Protein AF-A0AB73T4P1-F1 (afdb_monomer)

Radius of gyration: 28.0 Å; Cα contacts (8 Å, |Δi|>4): 1099; chains: 1; bounding box: 81×47×82 Å

Foldseek 3Di:
DEEEEAAFPLQCVLVVLCVVLVYHHAEYEAAPAFDPTHHVVVVVVCVVVVHYYDRDDEDPVNVVVCVVVVAAEYEYELHPDQHDDDPRHQYKYKDFAQPPEEWDRQRLLVCLLVVHWGWIWIFGGDPDGPQGFTLDIDIGHADPQAASVNSSVVSNVRSSVVSNVCSVPVPVSSVVTHGGDDGDYDYDDDLVLQEDAQAADPVSNSSSCRSCQVNAGWYQFQLFIKGANDKDWDFCVDDDDDDFDWHHHPGGIIGRPDMDGDWHAQDLVCQVVQVVLCQVFPDPADCRQSLNCNLCCVVFVWTKDDDDQKIKIDGDQAIADIGGDLVSVLSNVVSCVVVLHKHKYWQQFPVRVVSCVVRDDQKDKDWDQQFWWFKDFLVCLQPVDDPLSVVLVVLQCVQQPDPVGKDKDKDDPVCLVVVVVQLVVFPDPSSSSVVSCSVCVVSSQKIWIWIDHPHHTFKIWIWHDSYQQEIETDDIGGPDPGRNPRSVRVSSGCVHTNVRHRMYTDGGQNPPPVSVVVSVSSVTDIGIMMMMIDNGDPPDDD

pLDDT: mean 94.35, std 6.93, range [31.23, 98.81]

Nearest PDB structures (foldseek):
  2hqy-assembly1_B  TM=8.718E-01  e=5.105E-22  Bacteroides thetaiotaomicron VPI-5482
  6v2t-assembly1_A  TM=7.904E-01  e=3.071E-12  Shewanella sp. FDAARGOS_354
  4yfy-assembly1_B  TM=7.750E-01  e=1.259E-11  Providencia alcalifaciens
  6v33-assembly1_B  TM=7.497E-01  e=1.670E-11  Pseudomonas congelans
  6j1g-assembly1_A  TM=5.355E-01  e=3.071E-12  Aquifex aeolicus VF5

Secondary structure (DSSP, 8-state):
-EEEEEE-GGGTHHHHHHHHTT-EEEEEE-----SSS--HHHHHHHHHTT--EE-S---HHHHHHHHHTT--EEEEES--SPPPP-SSSEEEEEESS-TTEEESS-HHHHHHHTT--EEEEEEE--SSTT-SPEEEEEEEPPPTT--HHHHHHHHHHHHHHHHHHHHHSHHHHHHT-B---S-EE-PPP-GGGGEE-TTS-HHHHHHHHHHTTTT-EEEEETTEEEEEEEEEEEETT----SSSEEEE-SSEEEEEEEEEE--EE--GGGHHHHHHHHHHS--SSGGG-HHHHHHHTTTTT-EEEEETTEEEEE-SS-EEPPEE-HHHHHHHHHHHHHTT--EEEEEE-HHHHHHHHHH--S-EEEE-GGG-EEEEEHHHHHH--SGGGHHHHHHHHHHHTSSSPEEEEE--GGGHHHHHHHHHHT--TTHHHHHHHHHTTTTTT-EEEEEEETTEEEEEEEEEEEETTEEEEEEEEES--STTHHHHHHHHIIIII-TT-SEEE----TT-HHHHHHHHTTTPEEE--EEEEE-PPPSS--

InterPro domains:
  IPR002376 Formyl transferase, N-terminal [PF00551] (59-163)
  IPR016181 Acyl-CoA N-acyltransferase [SSF55729] (263-384)
  IPR016181 Acyl-CoA N-acyltransferase [SSF55729] (386-532)
  IPR016732 Uncharacterised conserved protein UCP018688 [PTHR41373] (263-533)
  IPR024320 Phosphatidylglycerol lysyltransferase, C-terminal [PF09924] (281-532)
  IPR036477 Formyl transferase, N-terminal domain superfamily [SSF53328] (10-168)

Sequence (542 aa):
MKAAYFGIDALWDCLSVLLKHGCELVFIFTIEDGEYDHSADICSFAKMHGIPYKTTRATADDIKKLEAMGVEISVTAGYPWLIPLSDTIRQLNIHPSYLPEGRGAWPMPVAIMKDRASGVTIHKLAEHFDEGDIIIREKIPLAYNENLVTLTEKIRKTAVKLLDTFLESPGRLWNNAIKQGRGEYWDEPTDNDRLISETDSIDRVSHIMRAFCGYGILCKVHDVTIQIDECRLYASSEEPQGNELKIRLLDGVLAAEKWQPYFREITLADRPVLEEIRHKYPSELSDFTFSLLFCWRRLMNLRLFIGNDFFIVKGEDNYFCPVGKSDEYIRYLQGLMRLNIGFTLRFCDTQYTKTIEEHLHNLEIELQEDDCDYMMENQILENLEGSRLHNKRNDLSHYVSQTPEPQAELITKEKLSIVKEISDASKGADYPAESEAIKYFEKLGLRGVLVKRGDRYVSFAIASEMQSNIMQGHFSKTVDSDRGASLYVIRACSVTAMKKYEYTNMEDDMGIPGLRRFKQSLHAKIVPSYTVTFKGGCGSEQ

Structure (mmCIF, N/CA/C/O backbone):
data_AF-A0AB73T4P1-F1
#
_entry.id   AF-A0AB73T4P1-F1
#
loop_
_atom_site.group_PDB
_atom_site.id
_atom_site.type_symbol
_atom_site.label_atom_id
_atom_site.label_alt_id
_atom_site.label_comp_id
_atom_site.label_asym_id
_atom_site.label_entity_id
_atom_site.label_seq_id
_atom_site.pdbx_PDB_ins_code
_atom_site.Cartn_x
_atom_site.Cartn_y
_atom_site.Cartn_z
_atom_site.occupancy
_atom_site.B_iso_or_equiv
_atom_site.auth_seq_id
_atom_site.auth_comp_id
_atom_site.auth_asym_id
_atom_site.auth_atom_id
_atom_site.pdbx_PDB_model_num
ATOM 1 N N . MET A 1 1 ? -16.474 0.128 -35.645 1.00 94.00 1 MET A N 1
ATOM 2 C CA . MET A 1 1 ? -16.193 -1.026 -34.769 1.00 94.00 1 MET A CA 1
ATOM 3 C C . MET A 1 1 ? -16.316 -0.568 -33.330 1.00 94.00 1 MET A C 1
ATOM 5 O O . MET A 1 1 ? -15.796 0.502 -33.026 1.00 94.00 1 MET A O 1
ATOM 9 N N . LYS A 1 2 ? -16.997 -1.320 -32.462 1.00 97.88 2 LYS A N 1
ATOM 10 C CA . LYS A 1 2 ? -17.035 -1.006 -31.022 1.00 97.88 2 LYS A CA 1
ATOM 11 C C . LYS A 1 2 ? -15.873 -1.671 -30.296 1.00 97.88 2 LYS A C 1
ATOM 13 O O . LYS A 1 2 ? -15.600 -2.849 -30.531 1.00 97.88 2 LYS A O 1
ATOM 18 N N . ALA A 1 3 ? -15.216 -0.925 -29.416 1.00 97.94 3 ALA A N 1
ATOM 19 C CA . ALA A 1 3 ? -14.021 -1.357 -28.707 1.00 97.94 3 ALA A CA 1
ATOM 20 C C . ALA A 1 3 ? -14.146 -1.157 -27.194 1.00 97.94 3 ALA A C 1
ATOM 22 O O . ALA A 1 3 ? -14.775 -0.206 -26.732 1.00 97.94 3 ALA A O 1
ATOM 23 N N . ALA A 1 4 ? -13.488 -2.026 -26.432 1.00 98.00 4 ALA A N 1
ATOM 24 C CA . ALA A 1 4 ? -13.185 -1.813 -25.020 1.00 98.00 4 ALA A CA 1
ATOM 25 C C . ALA A 1 4 ? -11.667 -1.731 -24.817 1.00 98.00 4 ALA A C 1
ATOM 27 O O . ALA A 1 4 ? -10.903 -2.334 -25.576 1.00 98.00 4 ALA A O 1
ATOM 28 N N . TYR A 1 5 ? -11.226 -1.011 -23.790 1.00 97.75 5 TYR A N 1
ATOM 29 C CA . TYR A 1 5 ? -9.807 -0.896 -23.456 1.00 97.75 5 TYR A CA 1
ATOM 30 C C . TYR A 1 5 ? -9.540 -1.326 -22.017 1.00 97.75 5 TYR A C 1
ATOM 32 O O . TYR A 1 5 ? -10.326 -1.022 -21.123 1.00 97.75 5 TYR A O 1
ATOM 40 N N . PHE A 1 6 ? -8.427 -2.020 -21.805 1.00 97.69 6 PHE A N 1
ATOM 41 C CA . PHE A 1 6 ? -7.967 -2.500 -20.508 1.00 97.69 6 PHE A CA 1
ATOM 42 C C . PHE A 1 6 ? -6.516 -2.065 -20.325 1.00 97.69 6 PHE A C 1
ATOM 44 O O . PHE A 1 6 ? -5.654 -2.537 -21.061 1.00 97.69 6 PHE A O 1
ATOM 51 N N . GLY A 1 7 ? -6.198 -1.200 -19.368 1.00 95.31 7 GLY A N 1
ATOM 52 C CA . GLY A 1 7 ? -4.800 -0.808 -19.209 1.00 95.31 7 GLY A CA 1
ATOM 53 C C . GLY A 1 7 ? -4.514 0.339 -18.263 1.00 95.31 7 GLY A C 1
ATOM 54 O O . GLY A 1 7 ? -5.396 0.824 -17.553 1.00 95.31 7 GLY A O 1
ATOM 55 N N . ILE A 1 8 ? -3.249 0.743 -18.302 1.00 93.88 8 ILE A N 1
ATOM 56 C CA . ILE A 1 8 ? -2.624 1.789 -17.487 1.00 93.88 8 ILE A CA 1
ATOM 57 C C . ILE A 1 8 ? -1.891 2.797 -18.383 1.00 93.88 8 ILE A C 1
ATOM 59 O O . ILE A 1 8 ? -1.782 2.604 -19.600 1.00 93.88 8 ILE A O 1
ATOM 63 N N . ASP A 1 9 ? -1.367 3.857 -17.779 1.00 91.62 9 ASP A N 1
ATOM 64 C CA . ASP A 1 9 ? -0.777 4.993 -18.481 1.00 91.62 9 ASP A CA 1
ATOM 65 C C . ASP A 1 9 ? 0.466 4.599 -19.307 1.00 91.62 9 ASP A C 1
ATOM 67 O O . ASP A 1 9 ? 0.699 5.149 -20.379 1.00 91.62 9 ASP A O 1
ATOM 71 N N . ALA A 1 10 ? 1.227 3.573 -18.913 1.00 86.75 10 ALA A N 1
ATOM 72 C CA . ALA A 1 10 ? 2.473 3.182 -19.592 1.00 86.75 10 ALA A CA 1
ATOM 73 C C . ALA A 1 10 ? 2.351 2.992 -21.126 1.00 86.75 10 ALA A C 1
ATOM 75 O O . ALA A 1 10 ? 3.296 3.278 -21.865 1.00 86.75 10 ALA A O 1
ATOM 76 N N . LEU A 1 11 ? 1.189 2.540 -21.617 1.00 86.62 11 LEU A N 1
ATOM 77 C CA . LEU A 1 11 ? 0.908 2.308 -23.042 1.00 86.62 11 LEU A CA 1
ATOM 78 C C . LEU A 1 11 ? -0.362 3.026 -23.531 1.00 86.62 11 LEU A C 1
ATOM 80 O O . LEU A 1 11 ? -0.946 2.628 -24.545 1.00 86.62 11 LEU A O 1
ATOM 84 N N . TRP A 1 12 ? -0.785 4.092 -22.844 1.00 88.12 12 TRP A N 1
ATOM 85 C CA . TRP A 1 12 ? -2.059 4.763 -23.123 1.00 88.12 12 TRP A CA 1
ATOM 86 C C . TRP A 1 12 ? -2.174 5.323 -24.546 1.00 88.12 12 TRP A C 1
ATOM 88 O O . TRP A 1 12 ? -3.288 5.426 -25.054 1.00 88.12 12 TRP A O 1
ATOM 98 N N . ASP A 1 13 ? -1.062 5.590 -25.246 1.00 90.62 13 ASP A N 1
ATOM 99 C CA . ASP A 1 13 ? -1.081 6.008 -26.659 1.00 90.62 13 ASP A CA 1
ATOM 100 C C . ASP A 1 13 ? -1.872 5.039 -27.551 1.00 90.62 13 ASP A C 1
ATOM 102 O O . ASP A 1 13 ? -2.444 5.453 -28.561 1.00 90.62 13 ASP A O 1
ATOM 106 N N . CYS A 1 14 ? -1.953 3.757 -27.178 1.00 92.06 14 CYS A N 1
ATOM 107 C CA . CYS A 1 14 ? -2.733 2.747 -27.891 1.00 92.06 14 CYS A CA 1
ATOM 108 C C . CYS A 1 14 ? -4.233 3.094 -27.951 1.00 92.06 14 CYS A C 1
ATOM 110 O O . CYS A 1 14 ? -4.896 2.772 -28.939 1.00 92.06 14 CYS A O 1
ATOM 112 N N . LEU A 1 15 ? -4.765 3.810 -26.951 1.00 90.25 15 LEU A N 1
ATOM 113 C CA . LEU A 1 15 ? -6.135 4.340 -26.975 1.00 90.25 15 LEU A CA 1
ATOM 114 C C . LEU A 1 15 ? -6.351 5.298 -28.147 1.00 90.25 15 LEU A C 1
ATOM 116 O O . LEU A 1 15 ? -7.382 5.238 -28.816 1.00 90.25 15 LEU A O 1
ATOM 120 N N . SER A 1 16 ? -5.375 6.166 -28.426 1.00 87.69 16 SER A N 1
ATOM 121 C CA . SER A 1 16 ? -5.484 7.140 -29.517 1.00 87.69 16 SER A CA 1
ATOM 122 C C . SER A 1 16 ? -5.563 6.462 -30.890 1.00 87.69 16 SER A C 1
ATOM 124 O O . SER A 1 16 ? -6.263 6.941 -31.783 1.00 87.69 16 SER A O 1
ATOM 126 N N . VAL A 1 17 ? -4.920 5.298 -31.044 1.00 94.94 17 VAL A N 1
ATOM 127 C CA . VAL A 1 17 ? -4.956 4.507 -32.282 1.00 94.94 17 VAL A CA 1
ATOM 128 C C . VAL A 1 17 ? -6.361 3.965 -32.543 1.00 94.94 17 VAL A C 1
ATOM 130 O O . VAL A 1 17 ? -6.832 4.009 -33.678 1.00 94.94 17 VAL A O 1
ATOM 133 N N . LEU A 1 18 ? -7.076 3.527 -31.500 1.00 94.62 18 LEU A N 1
ATOM 134 C CA . LEU A 1 18 ? -8.474 3.103 -31.630 1.00 94.62 18 LEU A CA 1
ATOM 135 C C . LEU A 1 18 ? -9.351 4.241 -32.168 1.00 94.62 18 LEU A C 1
ATOM 137 O O . LEU A 1 18 ? -10.108 4.036 -33.119 1.00 94.62 18 LEU A O 1
ATOM 141 N N . LEU A 1 19 ? -9.205 5.449 -31.614 1.00 91.81 19 LEU A N 1
ATOM 142 C CA . LEU A 1 19 ? -9.946 6.623 -32.081 1.00 91.81 19 LEU A CA 1
ATOM 143 C C . LEU A 1 19 ? -9.586 7.007 -33.522 1.00 91.81 19 LEU A C 1
ATOM 145 O O . LEU A 1 19 ? -10.480 7.300 -34.315 1.00 91.81 19 LEU A O 1
ATOM 149 N N . LYS A 1 20 ? -8.297 6.959 -33.886 1.00 94.31 20 LYS A N 1
ATOM 150 C CA . LYS A 1 20 ? -7.809 7.232 -35.251 1.00 94.31 20 LYS A CA 1
ATOM 151 C C . LYS A 1 20 ? -8.478 6.326 -36.292 1.00 94.31 20 LYS A C 1
ATOM 153 O O . LYS A 1 20 ? -8.801 6.790 -37.381 1.00 94.31 20 LYS A O 1
ATOM 158 N N . HIS A 1 21 ? -8.719 5.059 -35.954 1.00 96.25 21 HIS A N 1
ATOM 159 C CA . HIS A 1 21 ? -9.419 4.089 -36.811 1.00 96.25 21 HIS A CA 1
ATOM 160 C C . HIS A 1 21 ? -10.953 4.176 -36.725 1.00 96.25 21 HIS A C 1
ATOM 162 O O . HIS A 1 21 ? -11.656 3.299 -37.226 1.00 96.25 21 HIS A O 1
ATOM 168 N N . GLY A 1 22 ? -11.501 5.217 -36.089 1.00 94.81 22 GLY A N 1
ATOM 169 C CA . GLY A 1 22 ? -12.945 5.409 -35.953 1.00 94.81 22 GLY A CA 1
ATOM 170 C C . GLY A 1 22 ? -13.620 4.355 -35.072 1.00 94.81 22 GLY A C 1
ATOM 171 O O . GLY A 1 22 ? -14.802 4.055 -35.264 1.00 94.81 22 GLY A O 1
ATOM 172 N N . CYS A 1 23 ? -12.884 3.747 -34.135 1.00 95.94 23 CYS A N 1
ATOM 173 C CA . CYS A 1 23 ? -13.484 2.842 -33.162 1.00 95.94 23 CYS A CA 1
ATOM 174 C C . CYS A 1 23 ? -14.311 3.636 -32.147 1.00 95.94 23 CYS A C 1
ATOM 176 O O . CYS A 1 23 ? -13.851 4.631 -31.589 1.00 95.94 23 CYS A O 1
ATOM 178 N N . GLU A 1 24 ? -15.517 3.155 -31.862 1.00 96.62 24 GLU A N 1
ATOM 179 C CA . GLU A 1 24 ? -16.335 3.650 -30.759 1.00 96.62 24 GLU A CA 1
ATOM 180 C C . GLU A 1 24 ? -15.845 2.978 -29.472 1.00 96.62 24 GLU A C 1
ATOM 182 O O . GLU A 1 24 ? -16.066 1.782 -29.268 1.00 96.62 24 GLU A O 1
ATOM 187 N N . LEU A 1 25 ? -15.132 3.724 -28.626 1.00 96.19 25 LEU A N 1
ATOM 188 C CA . LEU A 1 25 ? -14.643 3.218 -27.346 1.00 96.19 25 LEU A CA 1
ATOM 189 C C . LEU A 1 25 ? -15.768 3.271 -26.305 1.00 96.19 25 LEU A C 1
ATOM 191 O O . LEU A 1 25 ? -16.153 4.348 -25.857 1.00 96.19 25 LEU A O 1
ATOM 195 N N . VAL A 1 26 ? -16.302 2.107 -25.932 1.00 97.12 26 VAL A N 1
ATOM 196 C CA . VAL A 1 26 ? -17.528 2.029 -25.120 1.00 97.12 26 VAL A CA 1
ATOM 197 C C . VAL A 1 26 ? -17.276 1.938 -23.621 1.00 97.12 26 VAL A C 1
ATOM 199 O O . VAL A 1 26 ? -18.157 2.279 -22.836 1.00 97.12 26 VAL A O 1
ATOM 202 N N . PHE A 1 27 ? -16.112 1.425 -23.214 1.00 97.75 27 PHE A N 1
ATOM 203 C CA . PHE A 1 27 ? -15.776 1.223 -21.808 1.00 97.75 27 PHE A CA 1
ATOM 204 C C . PHE A 1 27 ? -14.263 1.100 -21.608 1.00 97.75 27 PHE A C 1
ATOM 206 O O . PHE A 1 27 ? -13.567 0.502 -22.436 1.00 97.75 27 PHE A O 1
ATOM 213 N N . ILE A 1 28 ? -13.772 1.622 -20.483 1.00 97.44 28 ILE A N 1
ATOM 214 C CA . ILE A 1 28 ? -12.372 1.512 -20.060 1.00 97.44 28 ILE A CA 1
ATOM 215 C C . ILE A 1 28 ? -12.273 0.758 -18.726 1.00 97.44 28 ILE A C 1
ATOM 217 O O . ILE A 1 28 ? -12.926 1.093 -17.739 1.00 97.44 28 ILE A O 1
ATOM 221 N N . PHE A 1 29 ? -11.412 -0.250 -18.675 1.00 97.56 29 PHE A N 1
ATOM 222 C CA . PHE A 1 29 ? -10.989 -0.907 -17.445 1.00 97.56 29 PHE A CA 1
ATOM 223 C C . PHE A 1 29 ? -9.567 -0.462 -17.124 1.00 97.56 29 PHE A C 1
ATOM 225 O O . PHE A 1 29 ? -8.668 -0.561 -17.955 1.00 97.56 29 PHE A O 1
ATOM 232 N N . THR A 1 30 ? -9.363 0.022 -15.911 1.00 96.06 30 THR A N 1
ATOM 233 C CA . THR A 1 30 ? -8.053 0.451 -15.419 1.00 96.06 30 THR A CA 1
ATOM 234 C C . THR A 1 30 ? -7.922 0.068 -13.945 1.00 96.06 30 THR A C 1
ATOM 236 O O . THR A 1 30 ? -8.677 -0.786 -13.462 1.00 96.06 30 THR A O 1
ATOM 239 N N . ILE A 1 31 ? -6.962 0.648 -13.241 1.00 92.50 31 ILE A N 1
ATOM 240 C CA . ILE A 1 31 ? -6.679 0.386 -11.831 1.00 92.50 31 ILE A CA 1
ATOM 241 C C . ILE A 1 31 ? -6.953 1.627 -10.981 1.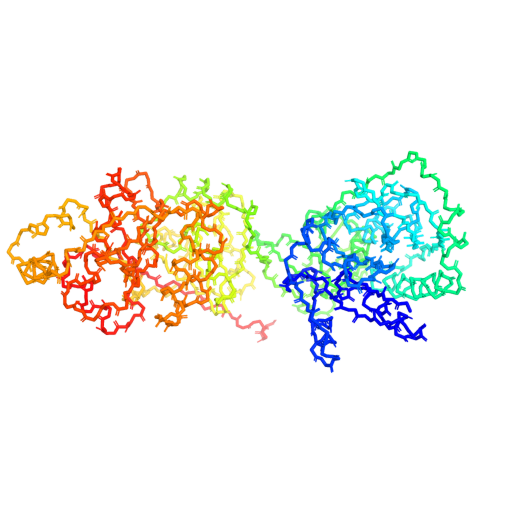00 92.50 31 ILE A C 1
ATOM 243 O O . ILE A 1 31 ? -7.290 2.689 -11.495 1.00 92.50 31 ILE A O 1
ATOM 247 N N . GLU A 1 32 ? -6.866 1.482 -9.664 1.00 86.44 32 GLU A N 1
ATOM 248 C CA . GLU A 1 32 ? -6.624 2.646 -8.814 1.00 86.44 32 GLU A CA 1
ATOM 249 C C . GLU A 1 32 ? -5.151 3.030 -8.957 1.00 86.44 32 GLU A C 1
ATOM 251 O O . GLU A 1 32 ? -4.304 2.142 -9.001 1.00 86.44 32 GLU A O 1
ATOM 256 N N . ASP A 1 33 ? -4.872 4.329 -9.032 1.00 80.75 33 ASP A N 1
ATOM 257 C CA . ASP A 1 33 ? -3.511 4.857 -9.131 1.00 80.75 33 ASP A CA 1
ATOM 258 C C . ASP A 1 33 ? -2.635 4.348 -7.972 1.00 80.75 33 ASP A C 1
ATOM 260 O O . ASP A 1 33 ? -3.096 4.311 -6.823 1.00 80.75 33 ASP A O 1
ATOM 264 N N . GLY A 1 34 ? -1.408 3.921 -8.281 1.00 75.50 34 GLY A N 1
ATOM 265 C CA . GLY A 1 34 ? -0.450 3.386 -7.311 1.00 75.50 34 GLY A CA 1
ATOM 266 C C . GLY A 1 34 ? 0.979 3.875 -7.553 1.00 75.50 34 GLY A C 1
ATOM 267 O O . GLY A 1 34 ? 1.219 4.727 -8.405 1.00 75.50 34 GLY A O 1
ATOM 268 N N . GLU A 1 35 ? 1.928 3.327 -6.790 1.00 71.12 35 GLU A N 1
ATOM 269 C CA . GLU A 1 35 ? 3.342 3.738 -6.819 1.00 71.12 35 GLU A CA 1
ATOM 270 C C . GLU A 1 35 ? 4.050 3.451 -8.152 1.00 71.12 35 GLU A C 1
ATOM 272 O O . GLU A 1 35 ? 4.813 4.284 -8.636 1.00 71.12 35 GLU A O 1
ATOM 277 N N . TYR A 1 36 ? 3.791 2.284 -8.743 1.00 76.75 36 TYR A N 1
ATOM 278 C CA . TYR A 1 36 ? 4.489 1.809 -9.942 1.00 76.75 36 TYR A CA 1
ATOM 279 C C . TYR A 1 36 ? 3.625 1.842 -11.207 1.00 76.75 36 TYR A C 1
ATOM 281 O O . TYR A 1 36 ? 4.137 2.101 -12.298 1.00 76.75 36 TYR A O 1
ATOM 289 N N . ASP A 1 37 ? 2.322 1.595 -11.052 1.00 83.44 37 ASP A N 1
ATOM 290 C CA . ASP A 1 37 ? 1.346 1.607 -12.134 1.00 83.44 37 ASP A CA 1
ATOM 291 C C . ASP A 1 37 ? 0.417 2.816 -11.978 1.00 83.44 37 ASP A C 1
ATOM 293 O O . ASP A 1 37 ? -0.267 2.974 -10.962 1.00 83.44 37 ASP A O 1
ATOM 297 N N . HIS A 1 38 ? 0.358 3.646 -13.020 1.00 88.88 38 HIS A N 1
ATOM 298 C CA . HIS A 1 38 ? -0.425 4.882 -13.026 1.00 88.88 38 HIS A CA 1
ATOM 299 C C . HIS A 1 38 ? -1.633 4.791 -13.960 1.00 88.88 38 HIS A C 1
ATOM 301 O O . HIS A 1 38 ? -1.597 4.115 -14.987 1.00 88.88 38 HIS A O 1
ATOM 307 N N . SER A 1 39 ? -2.722 5.466 -13.610 1.00 92.25 39 SER A N 1
ATOM 308 C CA . SER A 1 39 ? -3.981 5.478 -14.376 1.00 92.25 39 SER A CA 1
ATOM 309 C C . SER A 1 39 ? -4.608 6.869 -14.504 1.00 92.25 39 SER A C 1
ATOM 311 O O . SER A 1 39 ? -5.745 7.006 -14.978 1.00 92.25 39 SER A O 1
ATOM 313 N N . ALA A 1 40 ? -3.907 7.904 -14.039 1.00 90.81 40 ALA A N 1
ATOM 314 C CA . ALA A 1 40 ? -4.396 9.273 -13.987 1.00 90.81 40 ALA A CA 1
ATOM 315 C C . ALA A 1 40 ? -4.688 9.833 -15.388 1.00 90.81 40 ALA A C 1
ATOM 317 O O . ALA A 1 40 ? -5.736 10.471 -15.579 1.00 90.81 40 ALA A O 1
ATOM 318 N N . ASP A 1 41 ? -3.828 9.553 -16.371 1.00 91.94 41 ASP A N 1
ATOM 319 C CA . ASP A 1 41 ? -4.006 10.031 -17.745 1.00 91.94 41 ASP A CA 1
ATOM 320 C C . ASP A 1 41 ? -5.210 9.348 -18.400 1.00 91.94 41 ASP A C 1
ATOM 322 O O . ASP A 1 41 ? -6.091 10.017 -18.950 1.00 91.94 41 ASP A O 1
ATOM 326 N N . ILE A 1 42 ? -5.321 8.022 -18.268 1.00 93.44 42 ILE A N 1
ATOM 327 C CA . ILE A 1 42 ? -6.464 7.260 -18.788 1.00 93.44 42 ILE A CA 1
ATOM 328 C C . ILE A 1 42 ? -7.778 7.694 -18.134 1.00 93.44 42 ILE A C 1
ATOM 330 O O . ILE A 1 42 ? -8.784 7.877 -18.827 1.00 93.44 42 ILE A O 1
ATOM 334 N N . CYS A 1 43 ? -7.801 7.884 -16.814 1.00 92.69 43 CYS A N 1
ATOM 335 C CA . CYS A 1 43 ? -8.997 8.343 -16.109 1.00 92.69 43 CYS A CA 1
ATOM 336 C C . CYS A 1 43 ? -9.411 9.751 -16.559 1.00 92.69 43 CYS A C 1
ATOM 338 O O . CYS A 1 43 ? -10.603 10.028 -16.730 1.00 92.69 43 CYS A O 1
ATOM 340 N N . SER A 1 44 ? -8.443 10.644 -16.766 1.00 91.81 44 SER A N 1
ATOM 341 C CA . SER A 1 44 ? -8.687 12.001 -17.265 1.00 91.81 44 SER A CA 1
ATOM 342 C C . SER A 1 44 ? -9.225 11.976 -18.694 1.00 91.81 44 SER A C 1
ATOM 344 O O . SER A 1 44 ? -10.225 12.633 -18.994 1.00 91.81 44 SER A O 1
ATOM 346 N N . PHE A 1 45 ? -8.636 11.143 -19.552 1.00 91.88 45 PHE A N 1
ATOM 347 C CA . PHE A 1 45 ? -9.100 10.910 -20.914 1.00 91.88 45 PHE A CA 1
ATOM 348 C C . PHE A 1 45 ? -10.539 10.379 -20.951 1.00 91.88 45 PHE A C 1
ATOM 350 O O . PHE A 1 45 ? -11.360 10.898 -21.712 1.00 91.88 45 PHE A O 1
ATOM 357 N N . ALA A 1 46 ? -10.862 9.390 -20.111 1.00 93.44 46 ALA A N 1
ATOM 358 C CA . ALA A 1 46 ? -12.196 8.802 -20.022 1.00 93.44 46 ALA A CA 1
ATOM 359 C C . ALA A 1 46 ? -13.247 9.857 -19.646 1.00 93.44 46 ALA A C 1
ATOM 361 O O . ALA A 1 46 ? -14.264 9.992 -20.326 1.00 93.44 46 ALA A O 1
ATOM 362 N N . LYS A 1 47 ? -12.965 10.670 -18.619 1.00 94.00 47 LYS A N 1
ATOM 363 C CA . LYS A 1 47 ? -13.839 11.775 -18.189 1.00 94.00 47 LYS A CA 1
ATOM 364 C C . LYS A 1 47 ? -14.038 12.810 -19.293 1.00 94.00 47 LYS A C 1
ATOM 366 O O . LYS A 1 47 ? -15.172 13.197 -19.558 1.00 94.00 47 LYS A O 1
ATOM 371 N N . MET A 1 48 ? -12.954 13.230 -19.946 1.00 92.62 48 MET A N 1
ATOM 372 C CA . MET A 1 48 ? -12.989 14.240 -21.008 1.00 92.62 48 MET A CA 1
ATOM 373 C C . MET A 1 48 ? -13.849 13.806 -22.202 1.00 92.62 48 MET A C 1
ATOM 375 O O . MET A 1 48 ? -14.534 14.636 -22.794 1.00 92.62 48 MET A O 1
ATOM 379 N N . HIS A 1 49 ? -13.850 12.513 -22.529 1.00 90.62 49 HIS A N 1
ATOM 380 C CA . HIS A 1 49 ? -14.621 11.957 -23.644 1.00 90.62 49 HIS A CA 1
ATOM 381 C C . HIS A 1 49 ? -15.978 11.365 -23.229 1.00 90.62 49 HIS A C 1
ATOM 383 O O . HIS A 1 49 ? -16.680 10.813 -24.073 1.00 90.62 49 HIS A O 1
ATOM 389 N N . GLY A 1 50 ? -16.362 11.455 -21.950 1.00 94.44 50 GLY A N 1
ATOM 390 C CA . GLY A 1 50 ? -17.614 10.880 -21.446 1.00 94.44 50 GLY A CA 1
ATOM 391 C C . GLY A 1 50 ? -17.673 9.349 -21.520 1.00 94.44 50 GLY A C 1
ATOM 392 O O . GLY A 1 50 ? -18.758 8.781 -21.625 1.00 94.44 50 GLY A O 1
ATOM 393 N N . ILE A 1 51 ? -16.520 8.678 -21.483 1.00 95.38 51 ILE A N 1
ATOM 394 C CA . ILE A 1 51 ? -16.410 7.220 -21.576 1.00 95.38 51 ILE A CA 1
ATOM 395 C C . ILE A 1 51 ? -16.497 6.633 -20.163 1.00 95.38 51 ILE A C 1
ATOM 397 O O . ILE A 1 51 ? -15.716 7.024 -19.289 1.00 95.38 51 ILE A O 1
ATOM 401 N N . PRO A 1 52 ? -17.420 5.693 -19.902 1.00 96.94 52 PRO A N 1
ATOM 402 C CA . PRO A 1 52 ? -17.501 5.051 -18.601 1.00 96.94 52 PRO A CA 1
ATOM 403 C C . PRO A 1 52 ? -16.245 4.214 -18.337 1.00 96.94 52 PRO A C 1
ATOM 405 O O . PRO A 1 52 ? -15.723 3.540 -19.230 1.00 96.94 52 PRO A O 1
ATOM 408 N N . TYR A 1 53 ? -15.770 4.244 -17.092 1.00 96.56 53 TYR A N 1
ATOM 409 C CA . TYR A 1 53 ? -14.610 3.468 -16.677 1.00 96.56 53 TYR A CA 1
ATOM 410 C C . TYR A 1 53 ? -14.788 2.822 -15.301 1.00 96.56 53 TYR A C 1
ATOM 412 O O . TYR A 1 53 ? -15.625 3.239 -14.498 1.00 96.56 53 TYR A O 1
ATOM 420 N N . LYS A 1 54 ? -13.990 1.784 -15.035 1.00 94.81 54 LYS A N 1
ATOM 421 C CA . LYS A 1 54 ? -13.953 1.036 -13.768 1.00 94.81 54 LYS A CA 1
ATOM 422 C C . LYS A 1 54 ? -12.496 0.783 -13.370 1.00 94.81 54 LYS A C 1
ATOM 424 O O . LYS A 1 54 ? -11.701 0.380 -14.212 1.00 94.81 54 LYS A O 1
ATOM 429 N N . THR A 1 55 ? -12.169 0.964 -12.092 1.00 93.62 55 THR A N 1
ATOM 430 C CA . THR A 1 55 ? -10.810 0.798 -11.525 1.00 93.62 55 THR A CA 1
ATOM 431 C C . THR A 1 55 ? -10.601 -0.537 -10.799 1.00 93.62 55 THR A C 1
ATOM 433 O O . THR A 1 55 ? -9.587 -0.774 -10.150 1.00 93.62 55 THR A O 1
ATOM 436 N N . THR A 1 56 ? -11.591 -1.427 -10.866 1.00 91.06 56 THR A N 1
ATOM 437 C CA . THR A 1 56 ? -11.530 -2.767 -10.269 1.00 91.06 56 THR A CA 1
ATOM 438 C C . THR A 1 56 ? -11.413 -3.825 -11.354 1.00 91.06 56 THR A C 1
ATOM 440 O O . THR A 1 56 ? -11.849 -3.599 -12.487 1.00 91.06 56 THR A O 1
ATOM 443 N N . ARG A 1 57 ? -10.968 -5.024 -10.970 1.00 93.88 57 ARG A N 1
ATOM 444 C CA . ARG A 1 57 ? -10.894 -6.185 -11.859 1.00 93.88 57 ARG A CA 1
ATOM 445 C C . ARG A 1 57 ? -12.182 -6.413 -12.666 1.00 93.88 57 ARG A C 1
ATOM 447 O O . ARG A 1 57 ? -13.301 -6.329 -12.142 1.00 93.88 57 ARG A O 1
ATOM 454 N N . ALA A 1 58 ? -11.997 -6.725 -13.945 1.00 96.31 58 ALA A N 1
ATOM 455 C CA . ALA A 1 58 ? -13.055 -7.143 -14.847 1.00 96.31 58 ALA A CA 1
ATOM 456 C C . ALA A 1 58 ? -13.598 -8.524 -14.460 1.00 96.31 58 ALA A C 1
ATOM 458 O O . ALA A 1 58 ? -12.849 -9.462 -14.177 1.00 96.31 58 ALA A O 1
ATOM 459 N N . THR A 1 59 ? -14.920 -8.634 -14.440 1.00 97.12 59 THR A N 1
ATOM 460 C CA . THR A 1 59 ? -15.660 -9.853 -14.096 1.00 97.12 59 THR A CA 1
ATOM 461 C C . THR A 1 59 ? -16.265 -10.499 -15.341 1.00 97.12 59 THR A C 1
ATOM 463 O O . THR A 1 59 ? -16.353 -9.870 -16.393 1.00 97.12 59 THR A O 1
ATOM 466 N N . ALA A 1 60 ? -16.720 -11.751 -15.237 1.00 97.19 60 ALA A N 1
ATOM 467 C CA . ALA A 1 60 ? -17.394 -12.419 -16.354 1.00 97.19 60 ALA A CA 1
ATOM 468 C C . ALA A 1 60 ? -18.675 -11.677 -16.784 1.00 97.19 60 ALA A C 1
ATOM 470 O O . ALA A 1 60 ? -18.988 -11.618 -17.971 1.00 97.19 60 ALA A O 1
ATOM 471 N N . ASP A 1 61 ? -19.387 -11.060 -15.837 1.00 97.75 61 ASP A N 1
ATOM 472 C CA . ASP A 1 61 ? -20.567 -10.246 -16.137 1.00 97.75 61 ASP A CA 1
ATOM 473 C C . ASP A 1 61 ? -20.203 -8.937 -16.841 1.00 97.75 61 ASP A C 1
ATOM 475 O O . ASP A 1 61 ? -20.969 -8.463 -17.678 1.00 97.75 61 ASP A O 1
ATOM 479 N N . ASP A 1 62 ? -19.033 -8.363 -16.545 1.00 97.94 62 ASP A N 1
ATOM 480 C CA . ASP A 1 62 ? -18.531 -7.205 -17.286 1.00 97.94 62 ASP A CA 1
ATOM 481 C C . ASP A 1 62 ? -18.281 -7.580 -18.755 1.00 97.94 62 ASP A C 1
ATOM 483 O O . ASP A 1 62 ? -18.718 -6.859 -19.646 1.00 97.94 62 ASP A O 1
ATOM 487 N N . ILE A 1 63 ? -17.676 -8.744 -19.021 1.00 98.25 63 ILE A N 1
ATOM 488 C CA . ILE A 1 63 ? -17.446 -9.228 -20.391 1.00 98.25 63 ILE A CA 1
ATOM 489 C C . ILE A 1 63 ? -18.766 -9.485 -21.127 1.00 98.25 63 ILE A C 1
ATOM 491 O O . ILE A 1 63 ? -18.944 -8.968 -22.226 1.00 98.25 63 ILE A O 1
ATOM 495 N N . LYS A 1 64 ? -19.743 -10.156 -20.502 1.00 98.06 64 LYS A N 1
ATOM 496 C CA . LYS A 1 64 ? -21.085 -10.350 -21.092 1.00 98.06 64 LYS A CA 1
ATOM 497 C C . LYS A 1 64 ? -21.785 -9.032 -21.432 1.00 98.06 64 LYS A C 1
ATOM 499 O O . LYS A 1 64 ? -22.500 -8.947 -22.429 1.00 98.06 64 LYS A O 1
ATOM 504 N N . LYS A 1 65 ? -21.601 -7.989 -20.614 1.00 98.00 65 LYS A N 1
ATOM 505 C CA . LYS A 1 65 ? -22.131 -6.650 -20.917 1.00 98.00 65 LYS A CA 1
ATOM 506 C C . LYS A 1 65 ? -21.463 -6.056 -22.153 1.00 98.00 65 LYS A C 1
ATOM 508 O O . LYS A 1 65 ? -22.171 -5.504 -22.988 1.00 98.00 65 LYS A O 1
ATOM 513 N N . LEU A 1 66 ? -20.143 -6.194 -22.302 1.00 98.31 66 LEU A N 1
ATOM 514 C CA . LEU A 1 66 ? -19.439 -5.752 -23.512 1.00 98.31 66 LEU A CA 1
ATOM 515 C C . LEU A 1 66 ? -19.961 -6.481 -24.761 1.00 98.31 66 LEU A C 1
ATOM 517 O O . LEU A 1 66 ? -20.229 -5.831 -25.771 1.00 98.31 66 LEU A O 1
ATOM 521 N N . GLU A 1 67 ? -20.185 -7.796 -24.678 1.00 98.19 67 GLU A N 1
ATOM 522 C CA . GLU A 1 67 ? -20.785 -8.583 -25.766 1.00 98.19 67 GLU A CA 1
ATOM 523 C C . GLU A 1 67 ? -22.184 -8.062 -26.127 1.00 98.19 67 GLU A C 1
ATOM 525 O O . GLU A 1 67 ? -22.471 -7.790 -27.292 1.00 98.19 67 GLU A O 1
ATOM 530 N N . ALA A 1 68 ? -23.041 -7.831 -25.125 1.00 97.81 68 ALA A N 1
ATOM 531 C CA . ALA A 1 68 ? -24.384 -7.283 -25.322 1.00 97.81 68 ALA A CA 1
ATOM 532 C C . ALA A 1 68 ? -24.378 -5.854 -25.900 1.00 97.81 68 ALA A C 1
ATOM 534 O O . ALA A 1 68 ? -25.302 -5.465 -26.614 1.00 97.81 68 ALA A O 1
ATOM 535 N N . MET A 1 69 ? -23.331 -5.070 -25.622 1.00 97.38 69 MET A N 1
ATOM 536 C CA . MET A 1 69 ? -23.117 -3.744 -26.211 1.00 97.38 69 MET A CA 1
ATOM 537 C C . MET A 1 69 ? -22.620 -3.807 -27.665 1.00 97.38 69 MET A C 1
ATOM 539 O O . MET A 1 69 ? -22.564 -2.766 -28.330 1.00 97.38 69 MET A O 1
ATOM 543 N N . GLY A 1 70 ? -22.296 -5.002 -28.171 1.00 97.62 70 GLY A N 1
ATOM 544 C CA . GLY A 1 70 ? -21.791 -5.234 -29.520 1.00 97.62 70 GLY A CA 1
ATOM 545 C C . GLY A 1 70 ? -20.308 -4.911 -29.677 1.00 97.62 70 GLY A C 1
ATOM 546 O O . GLY A 1 70 ? -19.897 -4.523 -30.766 1.00 97.62 70 GLY A O 1
ATOM 547 N N . VAL A 1 71 ? -19.517 -5.000 -28.601 1.00 98.38 71 VAL A N 1
ATOM 548 C CA . VAL A 1 71 ? -18.056 -4.856 -28.674 1.00 98.38 71 VAL A CA 1
ATOM 549 C C . VAL A 1 71 ? -17.479 -5.962 -29.552 1.00 98.38 71 VAL A C 1
ATOM 551 O O . VAL A 1 71 ? -17.790 -7.132 -29.370 1.00 98.38 71 VAL A O 1
ATOM 554 N N . GLU A 1 72 ? -16.623 -5.595 -30.503 1.00 98.12 72 GLU A N 1
ATOM 555 C CA . GLU A 1 72 ? -16.017 -6.537 -31.457 1.00 98.12 72 GLU A CA 1
ATOM 556 C C . GLU A 1 72 ? -14.540 -6.812 -31.142 1.00 98.12 72 GLU A C 1
ATOM 558 O O . GLU A 1 72 ? -13.970 -7.814 -31.587 1.00 98.12 72 GLU A O 1
ATOM 563 N N . ILE A 1 73 ? -13.904 -5.907 -30.394 1.00 98.00 73 ILE A N 1
ATOM 564 C CA . ILE A 1 73 ? -12.489 -5.955 -30.028 1.00 98.00 73 ILE A CA 1
ATOM 565 C C . ILE A 1 73 ? -12.284 -5.425 -28.607 1.00 98.00 73 ILE A C 1
ATOM 567 O O . ILE A 1 73 ? -12.891 -4.429 -28.210 1.00 98.00 73 ILE A O 1
ATOM 571 N N . SER A 1 74 ? -11.379 -6.046 -27.854 1.00 98.00 74 SER A N 1
ATOM 572 C CA . SER A 1 74 ? -10.815 -5.426 -26.658 1.00 98.00 74 SER A CA 1
ATOM 573 C C . SER A 1 74 ? -9.300 -5.369 -26.742 1.00 98.00 74 SER A C 1
ATOM 575 O O . SER A 1 74 ? -8.661 -6.385 -27.017 1.00 98.00 74 SER A O 1
ATOM 577 N N . VAL A 1 75 ? -8.739 -4.193 -26.473 1.00 98.25 75 VAL A N 1
ATOM 578 C CA . VAL A 1 75 ? -7.290 -3.976 -26.440 1.00 98.25 75 VAL A CA 1
ATOM 579 C C . VAL A 1 75 ? -6.829 -3.901 -24.996 1.00 98.25 75 VAL A C 1
ATOM 581 O O . VAL A 1 75 ? -7.327 -3.079 -24.228 1.00 98.25 75 VAL A O 1
ATOM 584 N N . THR A 1 76 ? -5.873 -4.752 -24.643 1.00 97.94 76 THR A N 1
ATOM 585 C CA . THR A 1 76 ? -5.228 -4.765 -23.333 1.00 97.94 76 THR A CA 1
ATOM 586 C C . THR A 1 76 ? -3.793 -4.261 -23.442 1.00 97.94 76 THR A C 1
ATOM 588 O O . THR A 1 76 ? -3.068 -4.677 -24.343 1.00 97.94 76 THR A O 1
ATOM 591 N N . ALA A 1 77 ? -3.386 -3.361 -22.549 1.00 95.06 77 ALA A N 1
ATOM 592 C CA . ALA A 1 77 ? -2.016 -2.870 -22.460 1.00 95.06 77 ALA A CA 1
ATOM 593 C C . ALA A 1 77 ? -1.684 -2.483 -21.005 1.00 95.06 77 ALA A C 1
ATOM 595 O O . ALA A 1 77 ? -2.136 -1.453 -20.502 1.00 95.06 77 ALA A O 1
ATOM 596 N N . GLY A 1 78 ? -0.924 -3.340 -20.315 1.00 92.31 78 GLY A N 1
ATOM 597 C CA . GLY A 1 78 ? -0.507 -3.122 -18.921 1.00 92.31 78 GLY A CA 1
ATOM 598 C C . GLY A 1 78 ? -1.613 -3.303 -17.871 1.00 92.31 78 GLY A C 1
ATOM 599 O O . GLY A 1 78 ? -1.520 -2.769 -16.776 1.00 92.31 78 GLY A O 1
ATOM 600 N N . TYR A 1 79 ? -2.691 -4.030 -18.182 1.00 94.88 79 TYR A N 1
ATOM 601 C CA . TYR A 1 79 ? -3.725 -4.351 -17.193 1.00 94.88 79 TYR A CA 1
ATOM 602 C C . TYR A 1 79 ? -3.267 -5.517 -16.294 1.00 94.88 79 TYR A C 1
ATOM 604 O O . TYR A 1 79 ? -3.045 -6.610 -16.818 1.00 94.88 79 TYR A O 1
ATOM 612 N N . PRO A 1 80 ? -3.174 -5.356 -14.960 1.00 92.06 80 PRO A N 1
ATOM 613 C CA . PRO A 1 80 ? -2.470 -6.316 -14.097 1.00 92.06 80 PRO A CA 1
ATOM 614 C C . PRO A 1 80 ? -3.290 -7.563 -13.730 1.00 92.06 80 PRO A C 1
ATOM 616 O O . PRO A 1 80 ? -2.860 -8.397 -12.933 1.00 92.06 80 PRO A O 1
ATOM 619 N N . TRP A 1 81 ? -4.504 -7.712 -14.263 1.00 94.56 81 TRP A N 1
ATOM 620 C CA . TRP A 1 81 ? -5.403 -8.806 -13.901 1.00 94.56 81 TRP A CA 1
ATOM 621 C C . TRP A 1 81 ? -5.812 -9.637 -15.111 1.00 94.56 81 TRP A C 1
ATOM 623 O O . TRP A 1 81 ? -6.087 -9.104 -16.182 1.00 94.56 81 TRP A O 1
ATOM 633 N N . LEU A 1 82 ? -5.971 -10.950 -14.904 1.00 95.88 82 LEU A N 1
ATOM 634 C CA . LEU A 1 82 ? -6.584 -11.823 -15.906 1.00 95.88 82 LEU A CA 1
ATOM 635 C C . LEU A 1 82 ? -8.007 -11.350 -16.217 1.00 95.88 82 LEU A C 1
ATOM 637 O O . LEU A 1 82 ? -8.832 -11.184 -15.303 1.00 95.88 82 LEU A O 1
ATOM 641 N N . ILE A 1 83 ? -8.270 -11.202 -17.511 1.00 97.88 83 ILE A N 1
ATOM 642 C CA . ILE A 1 83 ? -9.554 -10.815 -18.088 1.00 97.88 83 ILE A CA 1
ATOM 643 C C . ILE A 1 83 ? -10.297 -12.099 -18.484 1.00 97.88 83 ILE A C 1
ATOM 645 O O . ILE A 1 83 ? -9.708 -12.943 -19.161 1.00 97.88 83 ILE A O 1
ATOM 649 N N . PRO A 1 84 ? -11.568 -12.282 -18.084 1.00 97.69 84 PRO A N 1
ATOM 650 C CA . PRO A 1 84 ? -12.356 -13.426 -18.533 1.00 97.69 84 PRO A CA 1
ATOM 651 C C . PRO A 1 84 ? -12.463 -13.477 -20.063 1.00 97.69 84 PRO A C 1
ATOM 653 O O . PRO A 1 84 ? -12.649 -12.446 -20.717 1.00 97.69 84 PRO A O 1
ATOM 656 N N . LEU A 1 85 ? -12.336 -14.680 -20.621 1.00 97.81 85 LEU A N 1
ATOM 657 C CA . LEU A 1 85 ? -12.334 -14.875 -22.067 1.00 97.81 85 LEU A CA 1
ATOM 658 C C . LEU A 1 85 ? -13.746 -14.762 -22.661 1.00 97.81 85 LEU A C 1
ATOM 660 O O . LEU A 1 85 ? -14.733 -15.106 -22.011 1.00 97.81 85 LEU A O 1
ATOM 664 N N . SER A 1 86 ? -13.818 -14.284 -23.901 1.00 97.12 86 SER A N 1
ATOM 665 C CA . SER A 1 86 ? -15.023 -14.197 -24.727 1.00 97.12 86 SER A CA 1
ATOM 666 C C . SER A 1 86 ? -14.794 -14.915 -26.053 1.00 97.12 86 SER A C 1
ATOM 668 O O . SER A 1 86 ? -13.751 -14.751 -26.685 1.00 97.12 86 SER A O 1
ATOM 670 N N . ASP A 1 87 ? -15.808 -15.653 -26.504 1.00 94.12 87 ASP A N 1
ATOM 671 C CA . ASP A 1 87 ? -15.805 -16.309 -27.816 1.00 94.12 87 ASP A CA 1
ATOM 672 C C . ASP A 1 87 ? -16.209 -15.357 -28.954 1.00 94.12 87 ASP A C 1
ATOM 674 O O . ASP A 1 87 ? -16.051 -15.683 -30.132 1.00 94.12 87 ASP A O 1
ATOM 678 N N . THR A 1 88 ? -16.759 -14.184 -28.622 1.00 96.12 88 THR A N 1
ATOM 679 C CA . THR A 1 88 ? -17.317 -13.240 -29.605 1.00 96.12 88 THR A CA 1
ATOM 680 C C . THR A 1 88 ? -16.454 -11.996 -29.797 1.00 96.12 88 THR A C 1
ATOM 682 O O . THR A 1 88 ? -16.420 -11.435 -30.895 1.00 96.12 88 THR A O 1
ATOM 685 N N . ILE A 1 89 ? -15.710 -11.587 -28.767 1.00 98.19 89 ILE A N 1
ATOM 686 C CA . ILE A 1 89 ? -14.829 -10.418 -28.797 1.00 98.19 89 ILE A CA 1
ATOM 687 C C . ILE A 1 89 ? -13.415 -10.843 -29.203 1.00 98.19 89 ILE A C 1
ATOM 689 O O . ILE A 1 89 ? -12.838 -11.770 -28.637 1.00 98.19 89 ILE A O 1
ATOM 693 N N . ARG A 1 90 ? -12.785 -10.108 -30.128 1.00 98.19 90 ARG A N 1
ATOM 694 C CA . ARG A 1 90 ? -11.341 -10.247 -30.381 1.00 98.19 90 ARG A CA 1
ATOM 695 C C . ARG A 1 90 ? -10.560 -9.610 -29.241 1.00 98.19 90 ARG A C 1
ATOM 697 O O . ARG A 1 90 ? -10.264 -8.416 -29.278 1.00 98.19 90 ARG A O 1
ATOM 704 N N . GLN A 1 91 ? -10.259 -10.397 -28.218 1.00 98.50 91 GLN A N 1
ATOM 705 C CA . GLN A 1 91 ? -9.497 -9.927 -27.071 1.00 98.50 91 GLN A CA 1
ATOM 706 C C . GLN A 1 91 ? -7.996 -10.091 -27.324 1.00 98.50 91 GLN A C 1
ATOM 708 O O . GLN A 1 91 ? -7.505 -11.211 -27.492 1.00 98.50 91 GLN A O 1
ATOM 713 N N . LEU A 1 92 ? -7.267 -8.977 -27.355 1.00 98.31 92 LEU A N 1
ATOM 714 C CA . LEU A 1 92 ? -5.819 -8.957 -27.557 1.00 98.31 92 LEU A CA 1
ATOM 715 C C . LEU A 1 92 ? -5.100 -8.237 -26.419 1.00 98.31 92 LEU A C 1
ATOM 717 O O . LEU A 1 92 ? -5.657 -7.329 -25.808 1.00 98.31 92 LEU A O 1
ATOM 721 N N . ASN A 1 93 ? -3.846 -8.615 -26.190 1.00 98.50 93 ASN A N 1
ATOM 722 C CA . ASN A 1 93 ? -2.915 -7.915 -25.314 1.00 98.50 93 ASN A CA 1
ATOM 723 C C . ASN A 1 93 ? -1.704 -7.419 -26.104 1.00 98.50 93 ASN A C 1
ATOM 725 O O . ASN A 1 93 ? -1.240 -8.088 -27.031 1.00 98.50 93 ASN A O 1
ATOM 729 N N . ILE A 1 94 ? -1.209 -6.247 -25.720 1.00 98.44 94 ILE A N 1
ATOM 730 C CA . ILE A 1 94 ? 0.013 -5.625 -26.215 1.00 98.44 94 ILE A CA 1
ATOM 731 C C . ILE A 1 94 ? 1.072 -5.796 -25.132 1.00 98.44 94 ILE A C 1
ATOM 733 O O . ILE A 1 94 ? 1.068 -5.094 -24.122 1.00 98.44 94 ILE A O 1
ATOM 737 N N . HIS A 1 95 ? 1.978 -6.741 -25.355 1.00 98.00 95 HIS A N 1
ATOM 738 C CA . HIS A 1 95 ? 3.004 -7.116 -24.392 1.00 98.00 95 HIS A CA 1
ATOM 739 C C . HIS A 1 95 ? 4.365 -6.495 -24.745 1.00 98.00 95 HIS A C 1
ATOM 741 O O . HIS A 1 95 ? 4.795 -6.636 -25.897 1.00 98.00 95 HIS A O 1
ATOM 747 N N . PRO A 1 96 ? 5.074 -5.839 -23.804 1.00 97.19 96 PRO A N 1
ATOM 748 C CA . PRO A 1 96 ? 6.326 -5.123 -24.067 1.00 97.19 96 PRO A CA 1
ATOM 749 C C . PRO A 1 96 ? 7.568 -6.038 -24.091 1.00 97.19 96 PRO A C 1
ATOM 751 O O . PRO A 1 96 ? 8.613 -5.717 -23.522 1.00 97.19 96 PRO A O 1
ATOM 754 N N . SER A 1 97 ? 7.460 -7.193 -24.756 1.00 97.81 97 SER A N 1
ATOM 755 C CA . SER A 1 97 ? 8.589 -8.075 -25.063 1.00 97.81 97 SER A CA 1
ATOM 756 C C . SER A 1 97 ? 8.396 -8.822 -26.390 1.00 97.81 97 SER A C 1
ATOM 758 O O . SER A 1 97 ? 7.345 -8.752 -27.042 1.00 97.81 97 SER A O 1
ATOM 760 N N . TYR A 1 98 ? 9.430 -9.545 -26.825 1.00 97.50 98 TYR A N 1
ATOM 761 C CA . TYR A 1 98 ? 9.389 -10.381 -28.025 1.00 97.50 98 TYR A CA 1
ATOM 762 C C . TYR A 1 98 ? 8.970 -11.821 -27.677 1.00 97.50 98 TYR A C 1
ATOM 764 O O . TYR A 1 98 ? 9.778 -12.751 -27.744 1.00 97.50 98 TYR A O 1
ATOM 772 N N . LEU A 1 99 ? 7.695 -12.008 -27.308 1.00 98.19 99 LEU A N 1
ATOM 773 C CA . LEU A 1 99 ? 7.141 -13.300 -26.885 1.00 98.19 99 LEU A CA 1
ATOM 774 C C . LEU A 1 99 ? 7.477 -14.423 -27.878 1.00 98.19 99 LEU A C 1
ATOM 776 O O . LEU A 1 99 ? 7.454 -14.184 -29.089 1.00 98.19 99 LEU A O 1
ATOM 780 N N . PRO A 1 100 ? 7.752 -15.657 -27.409 1.00 96.88 100 PRO A N 1
ATOM 781 C CA . PRO A 1 100 ? 7.458 -16.157 -26.063 1.00 96.88 100 PRO A CA 1
ATOM 782 C C . PRO A 1 100 ? 8.573 -15.901 -25.023 1.00 96.88 100 PRO A C 1
ATOM 784 O O . PRO A 1 100 ? 8.501 -16.430 -23.916 1.00 96.88 100 PRO A O 1
ATOM 787 N N . GLU A 1 101 ? 9.603 -15.119 -25.362 1.00 96.38 101 GLU A N 1
ATOM 788 C CA . GLU A 1 101 ? 10.632 -14.661 -24.418 1.00 96.38 101 GLU A CA 1
ATOM 789 C C . GLU A 1 101 ? 10.120 -13.459 -23.612 1.00 96.38 101 GLU A C 1
ATOM 791 O O . GLU A 1 101 ? 9.567 -12.524 -24.188 1.00 96.38 101 GLU A O 1
ATOM 796 N N . GLY A 1 102 ? 10.322 -13.466 -22.293 1.00 96.00 102 GLY A N 1
ATOM 797 C CA . GLY A 1 102 ? 9.964 -12.344 -21.425 1.00 96.00 102 GLY A CA 1
ATOM 798 C C . GLY A 1 102 ? 8.467 -12.192 -21.187 1.00 96.00 102 GLY A C 1
ATOM 799 O O . GLY A 1 102 ? 7.928 -11.092 -21.321 1.00 96.00 102 GLY A O 1
ATOM 800 N N . ARG A 1 103 ? 7.790 -13.298 -20.861 1.00 97.12 103 ARG A N 1
ATOM 801 C CA . ARG A 1 103 ? 6.455 -13.277 -20.238 1.00 97.12 103 ARG A CA 1
ATOM 802 C C . ARG A 1 103 ? 6.556 -12.736 -18.810 1.00 97.12 103 ARG A C 1
ATOM 804 O O . ARG A 1 103 ? 7.591 -12.941 -18.181 1.00 97.12 103 ARG A O 1
ATOM 811 N N . GLY A 1 104 ? 5.496 -12.133 -18.280 1.00 93.81 104 GLY A N 1
ATOM 812 C CA . GLY A 1 104 ? 5.465 -11.612 -16.908 1.00 93.81 104 GLY A CA 1
ATOM 813 C C . GLY A 1 104 ? 5.246 -10.102 -16.830 1.00 93.81 104 GLY A C 1
ATOM 814 O O . GLY A 1 104 ? 5.182 -9.415 -17.844 1.00 93.81 104 GLY A O 1
ATOM 815 N N . ALA A 1 105 ? 5.116 -9.583 -15.609 1.00 91.38 105 ALA A N 1
ATOM 816 C CA . ALA A 1 105 ? 4.581 -8.244 -15.367 1.00 91.38 105 ALA A CA 1
ATOM 817 C C . ALA A 1 105 ? 5.499 -7.108 -15.854 1.00 91.38 105 ALA A C 1
ATOM 819 O O . ALA A 1 105 ? 5.029 -6.154 -16.470 1.00 91.38 105 ALA A O 1
ATOM 820 N N . TRP A 1 106 ? 6.805 -7.211 -15.594 1.00 92.69 106 TRP A N 1
ATOM 821 C CA . TRP A 1 106 ? 7.763 -6.110 -15.761 1.00 92.69 106 TRP A CA 1
ATOM 822 C C . TRP A 1 106 ? 8.944 -6.496 -16.668 1.00 92.69 106 TRP A C 1
ATOM 824 O O . TRP A 1 106 ? 10.099 -6.519 -16.239 1.00 92.69 106 TRP A O 1
ATOM 834 N N . PRO A 1 107 ? 8.709 -6.809 -17.956 1.00 95.81 107 PRO A N 1
ATOM 835 C CA . PRO A 1 107 ? 9.760 -7.368 -18.799 1.00 95.81 107 PRO A CA 1
ATOM 836 C C . PRO A 1 107 ? 10.796 -6.333 -19.259 1.00 95.81 107 PRO A C 1
ATOM 838 O O . PRO A 1 107 ? 11.891 -6.721 -19.657 1.00 95.81 107 PRO A O 1
ATOM 841 N N . MET A 1 108 ? 10.496 -5.027 -19.219 1.00 95.94 108 MET A N 1
ATOM 842 C CA . MET A 1 108 ? 11.402 -3.991 -19.739 1.00 95.94 108 MET A CA 1
ATOM 843 C C . MET A 1 108 ? 12.657 -3.802 -18.866 1.00 95.94 108 MET A C 1
ATOM 845 O O . MET A 1 108 ? 13.755 -3.891 -19.422 1.00 95.94 108 MET A O 1
ATOM 849 N N . PRO A 1 109 ? 12.559 -3.634 -17.527 1.00 96.00 109 PRO A N 1
ATOM 850 C CA . PRO A 1 109 ? 13.743 -3.638 -16.662 1.00 96.00 109 PRO A CA 1
ATOM 851 C C . PRO A 1 109 ? 14.517 -4.953 -16.755 1.00 96.00 109 PRO A C 1
ATOM 853 O O . PRO A 1 109 ? 15.743 -4.949 -16.842 1.00 96.00 109 PRO A O 1
ATOM 856 N N . VAL A 1 110 ? 13.810 -6.088 -16.815 1.00 97.12 110 VAL A N 1
ATOM 857 C CA . VAL A 1 110 ? 14.442 -7.413 -16.881 1.00 97.12 110 VAL A CA 1
ATOM 858 C C . VAL A 1 110 ? 15.207 -7.623 -18.189 1.00 97.12 110 VAL A C 1
ATOM 860 O O . VAL A 1 110 ? 16.292 -8.205 -18.168 1.00 97.12 110 VAL A O 1
ATOM 863 N N . ALA A 1 111 ? 14.701 -7.115 -19.317 1.00 97.44 111 ALA A N 1
ATOM 864 C CA . ALA A 1 111 ? 15.424 -7.134 -20.587 1.00 97.44 111 ALA A CA 1
ATOM 865 C C . ALA A 1 111 ? 16.769 -6.402 -20.473 1.00 97.44 111 ALA A C 1
ATOM 867 O O . ALA A 1 111 ? 17.781 -6.925 -20.940 1.00 97.44 111 ALA A O 1
ATOM 868 N N . ILE A 1 112 ? 16.789 -5.241 -19.804 1.00 97.50 112 ILE A N 1
ATOM 869 C CA . ILE A 1 112 ? 18.021 -4.488 -19.548 1.00 97.50 112 ILE A CA 1
ATOM 870 C C . ILE A 1 112 ? 18.937 -5.288 -18.624 1.00 97.50 112 ILE A C 1
ATOM 872 O O . ILE A 1 112 ? 20.066 -5.549 -19.016 1.00 97.50 112 ILE A O 1
ATOM 876 N N . MET A 1 113 ? 18.459 -5.752 -17.463 1.00 96.12 113 MET A N 1
ATOM 877 C CA . MET A 1 113 ? 19.265 -6.523 -16.498 1.00 96.12 113 MET A CA 1
ATOM 878 C C . MET A 1 113 ? 19.889 -7.793 -17.092 1.00 96.12 113 MET A C 1
ATOM 880 O O . MET A 1 113 ? 20.979 -8.193 -16.695 1.00 96.12 113 MET A O 1
ATOM 884 N N . LYS A 1 114 ? 19.199 -8.451 -18.032 1.00 95.25 114 LYS A N 1
ATOM 885 C CA . LYS A 1 114 ? 19.687 -9.663 -18.711 1.00 95.25 114 LYS A CA 1
ATOM 886 C C . LYS A 1 114 ? 20.512 -9.371 -19.972 1.00 95.25 114 LYS A C 1
ATOM 888 O O . LYS A 1 114 ? 20.915 -10.328 -20.632 1.00 95.25 114 LYS A O 1
ATOM 893 N N . ASP A 1 115 ? 20.695 -8.102 -20.342 1.00 95.44 115 ASP A N 1
ATOM 894 C CA . ASP A 1 115 ? 21.295 -7.654 -21.607 1.00 95.44 115 ASP A CA 1
ATOM 895 C C . ASP A 1 115 ? 20.676 -8.336 -22.839 1.00 95.44 115 ASP A C 1
ATOM 897 O O . ASP A 1 115 ? 21.355 -8.789 -23.767 1.00 95.44 115 ASP A O 1
ATOM 901 N N . ARG A 1 116 ? 19.343 -8.440 -22.847 1.00 95.19 116 ARG A N 1
ATOM 902 C CA . ARG A 1 116 ? 18.578 -9.051 -23.937 1.00 95.19 116 ARG A CA 1
ATOM 903 C C . ARG A 1 116 ? 17.808 -8.008 -24.728 1.00 95.19 116 ARG A C 1
ATOM 905 O O . ARG A 1 116 ? 17.312 -7.016 -24.203 1.00 95.19 116 ARG A O 1
ATOM 912 N N . ALA A 1 117 ? 17.671 -8.269 -26.026 1.00 95.19 117 ALA A N 1
ATOM 913 C CA . ALA A 1 117 ? 16.764 -7.507 -26.871 1.00 95.19 117 ALA A CA 1
ATOM 914 C C . ALA A 1 117 ? 15.325 -7.622 -26.346 1.00 95.19 117 ALA A C 1
ATOM 916 O O . ALA A 1 117 ? 14.902 -8.696 -25.919 1.00 95.19 117 ALA A O 1
ATOM 917 N N . SER A 1 118 ? 14.576 -6.529 -26.443 1.00 97.25 118 SER A N 1
ATOM 918 C CA . SER A 1 118 ? 13.152 -6.498 -26.122 1.00 97.25 118 SER A CA 1
ATOM 919 C C . SER A 1 118 ? 12.315 -6.588 -27.409 1.00 97.25 118 SER A C 1
ATOM 921 O O . SER A 1 118 ? 12.796 -6.981 -28.479 1.00 97.25 118 SER A O 1
ATOM 923 N N . GLY A 1 119 ? 11.041 -6.229 -27.331 1.00 97.81 119 GLY A N 1
ATOM 924 C CA . GLY A 1 119 ? 10.137 -6.146 -28.463 1.00 97.81 119 GLY A CA 1
ATOM 925 C C . GLY A 1 119 ? 8.755 -5.682 -28.046 1.00 97.81 119 GLY A C 1
ATOM 926 O O . GLY A 1 119 ? 8.522 -5.339 -26.892 1.00 97.81 119 GLY A O 1
ATOM 927 N N . VAL A 1 120 ? 7.834 -5.700 -28.999 1.00 98.69 120 VAL A N 1
ATOM 928 C CA . VAL A 1 120 ? 6.403 -5.622 -28.714 1.00 98.69 120 VAL A CA 1
ATOM 929 C C . VAL A 1 120 ? 5.722 -6.791 -29.391 1.00 98.69 120 VAL A C 1
ATOM 931 O O . VAL A 1 120 ? 5.984 -7.063 -30.566 1.00 98.69 120 VAL A O 1
ATOM 934 N N . THR A 1 121 ? 4.838 -7.463 -28.664 1.00 98.81 121 THR A N 1
ATOM 935 C CA . THR A 1 121 ? 4.021 -8.551 -29.191 1.00 98.81 121 THR A CA 1
ATOM 936 C C . THR A 1 121 ? 2.549 -8.272 -28.950 1.00 98.81 121 THR A C 1
ATOM 938 O O . THR A 1 121 ? 2.117 -8.140 -27.811 1.00 98.81 121 THR A O 1
ATOM 941 N N . ILE A 1 122 ? 1.767 -8.243 -30.026 1.00 98.75 122 ILE A N 1
ATOM 942 C CA . ILE A 1 122 ? 0.313 -8.320 -29.958 1.00 98.75 122 ILE A CA 1
ATOM 943 C C . ILE A 1 122 ? -0.072 -9.794 -30.031 1.00 98.75 122 ILE A C 1
ATOM 945 O O . ILE A 1 122 ? 0.244 -10.476 -31.011 1.00 98.75 122 ILE A O 1
ATOM 949 N N . HIS A 1 123 ? -0.753 -10.292 -29.006 1.00 98.75 123 HIS A N 1
ATOM 950 C CA . HIS A 1 123 ? -1.201 -11.681 -28.928 1.00 98.75 123 HIS A CA 1
ATOM 951 C C . HIS A 1 123 ? -2.652 -11.775 -28.454 1.00 98.75 123 HIS A C 1
ATOM 953 O O . HIS A 1 123 ? -3.185 -10.838 -27.862 1.00 98.75 123 HIS A O 1
ATOM 959 N N . LYS A 1 124 ? -3.307 -12.908 -28.722 1.00 98.56 124 LYS A N 1
ATOM 960 C CA . LYS A 1 124 ? -4.649 -13.191 -28.192 1.00 98.56 124 LYS A CA 1
ATOM 961 C C . LYS A 1 124 ? -4.596 -13.326 -26.671 1.00 98.56 124 LYS A C 1
ATOM 963 O O . LYS A 1 124 ? -3.595 -13.807 -26.135 1.00 98.56 124 LYS A O 1
ATOM 968 N N . LEU A 1 125 ? -5.672 -12.969 -25.977 1.00 98.12 125 LEU A N 1
ATOM 969 C CA . LEU A 1 125 ? -5.819 -13.376 -24.579 1.00 98.12 125 LEU A CA 1
ATOM 970 C C . LEU A 1 125 ? -5.943 -14.903 -24.469 1.00 98.12 125 LEU A C 1
ATOM 972 O O . LEU A 1 125 ? -6.419 -15.573 -25.385 1.00 98.12 125 LEU A O 1
ATOM 976 N N . ALA A 1 126 ? -5.489 -15.438 -23.340 1.00 96.50 126 ALA A N 1
ATOM 977 C CA . ALA A 1 126 ? -5.548 -16.852 -22.994 1.00 96.50 126 ALA A CA 1
ATOM 978 C C . ALA A 1 126 ? -5.884 -17.011 -21.504 1.00 96.50 126 ALA A C 1
ATOM 980 O O . ALA A 1 126 ? -5.954 -16.027 -20.768 1.00 96.50 126 ALA A O 1
ATOM 981 N N . GLU A 1 127 ? -6.086 -18.251 -21.056 1.00 95.12 127 GLU A N 1
ATOM 982 C CA . GLU A 1 127 ? -6.369 -18.562 -19.645 1.00 95.12 127 GLU A CA 1
ATOM 983 C C . GLU A 1 127 ? -5.218 -18.158 -18.708 1.00 95.12 127 GLU A C 1
ATOM 985 O O . GLU A 1 127 ? -5.435 -17.859 -17.532 1.00 95.12 127 GLU A O 1
ATOM 990 N N . HIS A 1 128 ? -3.995 -18.130 -19.239 1.00 94.81 128 HIS A N 1
ATOM 991 C CA . HIS A 1 128 ? -2.778 -17.754 -18.532 1.00 94.81 128 HIS A CA 1
ATOM 992 C C . HIS A 1 128 ? -2.129 -16.524 -19.170 1.00 94.81 128 HIS A C 1
ATOM 994 O O . HIS A 1 128 ? -2.266 -16.275 -20.373 1.00 94.81 128 HIS A O 1
ATOM 1000 N N . PHE A 1 129 ? -1.412 -15.755 -18.346 1.00 95.38 129 PHE A N 1
ATOM 1001 C CA . PHE A 1 129 ? -0.722 -14.546 -18.786 1.00 95.38 129 PHE A CA 1
ATOM 1002 C C . PHE A 1 129 ? 0.290 -14.852 -19.892 1.00 95.38 129 PHE A C 1
ATOM 1004 O O . PHE A 1 129 ? 1.111 -15.763 -19.768 1.00 95.38 129 PHE A O 1
ATOM 1011 N N . ASP A 1 130 ? 0.223 -14.047 -20.953 1.00 96.75 130 ASP A N 1
ATOM 1012 C CA . ASP A 1 130 ? 1.197 -13.980 -22.045 1.00 96.75 130 ASP A CA 1
ATOM 1013 C C . ASP A 1 130 ? 1.397 -15.279 -22.845 1.00 96.75 130 ASP A C 1
ATOM 1015 O O . ASP A 1 130 ? 2.424 -15.463 -23.502 1.00 96.75 130 ASP A O 1
ATOM 1019 N N . GLU A 1 131 ? 0.410 -16.186 -22.837 1.00 97.12 131 GLU A N 1
ATOM 1020 C CA . GLU A 1 131 ? 0.500 -17.488 -23.524 1.00 97.12 131 GLU A CA 1
ATOM 1021 C C . GLU A 1 131 ? -0.287 -17.593 -24.837 1.00 97.12 131 GLU A C 1
ATOM 1023 O O . GLU A 1 131 ? -0.070 -18.530 -25.608 1.00 97.12 131 GLU A O 1
ATOM 1028 N N . GLY A 1 132 ? -1.199 -16.658 -25.112 1.00 97.75 132 GLY A N 1
ATOM 1029 C CA . GLY A 1 132 ? -2.088 -16.756 -26.272 1.00 97.75 132 GLY A CA 1
ATOM 1030 C C . GLY A 1 132 ? -1.384 -16.570 -27.617 1.00 97.75 132 GLY A C 1
ATOM 1031 O O . GLY A 1 132 ? -0.280 -16.038 -27.693 1.00 97.75 132 GLY A O 1
ATOM 1032 N N . ASP A 1 133 ? -2.017 -17.017 -28.703 1.00 98.50 133 ASP A N 1
ATOM 1033 C CA . ASP A 1 133 ? -1.408 -17.003 -30.040 1.00 98.50 133 ASP A CA 1
ATOM 1034 C C . ASP A 1 133 ? -0.895 -15.609 -30.442 1.00 98.50 133 ASP A C 1
ATOM 1036 O O . ASP A 1 133 ? -1.588 -14.601 -30.283 1.00 98.50 133 ASP A O 1
ATOM 1040 N N . ILE A 1 134 ? 0.300 -15.560 -31.029 1.00 98.75 134 ILE A N 1
ATOM 1041 C CA . ILE A 1 134 ? 0.943 -14.330 -31.498 1.00 98.75 134 ILE A CA 1
ATOM 1042 C C . ILE A 1 134 ? 0.255 -13.861 -32.777 1.00 98.75 134 ILE A C 1
ATOM 1044 O O . ILE A 1 134 ? 0.244 -14.578 -33.775 1.00 98.75 134 ILE A O 1
ATOM 1048 N N . ILE A 1 135 ? -0.266 -12.637 -32.764 1.00 98.75 135 ILE A N 1
ATOM 1049 C CA . ILE A 1 135 ? -0.912 -11.996 -33.914 1.00 98.75 135 ILE A CA 1
ATOM 1050 C C . ILE A 1 135 ? 0.140 -11.277 -34.765 1.00 98.75 135 ILE A C 1
ATOM 1052 O O . ILE A 1 135 ? 0.241 -11.508 -35.968 1.00 98.75 135 ILE A O 1
ATOM 1056 N N . ILE A 1 136 ? 0.938 -10.411 -34.138 1.00 98.69 136 ILE A N 1
ATOM 1057 C CA . ILE A 1 136 ? 2.037 -9.675 -34.772 1.00 98.69 136 ILE A CA 1
ATOM 1058 C C . ILE A 1 136 ? 3.065 -9.286 -33.702 1.00 98.69 136 ILE A C 1
ATOM 1060 O O . ILE A 1 136 ? 2.699 -9.021 -32.560 1.00 98.69 136 ILE A O 1
ATOM 1064 N N . ARG A 1 137 ? 4.358 -9.269 -34.043 1.00 98.31 137 ARG A N 1
ATOM 1065 C CA . ARG A 1 137 ? 5.430 -8.861 -33.121 1.00 98.31 137 ARG A CA 1
ATOM 1066 C C . ARG A 1 137 ? 6.590 -8.200 -33.851 1.00 98.31 137 ARG A C 1
ATOM 1068 O O . ARG A 1 137 ? 6.879 -8.547 -34.995 1.00 98.31 137 ARG A O 1
ATOM 1075 N N . GLU A 1 138 ? 7.301 -7.321 -33.160 1.00 98.69 138 GLU A N 1
ATOM 1076 C CA . GLU A 1 138 ? 8.491 -6.632 -33.665 1.00 98.69 138 GLU A CA 1
ATOM 1077 C C . GLU A 1 138 ? 9.592 -6.639 -32.604 1.00 98.69 138 GLU A C 1
ATOM 1079 O O . GLU A 1 138 ? 9.332 -6.397 -31.426 1.00 98.69 138 GLU A O 1
ATOM 1084 N N . LYS A 1 139 ? 10.819 -6.977 -33.018 1.00 98.38 139 LYS A N 1
ATOM 1085 C CA . LYS A 1 139 ? 11.980 -7.072 -32.125 1.00 98.38 139 LYS A CA 1
ATOM 1086 C C . LYS A 1 139 ? 12.664 -5.715 -32.026 1.00 98.38 139 LYS A C 1
ATOM 1088 O O . LYS A 1 139 ? 12.910 -5.081 -33.049 1.00 98.38 139 LYS A O 1
ATOM 1093 N N . ILE A 1 140 ? 13.027 -5.314 -30.812 1.00 98.25 140 ILE A N 1
ATOM 1094 C CA . ILE A 1 140 ? 13.721 -4.057 -30.530 1.00 98.25 140 ILE A CA 1
ATOM 1095 C C . ILE A 1 140 ? 15.115 -4.401 -29.982 1.00 98.25 140 ILE A C 1
ATOM 1097 O O . ILE A 1 140 ? 15.213 -4.961 -28.886 1.00 98.25 140 ILE A O 1
ATOM 1101 N N . PRO A 1 141 ? 16.205 -4.119 -30.721 1.00 96.75 141 PRO A N 1
ATOM 1102 C CA . PRO A 1 141 ? 17.552 -4.329 -30.205 1.00 96.75 141 PRO A CA 1
ATOM 1103 C C . PRO A 1 141 ? 17.828 -3.389 -29.026 1.00 96.75 141 PRO A C 1
ATOM 1105 O O . PRO A 1 141 ? 17.390 -2.237 -29.030 1.00 96.75 141 PRO A O 1
ATOM 1108 N N . LEU A 1 142 ? 18.576 -3.881 -28.039 1.00 95.19 142 LEU A N 1
ATOM 1109 C CA . LEU A 1 142 ? 18.998 -3.097 -26.882 1.00 95.19 142 LEU A CA 1
ATOM 1110 C C . LEU A 1 142 ? 20.316 -2.379 -27.207 1.00 95.19 142 LEU A C 1
ATOM 1112 O O . LEU A 1 142 ? 21.291 -3.034 -27.581 1.00 95.19 142 LEU A O 1
ATOM 1116 N N . ALA A 1 143 ? 20.351 -1.047 -27.113 1.00 93.75 143 ALA A N 1
ATOM 1117 C CA . ALA A 1 143 ? 21.600 -0.299 -27.248 1.00 93.75 143 ALA A CA 1
ATOM 1118 C C . ALA A 1 143 ? 22.474 -0.448 -25.989 1.00 93.75 143 ALA A C 1
ATOM 1120 O O . ALA A 1 143 ? 21.973 -0.720 -24.902 1.00 93.75 143 ALA A O 1
ATOM 1121 N N . TYR A 1 144 ? 23.784 -0.214 -26.118 1.00 89.50 144 TYR A N 1
ATOM 1122 C CA . TYR A 1 144 ? 24.728 -0.329 -24.996 1.00 89.50 144 TYR A CA 1
ATOM 1123 C C . TYR A 1 144 ? 24.355 0.566 -23.799 1.00 89.50 144 TYR A C 1
ATOM 1125 O O . TYR A 1 144 ? 24.416 0.140 -22.651 1.00 89.50 144 TYR A O 1
ATOM 1133 N N . ASN A 1 145 ? 23.927 1.799 -24.071 1.00 91.44 145 ASN A N 1
ATOM 1134 C CA . ASN A 1 145 ? 23.508 2.776 -23.067 1.00 91.44 145 ASN A CA 1
ATOM 1135 C C . ASN A 1 145 ? 21.979 2.859 -22.914 1.00 91.44 145 ASN A C 1
ATOM 1137 O O . ASN A 1 145 ? 21.480 3.861 -22.404 1.00 91.44 145 ASN A O 1
ATOM 1141 N N . GLU A 1 146 ? 21.233 1.846 -23.371 1.00 96.00 146 GLU A N 1
ATOM 1142 C CA . GLU A 1 146 ? 19.780 1.825 -23.209 1.00 96.00 146 GLU A CA 1
ATOM 1143 C C . GLU A 1 146 ? 19.414 1.835 -21.725 1.00 96.00 146 GLU A C 1
ATOM 1145 O O . GLU A 1 146 ? 19.985 1.072 -20.937 1.00 96.00 146 GLU A O 1
ATOM 1150 N N . ASN A 1 147 ? 18.444 2.673 -21.369 1.00 97.00 147 ASN A N 1
ATOM 1151 C CA . ASN A 1 147 ? 17.823 2.690 -20.054 1.00 97.00 147 ASN A CA 1
ATOM 1152 C C . ASN A 1 147 ? 16.308 2.482 -20.176 1.00 97.00 147 ASN A C 1
ATOM 1154 O O . ASN A 1 147 ? 15.751 2.441 -21.276 1.00 97.00 147 ASN A O 1
ATOM 1158 N N . LEU A 1 148 ? 15.638 2.330 -19.037 1.00 96.06 148 LEU A N 1
ATOM 1159 C CA . LEU A 1 148 ? 14.209 2.045 -18.994 1.00 96.06 148 LEU A CA 1
ATOM 1160 C C . LEU A 1 148 ? 13.368 3.112 -19.706 1.00 96.06 148 LEU A C 1
ATOM 1162 O O . LEU A 1 148 ? 12.431 2.766 -20.421 1.00 96.06 148 LEU A O 1
ATOM 1166 N N . VAL A 1 149 ? 13.731 4.391 -19.580 1.00 94.94 149 VAL A N 1
ATOM 1167 C CA . VAL A 1 149 ? 13.024 5.506 -20.224 1.00 94.94 149 VAL A CA 1
ATOM 1168 C C . VAL A 1 149 ? 13.150 5.419 -21.747 1.00 94.94 149 VAL A C 1
ATOM 1170 O O . VAL A 1 149 ? 12.137 5.405 -22.451 1.00 94.94 149 VAL A O 1
ATOM 1173 N N . THR A 1 150 ? 14.369 5.283 -22.280 1.00 96.50 150 THR A N 1
ATOM 1174 C CA . THR A 1 150 ? 14.583 5.218 -23.737 1.00 96.50 150 THR A CA 1
ATOM 1175 C C . THR A 1 150 ? 13.982 3.953 -24.350 1.00 96.50 150 THR A C 1
ATOM 1177 O O . THR A 1 150 ? 13.423 4.000 -25.453 1.00 96.50 150 THR A O 1
ATOM 1180 N N . LEU A 1 151 ? 14.030 2.829 -23.625 1.00 97.12 151 LEU A N 1
ATOM 1181 C CA . LEU A 1 151 ? 13.397 1.581 -24.044 1.00 97.12 151 LEU A CA 1
ATOM 1182 C C . LEU A 1 151 ? 11.869 1.714 -24.062 1.00 97.12 151 LEU A C 1
ATOM 1184 O O . LEU A 1 151 ? 11.233 1.295 -25.032 1.00 97.12 151 LEU A O 1
ATOM 1188 N N . THR A 1 152 ? 11.287 2.346 -23.041 1.00 95.19 152 THR A N 1
ATOM 1189 C CA . THR A 1 152 ? 9.840 2.595 -22.954 1.00 95.19 152 THR A CA 1
ATOM 1190 C C . THR A 1 152 ? 9.354 3.435 -24.133 1.00 95.19 152 THR A C 1
ATOM 1192 O O . THR A 1 152 ? 8.350 3.092 -24.755 1.00 95.19 152 THR A O 1
ATOM 1195 N N . GLU A 1 153 ? 10.084 4.480 -24.537 1.00 95.06 153 GLU A N 1
ATOM 1196 C CA . GLU A 1 153 ? 9.725 5.272 -25.722 1.00 95.06 153 GLU A CA 1
ATOM 1197 C C . GLU A 1 153 ? 9.717 4.446 -27.018 1.00 95.06 153 GLU A C 1
ATOM 1199 O O . GLU A 1 153 ? 8.819 4.595 -27.856 1.00 95.06 153 GLU A O 1
ATOM 1204 N N . LYS A 1 154 ? 10.713 3.570 -27.207 1.00 97.31 154 LYS A N 1
ATOM 1205 C CA . LYS A 1 154 ? 10.779 2.669 -28.372 1.00 97.31 154 LYS A CA 1
ATOM 1206 C C . LYS A 1 154 ? 9.624 1.676 -28.366 1.00 97.31 154 LYS A C 1
ATOM 1208 O O . LYS A 1 154 ? 9.023 1.432 -29.416 1.00 97.31 154 LYS A O 1
ATOM 1213 N N . ILE A 1 155 ? 9.294 1.138 -27.196 1.00 97.44 155 ILE A N 1
ATOM 1214 C CA . ILE A 1 155 ? 8.174 0.219 -27.002 1.00 97.44 155 ILE A CA 1
ATOM 1215 C C . ILE A 1 155 ? 6.847 0.917 -27.294 1.00 97.44 155 ILE A C 1
ATOM 1217 O O . ILE A 1 155 ? 6.087 0.398 -28.105 1.00 97.44 155 ILE A O 1
ATOM 1221 N N . ARG A 1 156 ? 6.599 2.121 -26.764 1.00 95.94 156 ARG A N 1
ATOM 1222 C CA . ARG A 1 156 ? 5.383 2.910 -27.051 1.00 95.94 156 ARG A CA 1
ATOM 1223 C C . ARG A 1 156 ? 5.198 3.154 -28.550 1.00 95.94 156 ARG A C 1
ATOM 1225 O O . ARG A 1 156 ? 4.147 2.837 -29.107 1.00 95.94 156 ARG A O 1
ATOM 1232 N N . LYS A 1 157 ? 6.244 3.628 -29.238 1.00 97.06 157 LYS A N 1
ATOM 1233 C CA . LYS A 1 157 ? 6.218 3.858 -30.698 1.00 97.06 157 LYS A CA 1
ATOM 1234 C C . LYS A 1 157 ? 5.928 2.571 -31.478 1.00 97.06 157 LYS A C 1
ATOM 1236 O O . LYS A 1 157 ? 5.144 2.582 -32.427 1.00 97.06 157 LYS A O 1
ATOM 1241 N N . THR A 1 158 ? 6.536 1.460 -31.069 1.00 98.44 158 THR A N 1
ATOM 1242 C CA . THR A 1 158 ? 6.352 0.155 -31.720 1.00 98.44 158 THR A CA 1
ATOM 1243 C C . THR A 1 158 ? 4.959 -0.416 -31.451 1.00 98.44 158 THR A C 1
ATOM 1245 O O . THR A 1 158 ? 4.320 -0.912 -32.373 1.00 98.44 158 THR A O 1
A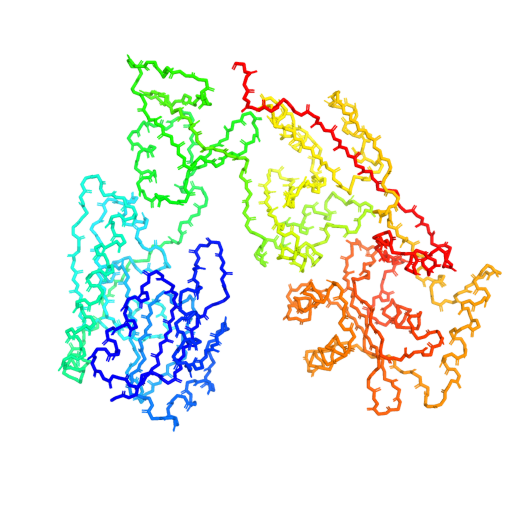TOM 1248 N N . ALA A 1 159 ? 4.440 -0.285 -30.229 1.00 98.25 159 ALA A N 1
ATOM 1249 C CA . ALA A 1 159 ? 3.089 -0.694 -29.855 1.00 98.25 159 ALA A CA 1
ATOM 1250 C C . ALA A 1 159 ? 2.026 0.024 -30.690 1.00 98.25 159 ALA A C 1
ATOM 1252 O O . ALA A 1 159 ? 1.174 -0.634 -31.287 1.00 98.25 159 ALA A O 1
ATOM 1253 N N . VAL A 1 160 ? 2.139 1.349 -30.822 1.00 97.81 160 VAL A N 1
ATOM 1254 C CA . VAL A 1 160 ? 1.266 2.154 -31.687 1.00 97.81 160 VAL A CA 1
ATOM 1255 C C . VAL A 1 160 ? 1.326 1.668 -33.135 1.00 97.81 160 VAL A C 1
ATOM 1257 O O . VAL A 1 160 ? 0.284 1.417 -33.734 1.00 97.81 160 VAL A O 1
ATOM 1260 N N . LYS A 1 161 ? 2.530 1.471 -33.687 1.00 98.31 161 LYS A N 1
ATOM 1261 C CA . LYS A 1 161 ? 2.729 0.979 -35.061 1.00 98.31 161 LYS A CA 1
ATOM 1262 C C . LYS A 1 161 ? 2.080 -0.391 -35.290 1.00 98.31 161 LYS A C 1
ATOM 1264 O O . LYS A 1 161 ? 1.403 -0.594 -36.300 1.00 98.31 161 LYS A O 1
ATOM 1269 N N . LEU A 1 162 ? 2.293 -1.341 -34.378 1.00 98.56 162 LEU A N 1
ATOM 1270 C CA . LEU A 1 162 ? 1.742 -2.690 -34.508 1.00 98.56 162 LEU A CA 1
ATOM 1271 C C . LEU A 1 162 ? 0.221 -2.701 -34.353 1.00 98.56 162 LEU A C 1
ATOM 1273 O O . LEU A 1 162 ? -0.449 -3.428 -35.086 1.00 98.56 162 LEU A O 1
ATOM 1277 N N . LEU A 1 163 ? -0.329 -1.886 -33.449 1.00 98.44 163 LEU A N 1
ATOM 1278 C CA . LEU A 1 163 ? -1.774 -1.768 -33.280 1.00 98.44 163 LEU A CA 1
ATOM 1279 C C . LEU A 1 163 ? -2.427 -1.107 -34.501 1.00 98.44 163 LEU A C 1
ATOM 1281 O O . LEU A 1 163 ? -3.458 -1.589 -34.960 1.00 98.44 163 LEU A O 1
ATOM 1285 N N . ASP A 1 164 ? -1.809 -0.067 -35.065 1.00 98.06 164 ASP A N 1
ATOM 1286 C CA . ASP A 1 164 ? -2.257 0.582 -36.306 1.00 98.06 164 ASP A CA 1
ATOM 1287 C C . ASP A 1 164 ? -2.327 -0.444 -37.449 1.00 98.06 164 ASP A C 1
ATOM 1289 O O . ASP A 1 164 ? -3.371 -0.606 -38.077 1.00 98.06 164 ASP A O 1
ATOM 1293 N N . THR A 1 165 ? -1.261 -1.237 -37.615 1.00 98.31 165 THR A N 1
ATOM 1294 C CA . THR A 1 165 ? -1.191 -2.334 -38.600 1.00 98.31 165 THR A CA 1
ATOM 1295 C C . THR A 1 165 ? -2.263 -3.400 -38.350 1.00 98.31 165 THR A C 1
ATOM 1297 O O . THR A 1 165 ? -2.867 -3.923 -39.287 1.00 98.31 165 THR A O 1
ATOM 1300 N N . PHE A 1 166 ? -2.515 -3.750 -37.084 1.00 98.25 166 PHE A N 1
ATOM 1301 C CA . PHE A 1 166 ? -3.562 -4.705 -36.737 1.00 98.25 166 PHE A CA 1
ATOM 1302 C C . PHE A 1 166 ? -4.951 -4.195 -37.137 1.00 98.25 166 PHE A C 1
ATOM 1304 O O . PHE A 1 166 ? -5.737 -4.943 -37.726 1.00 98.25 166 PHE A O 1
ATOM 1311 N N . LEU A 1 167 ? -5.237 -2.924 -36.851 1.00 97.56 167 LEU A N 1
ATOM 1312 C CA . LEU A 1 167 ? -6.537 -2.302 -37.091 1.00 97.56 167 LEU A CA 1
ATOM 1313 C C . LEU A 1 167 ? -6.851 -2.087 -38.579 1.00 97.56 167 LEU A C 1
ATOM 1315 O O . LEU A 1 167 ? -8.025 -2.096 -38.943 1.00 97.56 167 LEU A O 1
ATOM 1319 N N . GLU A 1 168 ? -5.843 -2.021 -39.453 1.00 97.06 168 GLU A N 1
ATOM 1320 C CA . GLU A 1 168 ? -6.041 -2.022 -40.912 1.00 97.06 168 GLU A CA 1
ATOM 1321 C C . GLU A 1 168 ? -6.661 -3.327 -41.440 1.00 97.06 168 GLU A C 1
ATOM 1323 O O . GLU A 1 168 ? -7.317 -3.340 -42.484 1.00 97.06 168 GLU A O 1
ATOM 1328 N N . SER A 1 169 ? -6.432 -4.464 -40.773 1.00 94.75 169 SER A N 1
ATOM 1329 C CA . SER A 1 169 ? -6.948 -5.772 -41.207 1.00 94.75 169 SER A CA 1
ATOM 1330 C C . SER A 1 169 ? -7.145 -6.766 -40.045 1.00 94.75 169 SER A C 1
ATOM 1332 O O . SER A 1 169 ? -6.545 -7.852 -40.059 1.00 94.75 169 SER A O 1
ATOM 1334 N N . PRO A 1 170 ? -8.041 -6.482 -39.073 1.00 95.25 170 PRO A N 1
ATOM 1335 C CA . PRO A 1 170 ? -8.128 -7.238 -37.820 1.00 95.25 170 PRO A CA 1
ATOM 1336 C C . PRO A 1 170 ? -8.445 -8.717 -38.036 1.00 95.25 170 PRO A C 1
ATOM 1338 O O . PRO A 1 170 ? -7.783 -9.592 -37.487 1.00 95.25 170 PRO A O 1
ATOM 1341 N N . GLY A 1 171 ? -9.435 -9.016 -38.886 1.00 95.56 171 GLY A N 1
ATOM 1342 C CA . GLY A 1 171 ? -9.863 -10.391 -39.155 1.00 95.56 171 GLY A CA 1
ATOM 1343 C C . GLY A 1 171 ? -8.777 -11.234 -39.825 1.00 95.56 171 GLY A C 1
ATOM 1344 O O . GLY A 1 171 ? -8.592 -12.396 -39.472 1.00 95.56 171 GLY A O 1
ATOM 1345 N N . ARG A 1 172 ? -8.013 -10.643 -40.754 1.00 97.38 172 ARG A N 1
ATOM 1346 C CA . ARG A 1 172 ? -6.918 -11.343 -41.437 1.00 97.38 172 ARG A CA 1
ATOM 1347 C C . ARG A 1 172 ? -5.805 -11.697 -40.458 1.00 97.38 172 ARG A C 1
ATOM 1349 O O . ARG A 1 172 ? -5.361 -12.840 -40.457 1.00 97.38 172 ARG A O 1
ATOM 1356 N N . LEU A 1 173 ? -5.340 -10.740 -39.658 1.00 97.88 173 LEU A N 1
ATOM 1357 C CA . LEU A 1 173 ? -4.232 -10.974 -38.728 1.00 97.88 173 LEU A CA 1
ATOM 1358 C C . LEU A 1 173 ? -4.649 -11.887 -37.572 1.00 97.88 173 LEU A C 1
ATOM 1360 O O . LEU A 1 173 ? -3.912 -12.804 -37.230 1.00 97.88 173 LEU A O 1
ATOM 1364 N N . TRP A 1 174 ? -5.868 -11.725 -37.051 1.00 98.12 174 TRP A N 1
ATOM 1365 C CA . TRP A 1 174 ? -6.425 -12.603 -36.020 1.00 98.12 174 TRP A CA 1
ATOM 1366 C C . TRP A 1 174 ? -6.470 -14.076 -36.450 1.00 98.12 174 TRP A C 1
ATOM 1368 O O . TRP A 1 174 ? -6.054 -14.963 -35.701 1.00 98.12 174 TRP A O 1
ATOM 1378 N N . ASN A 1 175 ? -6.943 -14.340 -37.673 1.00 97.81 175 ASN A N 1
ATOM 1379 C CA . ASN A 1 175 ? -7.083 -15.699 -38.203 1.00 97.81 175 ASN A CA 1
ATOM 1380 C C . ASN A 1 175 ? -5.741 -16.354 -38.566 1.00 97.81 175 ASN A C 1
ATOM 1382 O O . ASN A 1 175 ? -5.675 -17.575 -38.653 1.00 97.81 175 ASN A O 1
ATOM 1386 N N . ASN A 1 176 ? -4.684 -15.561 -38.771 1.00 97.81 176 ASN A N 1
ATOM 1387 C CA . ASN A 1 176 ? -3.333 -16.045 -39.073 1.00 97.81 176 ASN A CA 1
ATOM 1388 C C . ASN A 1 176 ? -2.403 -16.030 -37.848 1.00 97.81 176 ASN A C 1
ATOM 1390 O O . ASN A 1 176 ? -1.190 -16.167 -38.006 1.00 97.81 176 ASN A O 1
ATOM 1394 N N . ALA A 1 177 ? -2.948 -15.846 -36.642 1.00 98.12 177 ALA A N 1
ATOM 1395 C CA . ALA A 1 177 ? -2.155 -15.866 -35.423 1.00 98.12 177 ALA A CA 1
ATOM 1396 C C . ALA A 1 177 ? -1.456 -17.224 -35.238 1.00 98.12 177 ALA A C 1
ATOM 1398 O O . ALA A 1 177 ? -2.015 -18.283 -35.530 1.00 98.12 177 ALA A O 1
ATOM 1399 N N . ILE A 1 178 ? -0.226 -17.183 -34.739 1.00 98.00 178 ILE A N 1
ATOM 1400 C CA . ILE A 1 178 ? 0.654 -18.342 -34.617 1.00 98.00 178 ILE A CA 1
ATOM 1401 C C . ILE A 1 178 ? 0.693 -18.774 -33.156 1.00 98.00 178 ILE A C 1
ATOM 1403 O O . ILE A 1 178 ? 0.995 -17.973 -32.271 1.00 98.00 178 ILE A O 1
ATOM 1407 N N . LYS A 1 179 ? 0.442 -20.060 -32.905 1.00 97.62 179 LYS A N 1
ATOM 1408 C CA . LYS A 1 179 ? 0.539 -20.632 -31.562 1.00 97.62 179 LYS A CA 1
ATOM 1409 C C . LYS A 1 179 ? 1.934 -20.416 -30.976 1.00 97.62 179 LYS A C 1
ATOM 1411 O O . LYS A 1 179 ? 2.940 -20.697 -31.632 1.00 97.62 179 LYS A O 1
ATOM 1416 N N . GLN A 1 180 ? 1.990 -19.937 -29.736 1.00 96.19 180 GLN A N 1
ATOM 1417 C CA . GLN A 1 180 ? 3.257 -19.798 -29.026 1.00 96.19 180 GLN A CA 1
ATOM 1418 C C . GLN A 1 180 ? 3.918 -21.164 -28.790 1.00 96.19 180 GLN A C 1
ATOM 1420 O O . GLN A 1 180 ? 3.252 -22.173 -28.553 1.00 96.19 180 GLN A O 1
ATOM 1425 N N . GLY A 1 181 ? 5.251 -21.184 -28.848 1.00 91.69 181 GLY A N 1
ATOM 1426 C CA . GLY A 1 181 ? 6.056 -22.311 -28.380 1.00 91.69 181 GLY A CA 1
ATOM 1427 C C . GLY A 1 181 ? 6.250 -22.285 -26.860 1.00 91.69 181 GLY A C 1
ATOM 1428 O O . GLY A 1 181 ? 5.547 -21.584 -26.134 1.00 91.69 181 GLY A O 1
ATOM 1429 N N . ARG A 1 182 ? 7.252 -23.024 -26.374 1.00 92.56 182 ARG A N 1
ATOM 1430 C CA . ARG A 1 182 ? 7.704 -22.924 -24.979 1.00 92.56 182 ARG A CA 1
ATOM 1431 C C . ARG A 1 182 ? 8.225 -21.505 -24.713 1.00 92.56 182 ARG A C 1
ATOM 1433 O O . ARG A 1 182 ? 9.110 -21.055 -25.437 1.00 92.56 182 ARG A O 1
ATOM 1440 N N . GLY A 1 183 ? 7.680 -20.833 -23.701 1.00 91.12 183 GLY A N 1
ATOM 1441 C CA . GLY A 1 183 ? 8.098 -19.489 -23.299 1.00 91.12 183 GLY A CA 1
ATOM 1442 C C . GLY A 1 183 ? 9.022 -19.446 -22.091 1.00 91.12 183 GLY A C 1
ATOM 1443 O O . GLY A 1 183 ? 9.205 -20.444 -21.392 1.00 91.12 183 GLY A O 1
ATOM 1444 N N . GLU A 1 184 ? 9.596 -18.266 -21.871 1.00 95.56 184 GLU A N 1
ATOM 1445 C CA . GLU A 1 184 ? 10.409 -17.915 -20.707 1.00 95.56 184 GLU A CA 1
ATOM 1446 C C . GLU A 1 184 ? 9.665 -16.852 -19.895 1.00 95.56 184 GLU A C 1
ATOM 1448 O O . GLU A 1 184 ? 9.354 -15.780 -20.418 1.00 95.56 184 GLU A O 1
ATOM 1453 N N . TYR A 1 185 ? 9.382 -17.162 -18.629 1.00 96.12 185 TYR A N 1
ATOM 1454 C CA . TYR A 1 185 ? 8.835 -16.205 -17.672 1.00 96.12 185 TYR A CA 1
ATOM 1455 C C . TYR A 1 185 ? 9.968 -15.449 -16.990 1.00 96.12 185 TYR A C 1
ATOM 1457 O O . TYR A 1 185 ? 10.966 -16.042 -16.576 1.00 96.12 185 TYR A O 1
ATOM 1465 N N . TRP A 1 186 ? 9.806 -14.137 -16.911 1.00 96.19 186 TRP A N 1
ATOM 1466 C CA . TRP A 1 186 ? 10.658 -13.235 -16.162 1.00 96.19 186 TRP A CA 1
ATOM 1467 C C . TRP A 1 186 ? 9.893 -12.773 -14.934 1.00 96.19 186 TRP A C 1
ATOM 1469 O O . TRP A 1 186 ? 8.802 -12.212 -15.053 1.00 96.19 186 TRP A O 1
ATOM 1479 N N . ASP A 1 187 ? 10.470 -13.049 -13.769 1.00 94.50 187 ASP A N 1
ATOM 1480 C CA . ASP A 1 187 ? 9.905 -12.621 -12.500 1.00 94.50 187 ASP A CA 1
ATOM 1481 C C . ASP A 1 187 ? 9.864 -11.093 -12.430 1.00 94.50 187 ASP A C 1
ATOM 1483 O O . ASP A 1 187 ? 10.704 -10.394 -13.009 1.00 94.50 187 ASP A O 1
ATOM 1487 N N . GLU A 1 188 ? 8.850 -10.584 -11.738 1.00 92.69 188 GLU A N 1
ATOM 1488 C CA . GLU A 1 188 ? 8.743 -9.163 -11.442 1.00 92.69 188 GLU A CA 1
ATOM 1489 C C . GLU A 1 188 ? 9.949 -8.731 -10.592 1.00 92.69 188 GLU A C 1
ATOM 1491 O O . GLU A 1 188 ? 10.229 -9.379 -9.577 1.00 92.69 188 GLU A O 1
ATOM 1496 N N . PRO A 1 189 ? 10.685 -7.678 -10.994 1.00 93.62 189 PRO A N 1
ATOM 1497 C CA . PRO A 1 189 ? 11.787 -7.171 -10.198 1.00 93.62 189 PRO A CA 1
ATOM 1498 C C . PRO A 1 189 ? 11.327 -6.722 -8.813 1.00 93.62 189 PRO A C 1
ATOM 1500 O O . PRO A 1 189 ? 10.253 -6.150 -8.643 1.00 93.62 189 PRO A O 1
ATOM 1503 N N . THR A 1 190 ? 12.188 -6.927 -7.831 1.00 92.44 190 THR A N 1
ATOM 1504 C CA . THR A 1 190 ? 11.990 -6.533 -6.439 1.00 92.44 190 THR A CA 1
ATOM 1505 C C . THR A 1 190 ? 12.978 -5.439 -6.047 1.00 92.44 190 THR A C 1
ATOM 1507 O O . TH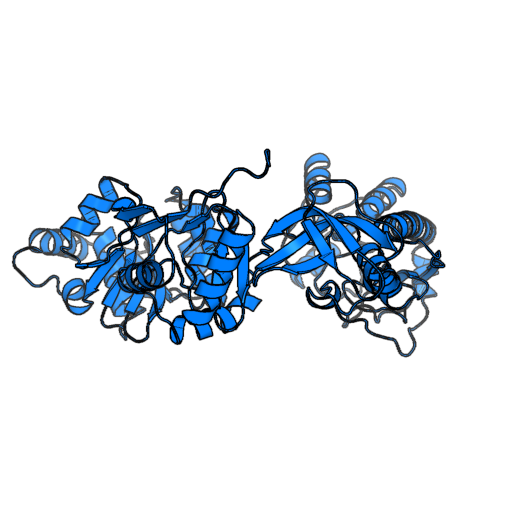R A 1 190 ? 13.947 -5.159 -6.752 1.00 92.44 190 THR A O 1
ATOM 1510 N N . ASP A 1 191 ? 12.801 -4.858 -4.861 1.00 92.44 191 ASP A N 1
ATOM 1511 C CA . ASP A 1 191 ? 13.778 -3.921 -4.296 1.00 92.44 191 ASP A CA 1
ATOM 1512 C C . ASP A 1 191 ? 15.196 -4.497 -4.193 1.00 92.44 191 ASP A C 1
ATOM 1514 O O . ASP A 1 191 ? 16.173 -3.756 -4.310 1.00 92.44 191 ASP A O 1
ATOM 1518 N N . ASN A 1 192 ? 15.329 -5.817 -4.033 1.00 94.12 192 ASN A N 1
ATOM 1519 C CA . ASN A 1 192 ? 16.636 -6.469 -4.002 1.00 94.12 192 ASN A CA 1
ATOM 1520 C C . ASN A 1 192 ? 17.365 -6.378 -5.349 1.00 94.12 192 ASN A C 1
ATOM 1522 O O . ASN A 1 192 ? 18.592 -6.319 -5.368 1.00 94.12 192 ASN A O 1
ATOM 1526 N N . ASP A 1 193 ? 16.641 -6.323 -6.470 1.00 96.19 193 ASP A N 1
ATOM 1527 C CA . ASP A 1 193 ? 17.235 -6.239 -7.809 1.00 96.19 193 ASP A CA 1
ATOM 1528 C C . ASP A 1 193 ? 17.853 -4.860 -8.089 1.00 96.19 193 ASP A C 1
ATOM 1530 O O . ASP A 1 193 ? 18.742 -4.731 -8.936 1.00 96.19 193 ASP A O 1
ATOM 1534 N N . ARG A 1 194 ? 17.434 -3.839 -7.329 1.00 96.06 194 ARG A N 1
ATOM 1535 C CA . ARG A 1 194 ? 17.991 -2.479 -7.365 1.00 96.06 194 ARG A CA 1
ATOM 1536 C C . ARG A 1 194 ? 18.846 -2.113 -6.149 1.00 96.06 194 ARG A C 1
ATOM 1538 O O . ARG A 1 194 ? 19.243 -0.955 -6.015 1.00 96.06 194 ARG A O 1
ATOM 1545 N N . LEU A 1 195 ? 19.135 -3.077 -5.275 1.00 96.94 195 LEU A N 1
ATOM 1546 C CA . LEU A 1 195 ? 20.007 -2.894 -4.119 1.00 96.94 195 LEU A CA 1
ATOM 1547 C C . LEU A 1 195 ? 21.481 -2.972 -4.538 1.00 96.94 195 LEU A C 1
ATOM 1549 O O . LEU A 1 195 ? 21.913 -3.928 -5.188 1.00 96.94 195 LEU A O 1
ATOM 1553 N N . ILE A 1 196 ? 22.252 -1.969 -4.123 1.00 97.31 196 ILE A N 1
ATOM 1554 C CA . ILE A 1 196 ? 23.701 -1.888 -4.301 1.00 97.31 196 ILE A CA 1
ATOM 1555 C C . ILE A 1 196 ? 24.432 -1.885 -2.958 1.00 97.31 196 ILE A C 1
ATOM 1557 O O . ILE A 1 196 ? 23.896 -1.514 -1.909 1.00 97.31 196 ILE A O 1
ATOM 1561 N N . SER A 1 197 ? 25.698 -2.266 -3.017 1.00 95.06 197 SER A N 1
ATOM 1562 C CA . SER A 1 197 ? 26.620 -2.387 -1.900 1.00 95.06 197 SER A CA 1
ATOM 1563 C C . SER A 1 197 ? 28.014 -1.894 -2.286 1.00 95.06 197 SER A C 1
ATOM 1565 O O . SER A 1 197 ? 28.338 -1.710 -3.457 1.00 95.06 197 SER A O 1
ATOM 1567 N N . GLU A 1 198 ? 28.883 -1.767 -1.288 1.00 93.25 198 GLU A N 1
ATOM 1568 C CA . GLU A 1 198 ? 30.299 -1.438 -1.485 1.00 93.25 198 GLU A CA 1
ATOM 1569 C C . GLU A 1 198 ? 31.087 -2.480 -2.297 1.00 93.25 198 GLU A C 1
ATOM 1571 O O . GLU A 1 198 ? 32.195 -2.202 -2.751 1.00 93.25 198 GLU A O 1
ATOM 1576 N N . THR A 1 199 ? 30.524 -3.676 -2.494 1.00 95.75 199 THR A N 1
ATOM 1577 C CA . THR A 1 199 ? 31.157 -4.759 -3.260 1.00 95.75 199 THR A CA 1
ATOM 1578 C C . THR A 1 199 ? 30.824 -4.730 -4.751 1.00 95.75 199 THR A C 1
ATOM 1580 O O . THR A 1 199 ? 31.410 -5.489 -5.523 1.00 95.75 199 THR A O 1
ATOM 1583 N N . ASP A 1 200 ? 29.911 -3.854 -5.174 1.00 97.06 200 ASP A N 1
ATOM 1584 C CA . ASP A 1 200 ? 29.499 -3.736 -6.568 1.00 97.06 200 ASP A CA 1
ATOM 1585 C C . ASP A 1 200 ? 30.462 -2.843 -7.365 1.00 97.06 200 ASP A C 1
ATOM 1587 O O . ASP A 1 200 ? 30.935 -1.821 -6.873 1.00 97.06 200 ASP A O 1
ATOM 1591 N N . SER A 1 201 ? 30.751 -3.220 -8.614 1.00 97.00 201 SER A N 1
ATOM 1592 C CA . SER A 1 201 ? 31.511 -2.392 -9.567 1.00 97.00 201 SER A CA 1
ATOM 1593 C C . SER A 1 201 ? 30.661 -1.255 -10.142 1.00 97.00 201 SER A C 1
ATOM 1595 O O . SER A 1 201 ? 29.445 -1.421 -10.281 1.00 97.00 201 SER A O 1
ATOM 1597 N N . ILE A 1 202 ? 31.290 -0.180 -10.617 1.00 95.94 202 ILE A N 1
ATOM 1598 C CA . ILE A 1 202 ? 30.648 0.915 -11.364 1.00 95.94 202 ILE A CA 1
ATOM 1599 C C . ILE A 1 202 ? 29.793 0.390 -12.517 1.00 95.94 202 ILE A C 1
ATOM 1601 O O . ILE A 1 202 ? 28.659 0.837 -12.677 1.00 95.94 202 ILE A O 1
ATOM 1605 N N . ASP A 1 203 ? 30.298 -0.567 -13.299 1.00 95.38 203 ASP A N 1
ATOM 1606 C CA . ASP A 1 203 ? 29.569 -1.109 -14.452 1.00 95.38 203 ASP A CA 1
ATOM 1607 C C . ASP A 1 203 ? 28.263 -1.780 -14.022 1.00 95.38 203 ASP A C 1
ATOM 1609 O O . ASP A 1 203 ? 27.204 -1.528 -14.601 1.00 95.38 203 ASP A O 1
ATOM 1613 N N . ARG A 1 204 ? 28.314 -2.571 -12.945 1.00 95.88 204 ARG A N 1
ATOM 1614 C CA . ARG A 1 204 ? 27.124 -3.171 -12.335 1.00 95.88 204 ARG A CA 1
ATOM 1615 C C . ARG A 1 204 ? 26.151 -2.110 -11.820 1.00 95.88 204 ARG A C 1
ATOM 1617 O O . ARG A 1 204 ? 24.960 -2.208 -12.104 1.00 95.88 204 ARG A O 1
ATOM 1624 N N . VAL A 1 205 ? 26.625 -1.105 -11.086 1.00 97.00 205 VAL A N 1
ATOM 1625 C CA . VAL A 1 205 ? 25.753 -0.037 -10.568 1.00 97.00 205 VAL A CA 1
ATOM 1626 C C . VAL A 1 205 ? 25.106 0.738 -11.720 1.00 97.00 205 VAL A C 1
ATOM 1628 O O . VAL A 1 205 ? 23.892 0.924 -11.725 1.00 97.00 205 VAL A O 1
ATOM 1631 N N . SER A 1 206 ? 25.877 1.091 -12.750 1.00 95.88 206 SER A N 1
ATOM 1632 C CA . SER A 1 206 ? 25.392 1.719 -13.987 1.00 95.88 206 SER A CA 1
ATOM 1633 C C . SER A 1 206 ? 24.337 0.862 -14.693 1.00 95.88 206 SER A C 1
ATOM 1635 O O . SER A 1 206 ? 23.322 1.371 -15.171 1.00 95.88 206 SER A O 1
ATOM 1637 N N . HIS A 1 207 ? 24.525 -0.458 -14.729 1.00 96.19 207 HIS A N 1
ATOM 1638 C CA . HIS A 1 207 ? 23.566 -1.393 -15.313 1.00 96.19 207 HIS A CA 1
ATOM 1639 C C . HIS A 1 207 ? 22.225 -1.402 -14.576 1.00 96.19 207 HIS A C 1
ATOM 1641 O O . HIS A 1 207 ? 21.180 -1.294 -15.221 1.00 96.19 207 HIS A O 1
ATOM 1647 N N . ILE A 1 208 ? 22.249 -1.440 -13.242 1.00 96.94 208 ILE A N 1
ATOM 1648 C CA . ILE A 1 208 ? 21.043 -1.339 -12.407 1.00 96.94 208 ILE A CA 1
ATOM 1649 C C . ILE A 1 208 ? 20.375 0.024 -12.604 1.00 96.94 208 ILE A C 1
ATOM 1651 O O . ILE A 1 208 ? 19.176 0.087 -12.862 1.00 96.94 208 ILE A O 1
ATOM 1655 N N . MET A 1 209 ? 21.142 1.119 -12.558 1.00 96.06 209 MET A N 1
ATOM 1656 C CA . MET A 1 209 ? 20.615 2.470 -12.780 1.00 96.06 209 MET A CA 1
ATOM 1657 C C . MET A 1 209 ? 19.910 2.595 -14.133 1.00 96.06 209 MET A C 1
ATOM 1659 O O . MET A 1 209 ? 18.874 3.247 -14.232 1.00 96.06 209 MET A O 1
ATOM 1663 N N . ARG A 1 210 ? 20.436 1.953 -15.185 1.00 96.31 210 ARG A N 1
ATOM 1664 C CA . ARG A 1 210 ? 19.773 1.901 -16.494 1.00 96.31 210 ARG A CA 1
ATOM 1665 C C . ARG A 1 210 ? 18.486 1.080 -16.447 1.00 96.31 210 ARG A C 1
ATOM 1667 O O . ARG A 1 210 ? 17.478 1.534 -16.988 1.00 96.31 210 ARG A O 1
ATOM 1674 N N . ALA A 1 211 ? 18.507 -0.090 -15.811 1.00 96.94 211 ALA A N 1
ATOM 1675 C CA . ALA A 1 211 ? 17.348 -0.977 -15.708 1.00 96.94 211 ALA A CA 1
ATOM 1676 C C . ALA A 1 211 ? 16.189 -0.366 -14.905 1.00 96.94 211 ALA A C 1
ATOM 1678 O O . ALA A 1 211 ? 15.036 -0.585 -15.263 1.00 96.94 211 ALA A O 1
ATOM 1679 N N . PHE A 1 212 ? 16.494 0.434 -13.881 1.00 95.88 212 PHE A N 1
ATOM 1680 C CA . PHE A 1 212 ? 15.528 1.059 -12.968 1.00 95.88 212 PHE A CA 1
ATOM 1681 C C . PHE A 1 212 ? 15.491 2.588 -13.089 1.00 95.88 212 PHE A C 1
ATOM 1683 O O . PHE A 1 212 ? 15.120 3.292 -12.151 1.00 95.88 212 PHE A O 1
ATOM 1690 N N . CYS A 1 213 ? 15.888 3.129 -14.243 1.00 93.69 213 CYS A N 1
ATOM 1691 C CA . CYS A 1 213 ? 15.884 4.570 -14.483 1.00 93.69 213 CYS A CA 1
ATOM 1692 C C . CYS A 1 213 ? 14.473 5.145 -14.254 1.00 93.69 213 CYS A C 1
ATOM 1694 O O . CYS A 1 213 ? 13.520 4.691 -14.885 1.00 93.69 213 CYS A O 1
ATOM 1696 N N . GLY A 1 214 ? 14.353 6.118 -13.343 1.00 89.62 214 GLY A N 1
ATOM 1697 C CA . GLY A 1 214 ? 13.077 6.684 -12.881 1.00 89.62 214 GLY A CA 1
ATOM 1698 C C . GLY A 1 214 ? 12.570 6.141 -11.536 1.00 89.62 214 GLY A C 1
ATOM 1699 O O . GLY A 1 214 ? 11.752 6.799 -10.906 1.00 89.62 214 GLY A O 1
ATOM 1700 N N . TYR A 1 215 ? 13.095 5.005 -11.063 1.00 91.12 215 TYR A N 1
ATOM 1701 C CA . TYR A 1 215 ? 12.724 4.376 -9.782 1.00 91.12 215 TYR A CA 1
ATOM 1702 C C . TYR A 1 215 ? 13.824 4.469 -8.712 1.00 91.12 215 TYR A C 1
ATOM 1704 O O . TYR A 1 215 ? 13.609 4.097 -7.559 1.00 91.12 215 TYR A O 1
ATOM 1712 N N . GLY A 1 216 ? 15.010 4.948 -9.094 1.00 93.69 216 GLY A N 1
ATOM 1713 C CA . GLY A 1 216 ? 16.176 5.046 -8.220 1.00 93.69 216 GLY A CA 1
ATOM 1714 C C . GLY A 1 216 ? 16.787 3.687 -7.866 1.00 93.69 216 GLY A C 1
ATOM 1715 O O . GLY A 1 216 ? 16.254 2.624 -8.190 1.00 93.69 216 GLY A O 1
ATOM 1716 N N . ILE A 1 217 ? 17.923 3.723 -7.179 1.00 97.12 217 ILE A N 1
ATOM 1717 C CA . ILE A 1 217 ? 18.596 2.538 -6.624 1.00 97.12 217 ILE A CA 1
ATOM 1718 C C . ILE A 1 217 ? 18.587 2.591 -5.099 1.00 97.12 217 ILE A C 1
ATOM 1720 O O . ILE A 1 217 ? 18.431 3.662 -4.511 1.00 97.12 217 ILE A O 1
ATOM 1724 N N . LEU A 1 218 ? 18.772 1.441 -4.455 1.00 97.69 218 LEU A N 1
ATOM 1725 C CA . LEU A 1 218 ? 18.805 1.336 -2.999 1.00 97.69 218 LEU A CA 1
ATOM 1726 C C . LEU A 1 218 ? 20.219 1.078 -2.502 1.00 97.69 218 LEU A C 1
ATOM 1728 O O . LEU A 1 218 ? 20.960 0.302 -3.099 1.00 97.69 218 LEU A O 1
ATOM 1732 N N . CYS A 1 219 ? 20.587 1.680 -1.377 1.00 96.88 219 CYS A N 1
ATOM 1733 C CA . CYS A 1 219 ? 21.851 1.394 -0.707 1.00 96.88 219 CYS A CA 1
ATOM 1734 C C . CYS A 1 219 ? 21.688 1.466 0.811 1.00 96.88 219 CYS A C 1
ATOM 1736 O O . CYS A 1 219 ? 20.929 2.289 1.320 1.00 96.88 219 CYS A O 1
ATOM 1738 N N . LYS A 1 220 ? 22.414 0.624 1.550 1.00 96.00 220 LYS A N 1
ATOM 1739 C CA . LYS A 1 220 ? 22.451 0.685 3.014 1.00 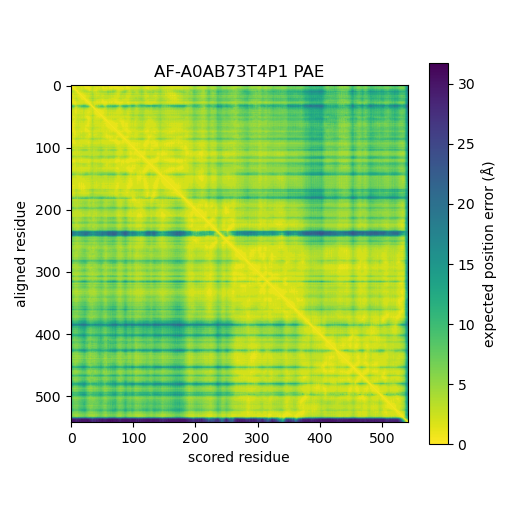96.00 220 LYS A CA 1
ATOM 1740 C C . LYS A 1 220 ? 23.619 1.562 3.467 1.00 96.00 220 LYS A C 1
ATOM 1742 O O . LYS A 1 220 ? 24.775 1.191 3.292 1.00 96.00 220 LYS A O 1
ATOM 1747 N N . VAL A 1 221 ? 23.317 2.690 4.108 1.00 95.19 221 VAL A N 1
ATOM 1748 C CA . VAL A 1 221 ? 24.300 3.631 4.660 1.00 95.19 221 VAL A CA 1
ATOM 1749 C C . VAL A 1 221 ? 24.010 3.837 6.141 1.00 95.19 221 VAL A C 1
ATOM 1751 O O . VAL A 1 221 ? 22.899 4.188 6.522 1.00 95.19 221 VAL A O 1
ATOM 1754 N N . HIS A 1 222 ? 25.006 3.603 7.000 1.00 93.62 222 HIS A N 1
ATOM 1755 C CA . HIS A 1 222 ? 24.871 3.776 8.452 1.00 93.62 222 HIS A CA 1
ATOM 1756 C C . HIS A 1 222 ? 23.666 3.049 9.080 1.00 93.62 222 HIS A C 1
ATOM 1758 O O . HIS A 1 222 ? 23.088 3.567 10.022 1.00 93.62 222 HIS A O 1
ATOM 1764 N N . ASP A 1 223 ? 23.307 1.858 8.598 1.00 95.25 223 ASP A N 1
ATOM 1765 C CA . ASP A 1 223 ? 22.110 1.093 8.999 1.00 95.25 223 ASP A CA 1
ATOM 1766 C C . ASP A 1 223 ? 20.757 1.565 8.455 1.00 95.25 223 ASP A C 1
ATOM 1768 O O . ASP A 1 223 ? 19.753 0.882 8.650 1.00 95.25 223 ASP A O 1
ATOM 1772 N N . VAL A 1 224 ? 20.738 2.642 7.676 1.00 97.38 224 VAL A N 1
ATOM 1773 C CA . VAL A 1 224 ? 19.547 3.137 6.985 1.00 97.38 224 VAL A CA 1
ATOM 1774 C C . VAL A 1 224 ? 19.596 2.690 5.532 1.00 97.38 224 VAL A C 1
ATOM 1776 O O . VAL A 1 224 ? 20.600 2.885 4.850 1.00 97.38 224 VAL A O 1
ATOM 1779 N N . THR A 1 225 ? 18.509 2.101 5.040 1.00 97.56 225 THR A N 1
ATOM 1780 C CA . THR A 1 225 ? 18.344 1.933 3.592 1.00 97.56 225 THR A CA 1
ATOM 1781 C C . THR A 1 225 ? 17.894 3.264 3.019 1.00 97.56 225 THR A C 1
ATOM 1783 O O . THR A 1 225 ? 16.866 3.801 3.430 1.00 97.56 225 THR A O 1
ATOM 1786 N N . ILE A 1 226 ? 18.667 3.803 2.087 1.00 97.38 226 ILE A N 1
ATOM 1787 C CA . ILE A 1 226 ? 18.343 5.025 1.360 1.00 97.38 226 ILE A CA 1
ATOM 1788 C C . ILE A 1 226 ? 17.983 4.684 -0.082 1.00 97.38 226 ILE A C 1
ATOM 1790 O O . ILE A 1 226 ? 18.548 3.759 -0.669 1.00 97.38 226 ILE A O 1
ATOM 1794 N N . GLN A 1 227 ? 17.059 5.451 -0.645 1.00 97.19 227 GLN A N 1
ATOM 1795 C CA . GLN A 1 227 ? 16.810 5.506 -2.075 1.00 97.19 227 GLN A CA 1
ATOM 1796 C C . GLN A 1 227 ? 17.591 6.670 -2.671 1.00 97.19 227 GLN A C 1
ATOM 1798 O O . GLN A 1 227 ? 17.561 7.778 -2.136 1.00 97.19 227 GLN A O 1
ATOM 1803 N N . ILE A 1 228 ? 18.284 6.402 -3.772 1.00 97.38 228 ILE A N 1
ATOM 1804 C CA . ILE A 1 228 ? 19.080 7.366 -4.523 1.00 97.38 228 ILE A CA 1
ATOM 1805 C C . ILE A 1 228 ? 18.415 7.539 -5.886 1.00 97.38 228 ILE A C 1
ATOM 1807 O O . ILE A 1 228 ? 18.408 6.610 -6.697 1.00 97.38 228 ILE A O 1
ATOM 1811 N N . ASP A 1 229 ? 17.854 8.722 -6.115 1.00 94.38 229 ASP A N 1
ATOM 1812 C CA . ASP A 1 229 ? 17.123 9.063 -7.337 1.00 94.38 229 ASP A CA 1
ATOM 1813 C C . ASP A 1 229 ? 18.055 9.672 -8.395 1.00 94.38 229 ASP A C 1
ATOM 1815 O O . ASP A 1 229 ? 17.886 9.428 -9.589 1.00 94.38 229 ASP A O 1
ATOM 1819 N N . GLU A 1 230 ? 19.062 10.439 -7.959 1.00 94.19 230 GLU A N 1
ATOM 1820 C CA . GLU A 1 230 ? 20.047 11.097 -8.827 1.00 94.19 230 GLU A CA 1
ATOM 1821 C C . GLU A 1 230 ? 21.456 10.930 -8.240 1.00 94.19 230 GLU A C 1
ATOM 1823 O O . GLU A 1 230 ? 21.681 11.156 -7.044 1.00 94.19 230 GLU A O 1
ATOM 1828 N N . CYS A 1 231 ? 22.412 10.500 -9.067 1.00 94.31 231 CYS A N 1
ATOM 1829 C CA . CYS A 1 231 ? 23.800 10.312 -8.660 1.00 94.31 231 CYS A CA 1
ATOM 1830 C C . CYS A 1 231 ? 24.776 10.349 -9.841 1.00 94.31 231 CYS A C 1
ATOM 1832 O O . CYS A 1 231 ? 24.398 10.211 -11.008 1.00 94.31 231 CYS A O 1
ATOM 1834 N N . ARG A 1 232 ? 26.066 10.471 -9.511 1.00 94.06 232 ARG A N 1
ATOM 1835 C CA . ARG A 1 232 ? 27.186 10.356 -10.452 1.00 94.06 232 ARG A CA 1
ATOM 1836 C C . ARG A 1 232 ? 28.146 9.257 -10.022 1.00 94.06 232 ARG A C 1
ATOM 1838 O O . ARG A 1 232 ? 28.401 9.079 -8.831 1.00 94.06 232 ARG A O 1
ATOM 1845 N N . LEU A 1 233 ? 28.697 8.549 -11.003 1.00 94.50 233 LEU A N 1
ATOM 1846 C CA . LEU A 1 233 ? 29.707 7.512 -10.806 1.00 94.50 233 LEU A CA 1
ATOM 1847 C C . LEU A 1 233 ? 31.080 8.053 -11.210 1.00 94.50 233 LEU A C 1
ATOM 1849 O O . LEU A 1 233 ? 31.222 8.629 -12.286 1.00 94.50 233 LEU A O 1
ATOM 1853 N N . TYR A 1 234 ? 32.073 7.832 -10.355 1.00 93.62 234 TYR A N 1
ATOM 1854 C CA . TYR A 1 234 ? 33.459 8.255 -10.535 1.00 93.62 234 TYR A CA 1
ATOM 1855 C C . TYR A 1 234 ? 34.372 7.040 -10.444 1.00 93.62 234 TYR A C 1
ATOM 1857 O O . TYR A 1 234 ? 34.262 6.258 -9.497 1.00 93.62 234 TYR A O 1
ATOM 1865 N N . ALA A 1 235 ? 35.289 6.887 -11.398 1.00 90.88 235 ALA A N 1
ATOM 1866 C CA . ALA A 1 235 ? 36.330 5.865 -11.311 1.00 90.88 235 ALA A CA 1
ATOM 1867 C C . ALA A 1 235 ? 37.247 6.126 -10.106 1.00 90.88 235 ALA A C 1
ATOM 1869 O O . ALA A 1 235 ? 37.412 7.267 -9.690 1.00 90.88 235 ALA A O 1
ATOM 1870 N N . SER A 1 236 ? 37.916 5.096 -9.577 1.00 80.19 236 SER A N 1
ATOM 1871 C CA . SER A 1 236 ? 38.854 5.246 -8.441 1.00 80.19 236 SER A CA 1
ATOM 1872 C C . SER A 1 236 ? 39.975 6.279 -8.657 1.00 80.19 236 SER A C 1
ATOM 1874 O O . SER A 1 236 ? 40.604 6.715 -7.697 1.00 80.19 236 SER A O 1
ATOM 1876 N N . SER A 1 237 ? 40.257 6.649 -9.908 1.00 76.62 237 SER A N 1
ATOM 1877 C CA . SER A 1 237 ? 41.213 7.697 -10.280 1.00 76.62 237 SER A CA 1
ATOM 1878 C C . SER A 1 237 ? 40.671 9.125 -10.147 1.00 76.62 237 SER A C 1
ATOM 1880 O O . SER A 1 237 ? 41.421 10.073 -10.366 1.00 76.62 237 SER A O 1
ATOM 1882 N N . GLU A 1 238 ? 39.386 9.290 -9.840 1.00 79.75 238 GLU A N 1
ATOM 1883 C CA . GLU A 1 238 ? 38.678 10.566 -9.788 1.00 79.75 238 GLU A CA 1
ATOM 1884 C C . GLU A 1 238 ? 38.091 10.789 -8.389 1.00 79.75 238 GLU A C 1
ATOM 1886 O O . GLU A 1 238 ? 37.482 9.894 -7.804 1.00 79.75 238 GLU A O 1
ATOM 1891 N N . GLU A 1 239 ? 38.255 11.997 -7.844 1.00 75.12 239 GLU A N 1
ATOM 1892 C CA . GLU A 1 239 ? 37.623 12.377 -6.578 1.00 75.12 239 GLU A CA 1
ATOM 1893 C C . GLU A 1 239 ? 36.379 13.241 -6.832 1.00 75.12 239 GLU A C 1
ATOM 1895 O O . GLU A 1 239 ? 36.498 14.301 -7.461 1.00 75.12 239 GLU A O 1
ATOM 1900 N N . PRO A 1 240 ? 35.197 12.850 -6.311 1.00 81.56 240 PRO A N 1
ATOM 1901 C CA . PRO A 1 240 ? 34.005 13.682 -6.386 1.00 81.56 240 PRO A CA 1
ATOM 1902 C C . PRO A 1 240 ? 34.236 15.001 -5.639 1.00 81.56 240 PRO A C 1
ATOM 1904 O O . PRO A 1 240 ? 34.496 15.008 -4.428 1.00 81.56 240 PRO A O 1
ATOM 1907 N N . GLN A 1 241 ? 34.122 16.112 -6.363 1.00 76.88 241 GLN A N 1
ATOM 1908 C CA . GLN A 1 241 ? 34.204 17.466 -5.820 1.00 76.88 241 GLN A CA 1
ATOM 1909 C C . GLN A 1 241 ? 32.809 17.894 -5.351 1.00 76.88 241 GLN A C 1
ATOM 1911 O O . GLN A 1 241 ? 31.944 18.129 -6.189 1.00 76.88 241 GLN A O 1
ATOM 1916 N N . GLY A 1 242 ? 32.601 17.977 -4.034 1.00 79.31 242 GLY A N 1
ATOM 1917 C CA . GLY A 1 242 ? 31.325 18.368 -3.425 1.00 79.31 242 GLY A CA 1
ATOM 1918 C C . GLY A 1 242 ? 31.047 17.689 -2.078 1.00 79.31 242 GLY A C 1
ATOM 1919 O O . GLY A 1 242 ? 31.831 16.842 -1.617 1.00 79.31 242 GLY A O 1
ATOM 1920 N N . ASN A 1 243 ? 29.945 18.110 -1.448 1.00 83.00 243 ASN A N 1
ATOM 1921 C CA . ASN A 1 243 ? 29.486 17.670 -0.121 1.00 83.00 243 ASN A CA 1
ATOM 1922 C C . ASN A 1 243 ? 28.373 16.606 -0.213 1.00 83.00 243 ASN A C 1
ATOM 1924 O O . ASN A 1 243 ? 27.688 16.338 0.771 1.00 83.00 243 ASN A O 1
ATOM 1928 N N . GLU A 1 244 ? 28.168 16.009 -1.389 1.00 89.00 244 GLU A N 1
ATOM 1929 C CA . GLU A 1 244 ? 27.218 14.918 -1.589 1.00 89.00 244 GLU A CA 1
ATOM 1930 C C . GLU A 1 244 ? 27.560 13.708 -0.712 1.00 89.00 244 GLU A C 1
ATOM 1932 O O . GLU A 1 244 ? 28.712 13.493 -0.315 1.00 89.00 244 GLU A O 1
ATOM 1937 N N . LEU A 1 245 ? 26.564 12.855 -0.465 1.00 92.06 245 LEU A N 1
ATOM 1938 C CA . LEU A 1 245 ? 26.796 11.580 0.201 1.00 92.06 245 LEU A CA 1
ATOM 1939 C C . LEU A 1 245 ? 27.608 10.663 -0.727 1.00 92.06 245 LEU A C 1
ATOM 1941 O O . LEU A 1 245 ? 27.145 10.276 -1.802 1.00 92.06 245 LEU A O 1
ATOM 1945 N N . LYS A 1 246 ? 28.827 10.316 -0.303 1.00 93.00 246 LYS A N 1
ATOM 1946 C CA . LYS A 1 246 ? 29.767 9.487 -1.071 1.00 93.00 246 LYS A CA 1
ATOM 1947 C C . LYS A 1 246 ? 29.699 8.040 -0.601 1.00 93.00 246 LYS A C 1
ATOM 1949 O O . LYS A 1 246 ? 29.935 7.751 0.570 1.00 93.00 246 LYS A O 1
ATOM 1954 N N . ILE A 1 247 ? 29.428 7.133 -1.531 1.00 93.88 247 ILE A N 1
ATOM 1955 C CA . ILE A 1 247 ? 29.351 5.692 -1.297 1.00 93.88 247 ILE A CA 1
ATOM 1956 C C . ILE A 1 247 ? 30.489 5.039 -2.072 1.00 93.88 247 ILE A C 1
ATOM 1958 O O . ILE A 1 247 ? 30.568 5.149 -3.297 1.00 93.88 247 ILE A O 1
ATOM 1962 N N . ARG A 1 248 ? 31.406 4.388 -1.354 1.00 93.50 248 ARG A N 1
ATOM 1963 C CA . ARG A 1 248 ? 32.506 3.648 -1.976 1.00 93.50 248 ARG A CA 1
ATOM 1964 C C . ARG A 1 248 ? 31.963 2.371 -2.615 1.00 93.50 248 ARG A C 1
ATOM 1966 O O . ARG A 1 248 ? 31.169 1.670 -2.002 1.00 93.50 248 ARG A O 1
ATOM 1973 N N . LEU A 1 249 ? 32.429 2.099 -3.824 1.00 95.38 249 LEU A N 1
ATOM 1974 C CA . LEU A 1 249 ? 32.165 0.908 -4.624 1.00 95.38 249 LEU A CA 1
ATOM 1975 C C . LEU A 1 249 ? 33.469 0.110 -4.802 1.00 95.38 249 LEU A C 1
ATOM 1977 O O . LEU A 1 249 ? 34.539 0.565 -4.385 1.00 95.38 249 LEU A O 1
ATOM 1981 N N . LEU A 1 250 ? 33.396 -1.052 -5.455 1.00 95.62 250 LEU A N 1
ATOM 1982 C CA . LEU A 1 250 ? 34.549 -1.936 -5.663 1.00 95.62 250 LEU A CA 1
ATOM 1983 C C . LEU A 1 250 ? 35.698 -1.248 -6.420 1.00 95.62 250 LEU A C 1
ATOM 1985 O O . LEU A 1 250 ? 36.864 -1.416 -6.065 1.00 95.62 250 LEU A O 1
ATOM 1989 N N . ASP A 1 251 ? 35.367 -0.493 -7.468 1.00 95.19 251 ASP A N 1
ATOM 1990 C CA . ASP A 1 251 ? 36.305 0.143 -8.399 1.00 95.19 251 ASP A CA 1
ATOM 1991 C C . ASP A 1 251 ? 36.061 1.655 -8.585 1.00 95.19 251 ASP A C 1
ATOM 1993 O O . ASP A 1 251 ? 36.684 2.294 -9.443 1.00 95.19 251 ASP A O 1
ATOM 1997 N N . GLY A 1 252 ? 35.274 2.276 -7.700 1.00 95.00 252 GLY A N 1
ATOM 1998 C CA . GLY A 1 252 ? 35.201 3.733 -7.593 1.00 95.00 252 GLY A CA 1
ATOM 1999 C C . GLY A 1 252 ? 34.208 4.249 -6.560 1.00 95.00 252 GLY A C 1
ATOM 2000 O O . GLY A 1 252 ? 34.099 3.699 -5.465 1.00 95.00 252 GLY A O 1
ATOM 2001 N N . VAL A 1 253 ? 33.543 5.362 -6.866 1.00 94.88 253 VAL A N 1
ATOM 2002 C CA . VAL A 1 253 ? 32.690 6.091 -5.917 1.00 94.88 253 VAL A CA 1
ATOM 2003 C C . VAL A 1 253 ? 31.395 6.531 -6.588 1.00 94.88 253 VAL A C 1
ATOM 2005 O O . VAL A 1 253 ? 31.408 7.075 -7.690 1.00 94.88 253 VAL A O 1
ATOM 2008 N N . LEU A 1 254 ? 30.279 6.342 -5.889 1.00 95.75 254 LEU A N 1
ATOM 2009 C CA . LEU A 1 254 ? 28.996 6.957 -6.204 1.00 95.75 254 LEU A CA 1
ATOM 2010 C C . LEU A 1 254 ? 28.819 8.215 -5.347 1.00 95.75 254 LEU A C 1
ATOM 2012 O O . LEU A 1 254 ? 28.907 8.144 -4.122 1.00 95.75 254 LEU A O 1
ATOM 2016 N N . ALA A 1 255 ? 28.548 9.354 -5.981 1.00 95.31 255 ALA A N 1
ATOM 2017 C CA . ALA A 1 255 ? 28.131 10.583 -5.307 1.00 95.31 255 ALA A CA 1
ATOM 2018 C C . ALA A 1 255 ? 26.615 10.759 -5.470 1.00 95.31 255 ALA A C 1
ATOM 2020 O O . ALA A 1 255 ? 26.136 10.936 -6.591 1.00 95.31 255 ALA A O 1
ATOM 2021 N N . ALA A 1 256 ? 25.864 10.653 -4.372 1.00 94.94 256 ALA A N 1
ATOM 2022 C CA . ALA A 1 256 ? 24.406 10.746 -4.366 1.00 94.94 256 ALA A CA 1
ATOM 2023 C C . ALA A 1 256 ? 23.959 12.212 -4.258 1.00 94.94 256 ALA A C 1
ATOM 2025 O O . ALA A 1 256 ? 24.126 12.843 -3.215 1.00 94.94 256 ALA A O 1
ATOM 2026 N N . GLU A 1 257 ? 23.375 12.735 -5.335 1.00 93.31 257 GLU A N 1
ATOM 2027 C CA . GLU A 1 257 ? 22.939 14.134 -5.453 1.00 93.31 257 GLU A CA 1
ATOM 2028 C C . GLU A 1 257 ? 21.533 14.329 -4.882 1.00 93.31 257 GLU A C 1
ATOM 2030 O O . GLU A 1 257 ? 21.264 15.308 -4.188 1.00 93.31 257 GLU A O 1
ATOM 2035 N N . LYS A 1 258 ? 20.646 13.360 -5.131 1.00 95.25 258 LYS A N 1
ATOM 2036 C CA . LYS A 1 258 ? 19.283 13.339 -4.604 1.00 95.25 258 LYS A CA 1
ATOM 2037 C C . LYS A 1 258 ? 18.988 11.974 -4.015 1.00 95.25 258 LYS A C 1
ATOM 2039 O O . LYS A 1 258 ? 18.972 10.967 -4.724 1.00 95.25 258 LYS A O 1
ATOM 2044 N N . TRP A 1 259 ? 18.762 11.950 -2.710 1.00 96.00 259 TRP A N 1
ATOM 2045 C CA . TRP A 1 259 ? 18.492 10.729 -1.970 1.00 96.00 259 TRP A CA 1
ATOM 2046 C C . TRP A 1 259 ? 17.624 11.009 -0.744 1.00 96.00 259 TRP A C 1
ATOM 2048 O O . TRP A 1 259 ? 17.514 12.144 -0.281 1.00 96.00 259 TRP A O 1
ATOM 2058 N N . GLN A 1 260 ? 17.004 9.957 -0.221 1.00 95.50 260 GLN A N 1
ATOM 2059 C CA . GLN A 1 260 ? 16.150 10.001 0.964 1.00 95.50 260 GLN A CA 1
ATOM 2060 C C . GLN A 1 260 ? 16.100 8.626 1.645 1.00 95.50 260 GLN A C 1
ATOM 2062 O O . GLN A 1 260 ? 16.346 7.618 0.980 1.00 95.50 260 GLN A O 1
ATOM 2067 N N . PRO A 1 261 ? 15.765 8.533 2.946 1.00 96.75 261 PRO A N 1
ATOM 2068 C CA . PRO A 1 261 ? 15.415 7.258 3.566 1.00 96.75 261 PRO A CA 1
ATOM 2069 C C . PRO A 1 261 ? 14.335 6.530 2.764 1.00 96.75 261 PRO A C 1
ATOM 2071 O O . PRO A 1 261 ? 13.347 7.142 2.352 1.00 96.75 261 PRO A O 1
ATOM 2074 N N . TYR A 1 262 ? 14.531 5.235 2.538 1.00 97.06 262 TYR A N 1
ATOM 2075 C CA . TYR A 1 262 ? 13.632 4.447 1.710 1.00 97.06 262 TYR A CA 1
ATOM 2076 C C . TYR A 1 262 ? 12.375 4.030 2.478 1.00 97.06 262 TYR A C 1
ATOM 2078 O O . TYR A 1 262 ? 12.463 3.395 3.528 1.00 97.06 262 TYR A O 1
ATOM 2086 N N . PHE A 1 263 ? 11.211 4.351 1.916 1.00 96.75 263 PHE A N 1
ATOM 2087 C CA . PHE A 1 263 ? 9.907 3.894 2.379 1.00 96.75 263 PHE A CA 1
ATOM 2088 C C . PHE A 1 263 ? 9.006 3.640 1.167 1.00 96.75 263 PHE A C 1
ATOM 2090 O O . PHE A 1 263 ? 8.968 4.461 0.252 1.00 96.75 263 PHE A O 1
ATOM 2097 N N . ARG A 1 264 ? 8.238 2.549 1.189 1.00 94.94 264 ARG A N 1
ATOM 2098 C CA . ARG A 1 264 ? 7.316 2.157 0.106 1.00 94.94 264 ARG A CA 1
ATOM 2099 C C . ARG A 1 264 ? 5.863 2.157 0.551 1.00 94.94 264 ARG A C 1
ATOM 2101 O O . ARG A 1 264 ? 5.576 2.286 1.741 1.00 94.94 264 ARG A O 1
ATOM 2108 N N . GLU A 1 265 ? 4.930 2.013 -0.381 1.00 94.38 265 GLU A N 1
ATOM 2109 C CA . GLU A 1 265 ? 3.517 1.869 -0.026 1.00 94.38 265 GLU A CA 1
ATOM 2110 C C . GLU A 1 265 ? 3.230 0.629 0.843 1.00 94.38 265 GLU A C 1
ATOM 2112 O O . GLU A 1 265 ? 3.868 -0.424 0.728 1.00 94.38 265 GLU A O 1
ATOM 2117 N N . ILE A 1 266 ? 2.222 0.763 1.715 1.00 96.19 266 ILE A N 1
ATOM 2118 C CA . ILE A 1 266 ? 1.660 -0.347 2.493 1.00 96.19 266 ILE A CA 1
ATOM 2119 C C . ILE A 1 266 ? 0.680 -1.120 1.609 1.00 96.19 266 ILE A C 1
ATOM 2121 O O . ILE A 1 266 ? -0.308 -0.575 1.108 1.00 96.19 266 ILE A O 1
ATOM 2125 N N . THR A 1 267 ? 0.905 -2.421 1.479 1.00 94.38 267 THR A N 1
ATOM 2126 C CA . THR A 1 267 ? 0.095 -3.329 0.667 1.00 94.38 267 THR A CA 1
ATOM 2127 C C . THR A 1 267 ? -0.520 -4.433 1.524 1.00 94.38 267 THR A C 1
ATOM 2129 O O . THR A 1 267 ? -0.073 -4.721 2.630 1.00 94.38 267 THR A O 1
ATOM 2132 N N . LEU A 1 268 ? -1.541 -5.122 1.002 1.00 94.62 268 LEU A N 1
ATOM 2133 C CA . LEU A 1 268 ? -2.134 -6.281 1.688 1.00 94.62 268 LEU A CA 1
ATOM 2134 C C . LEU A 1 268 ? -1.132 -7.430 1.905 1.00 94.62 268 LEU A C 1
ATOM 2136 O O . LEU A 1 268 ? -1.342 -8.243 2.804 1.00 94.62 268 LEU A O 1
ATOM 2140 N N . ALA A 1 269 ? -0.069 -7.503 1.096 1.00 94.38 269 ALA A N 1
ATOM 2141 C CA . ALA A 1 269 ? 0.973 -8.518 1.223 1.00 94.38 269 ALA A CA 1
ATOM 2142 C C . ALA A 1 269 ? 1.840 -8.318 2.477 1.00 94.38 269 ALA A C 1
ATOM 2144 O O . ALA A 1 269 ? 2.446 -9.275 2.947 1.00 94.38 269 ALA A O 1
ATOM 2145 N N . ASP A 1 270 ? 1.843 -7.113 3.055 1.00 97.19 270 ASP A N 1
ATOM 2146 C CA . ASP A 1 270 ? 2.625 -6.781 4.250 1.00 97.19 270 ASP A CA 1
ATOM 2147 C C . ASP A 1 270 ? 1.998 -7.311 5.543 1.00 97.19 270 ASP A C 1
ATOM 2149 O O . ASP A 1 270 ? 2.668 -7.406 6.571 1.00 97.19 270 ASP A O 1
ATOM 2153 N N . ARG A 1 271 ? 0.715 -7.694 5.505 1.00 97.62 271 ARG A N 1
ATOM 2154 C CA . ARG A 1 271 ? -0.027 -8.122 6.695 1.00 97.62 271 ARG A CA 1
ATOM 2155 C C . ARG A 1 271 ? 0.675 -9.224 7.497 1.00 97.62 271 ARG A C 1
ATOM 2157 O O . ARG A 1 271 ? 0.777 -9.050 8.708 1.00 97.62 271 ARG A O 1
ATOM 2164 N N . PRO A 1 272 ? 1.134 -10.344 6.901 1.00 97.75 272 PRO A N 1
ATOM 2165 C CA . PRO A 1 272 ? 1.702 -11.438 7.684 1.00 97.75 272 PRO A CA 1
ATOM 2166 C C . PRO A 1 272 ? 2.949 -11.017 8.466 1.00 97.75 272 PRO A C 1
ATOM 2168 O O . PRO A 1 272 ? 3.042 -11.320 9.649 1.00 97.75 272 PRO A O 1
ATOM 2171 N N . VAL A 1 273 ? 3.862 -10.273 7.831 1.00 98.00 273 VAL A N 1
ATOM 2172 C CA . VAL A 1 273 ? 5.126 -9.854 8.454 1.00 98.00 273 VAL A CA 1
ATOM 2173 C C . VAL A 1 273 ? 4.920 -8.763 9.509 1.00 98.00 273 VAL A C 1
ATOM 2175 O O . VAL A 1 273 ? 5.526 -8.830 10.575 1.00 98.00 273 VAL A O 1
ATOM 2178 N N . LEU A 1 274 ? 4.031 -7.791 9.269 1.00 97.88 274 LEU A N 1
ATOM 2179 C CA . LEU A 1 274 ? 3.730 -6.744 10.254 1.00 97.88 274 LEU A CA 1
ATOM 2180 C C . LEU A 1 274 ? 3.048 -7.323 11.495 1.00 97.88 274 LEU A C 1
ATOM 2182 O O . LEU A 1 274 ? 3.440 -6.993 12.611 1.00 97.88 274 LEU A O 1
ATOM 2186 N N . GLU A 1 275 ? 2.062 -8.204 11.312 1.00 97.00 275 GLU A N 1
ATOM 2187 C CA . GLU A 1 275 ? 1.383 -8.855 12.434 1.00 97.00 275 GLU A CA 1
ATOM 2188 C C . GLU A 1 275 ? 2.338 -9.769 13.216 1.00 97.00 275 GLU A C 1
ATOM 2190 O O . GLU A 1 275 ? 2.334 -9.722 14.442 1.00 97.00 275 GLU A O 1
ATOM 2195 N N . GLU A 1 276 ? 3.228 -10.514 12.546 1.00 97.56 276 GLU A N 1
ATOM 2196 C CA . GLU A 1 276 ? 4.253 -11.326 13.220 1.00 97.56 276 GLU A CA 1
ATOM 2197 C C . GLU A 1 276 ? 5.157 -10.480 14.131 1.00 97.56 276 GLU A C 1
ATOM 2199 O O . GLU A 1 276 ? 5.307 -10.791 15.317 1.00 97.56 276 GLU A O 1
ATOM 2204 N N . ILE A 1 277 ? 5.720 -9.385 13.606 1.00 98.31 277 ILE A N 1
ATOM 2205 C CA . ILE A 1 277 ? 6.579 -8.475 14.380 1.00 98.31 277 ILE A CA 1
ATOM 2206 C C . ILE A 1 277 ? 5.792 -7.873 15.549 1.00 98.31 277 ILE A C 1
ATOM 2208 O O . ILE A 1 277 ? 6.268 -7.861 16.683 1.00 98.31 277 ILE A O 1
ATOM 2212 N N . ARG A 1 278 ? 4.569 -7.408 15.296 1.00 96.19 278 ARG A N 1
ATOM 2213 C CA . ARG A 1 278 ? 3.726 -6.734 16.287 1.00 96.19 278 ARG A CA 1
ATOM 2214 C C . ARG A 1 278 ? 3.243 -7.668 17.399 1.00 96.19 278 ARG A C 1
ATOM 2216 O O . ARG A 1 278 ? 3.151 -7.248 18.546 1.00 96.19 278 ARG A O 1
ATOM 2223 N N . HIS A 1 279 ? 2.957 -8.936 17.101 1.00 96.25 279 HIS A N 1
ATOM 2224 C CA . HIS A 1 279 ? 2.627 -9.937 18.124 1.00 96.25 279 HIS A CA 1
ATOM 2225 C C . HIS A 1 279 ? 3.846 -10.325 18.964 1.00 96.25 279 HIS A C 1
ATOM 2227 O O . HIS A 1 279 ? 3.698 -10.629 20.147 1.00 96.25 279 HIS A O 1
ATOM 2233 N N . LYS A 1 280 ? 5.045 -10.306 18.373 1.00 97.12 280 LYS A N 1
ATOM 2234 C CA . LYS A 1 280 ? 6.308 -10.579 19.072 1.00 97.12 280 LYS A CA 1
ATOM 2235 C C . LYS A 1 280 ? 6.769 -9.402 19.940 1.00 97.12 280 LYS A C 1
ATOM 2237 O O . LYS A 1 280 ? 7.352 -9.628 21.000 1.00 97.12 280 LYS A O 1
ATOM 2242 N N . TYR A 1 281 ? 6.481 -8.175 19.509 1.00 96.44 281 TYR A N 1
ATOM 2243 C CA . TYR A 1 281 ? 6.851 -6.919 20.164 1.00 96.44 281 TYR A CA 1
ATOM 2244 C C . TYR A 1 281 ? 5.621 -6.007 20.315 1.00 96.44 281 TYR A C 1
ATOM 2246 O O . TYR A 1 281 ? 5.497 -5.013 19.597 1.00 96.44 281 TYR A O 1
ATOM 2254 N N . PRO A 1 282 ? 4.674 -6.356 21.202 1.00 93.62 282 PRO A N 1
ATOM 2255 C CA . PRO A 1 282 ? 3.421 -5.624 21.323 1.00 93.62 282 PRO A CA 1
ATOM 2256 C C . PRO A 1 282 ? 3.638 -4.223 21.903 1.00 93.62 282 PRO A C 1
ATOM 2258 O O . PRO A 1 282 ? 4.282 -4.076 22.940 1.00 93.62 282 PRO A O 1
ATOM 2261 N N . SER A 1 283 ? 3.040 -3.214 21.265 1.00 91.81 283 SER A N 1
ATOM 2262 C CA . SER A 1 283 ? 2.872 -1.875 21.845 1.00 91.81 283 SER A CA 1
ATOM 2263 C C . SER A 1 283 ? 1.571 -1.793 22.641 1.00 91.81 283 SER A C 1
ATOM 2265 O O . SER A 1 283 ? 0.589 -2.473 22.320 1.00 91.81 283 SE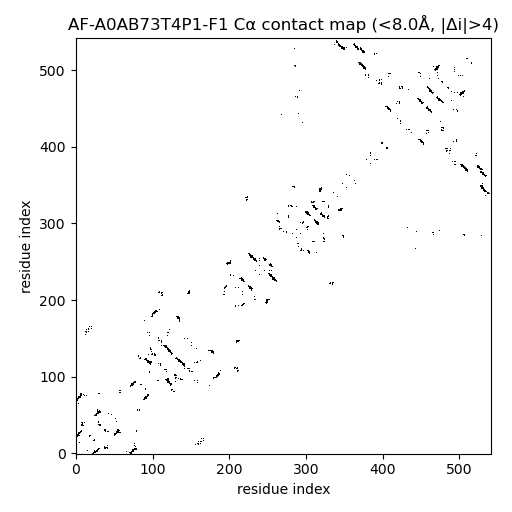R A O 1
ATOM 2267 N N . GLU A 1 284 ? 1.557 -0.947 23.673 1.00 91.50 284 GLU A N 1
ATOM 2268 C CA . GLU A 1 284 ? 0.336 -0.623 24.418 1.00 91.50 284 GLU A CA 1
ATOM 2269 C C . GLU A 1 284 ? -0.641 0.260 23.620 1.00 91.50 284 GLU A C 1
ATOM 2271 O O . GLU A 1 284 ? -1.829 0.281 23.953 1.00 91.50 284 GLU A O 1
ATOM 2276 N N . LEU A 1 285 ? -0.161 0.943 22.573 1.00 96.75 285 LEU A N 1
ATOM 2277 C CA . LEU A 1 285 ? -0.929 1.875 21.743 1.00 96.75 285 LEU A CA 1
ATOM 2278 C C . LEU A 1 285 ? -1.505 1.211 20.483 1.00 96.75 285 LEU A C 1
ATOM 2280 O O . LEU A 1 285 ? -0.979 0.223 19.960 1.00 96.75 285 LEU A O 1
ATOM 2284 N N . SER A 1 286 ? -2.630 1.743 20.018 1.00 95.50 286 SER A N 1
ATOM 2285 C CA . SER A 1 286 ? -3.506 1.161 19.000 1.00 95.50 286 SER A CA 1
ATOM 2286 C C . SER A 1 286 ? -3.053 1.404 17.551 1.00 95.50 286 SER A C 1
ATOM 2288 O O . SER A 1 286 ? -3.496 0.705 16.633 1.00 95.50 286 SER A O 1
ATOM 2290 N N . ASP A 1 287 ? -2.097 2.306 17.339 1.00 96.25 287 ASP A N 1
ATOM 2291 C CA . ASP A 1 287 ? -1.679 2.849 16.036 1.00 96.25 287 ASP A CA 1
ATOM 2292 C C . ASP A 1 287 ? -0.975 1.858 15.095 1.00 96.25 287 ASP A C 1
ATOM 2294 O O . ASP A 1 287 ? -0.661 2.176 13.947 1.00 96.25 287 ASP A O 1
ATOM 2298 N N . PHE A 1 288 ? -0.704 0.638 15.563 1.00 96.50 288 PHE A N 1
ATOM 2299 C CA . PHE A 1 288 ? 0.197 -0.296 14.883 1.00 96.50 288 PHE A CA 1
ATOM 2300 C C . PHE A 1 288 ? -0.479 -1.531 14.301 1.00 96.50 288 PHE A C 1
ATOM 2302 O O . PHE A 1 288 ? 0.194 -2.334 13.649 1.00 96.50 288 PHE A O 1
ATOM 2309 N N . THR A 1 289 ? -1.781 -1.741 14.526 1.00 96.69 289 THR A N 1
ATOM 2310 C CA . THR A 1 289 ? -2.463 -2.876 13.883 1.00 96.69 289 THR A CA 1
ATOM 2311 C C . THR A 1 289 ? -2.440 -2.712 12.369 1.00 96.69 289 THR A C 1
ATOM 2313 O O . THR A 1 289 ? -2.638 -1.612 11.846 1.00 96.69 289 THR A O 1
ATOM 2316 N N . PHE A 1 290 ? -2.236 -3.811 11.631 1.00 97.94 290 PHE A N 1
ATOM 2317 C CA . PHE A 1 290 ? -2.169 -3.731 10.172 1.00 97.94 290 PHE A CA 1
ATOM 2318 C C . PHE A 1 290 ? -3.458 -3.145 9.585 1.00 97.94 290 PHE A C 1
ATOM 2320 O O . PHE A 1 290 ? -3.418 -2.406 8.606 1.00 97.94 290 PHE A O 1
ATOM 2327 N N . SER A 1 291 ? -4.609 -3.445 10.198 1.00 97.38 291 SER A N 1
ATOM 2328 C CA . SER A 1 291 ? -5.896 -2.872 9.809 1.00 97.38 291 SER A CA 1
ATOM 2329 C C . SER A 1 291 ? -5.905 -1.347 9.865 1.00 97.38 291 SER A C 1
ATOM 2331 O O . SER A 1 291 ? -6.361 -0.736 8.900 1.00 97.38 291 SER A O 1
ATOM 2333 N N . LEU A 1 292 ? -5.391 -0.742 10.942 1.00 96.88 292 LEU A N 1
ATOM 2334 C CA . LEU A 1 292 ? -5.343 0.712 11.083 1.00 96.88 292 LEU A CA 1
ATOM 2335 C C . LEU A 1 292 ? -4.374 1.294 10.056 1.00 96.88 292 LEU A C 1
ATOM 2337 O O . LEU A 1 292 ? -4.784 2.085 9.205 1.00 96.88 292 LEU A O 1
ATOM 2341 N N . LEU A 1 293 ? -3.127 0.816 10.050 1.00 97.94 293 LEU A N 1
ATOM 2342 C CA . LEU A 1 293 ? -2.097 1.286 9.122 1.00 97.94 293 LEU A CA 1
ATOM 2343 C C . LEU A 1 293 ? -2.568 1.213 7.667 1.00 97.94 293 LEU A C 1
ATOM 2345 O O . LEU A 1 293 ? -2.437 2.177 6.917 1.00 97.94 293 LEU A O 1
ATOM 2349 N N . PHE A 1 294 ? -3.185 0.098 7.269 1.00 97.94 294 PHE A N 1
ATOM 2350 C CA . PHE A 1 294 ? -3.711 -0.057 5.923 1.00 97.94 294 PHE A CA 1
ATOM 2351 C C . PHE A 1 294 ? -4.853 0.926 5.653 1.00 97.94 294 PHE A C 1
ATOM 2353 O O . PHE A 1 294 ? -4.795 1.634 4.653 1.00 97.94 294 PHE A O 1
ATOM 2360 N N . CYS A 1 295 ? -5.873 1.020 6.511 1.00 97.69 295 CYS A N 1
ATOM 2361 C CA . CYS A 1 295 ? -7.027 1.893 6.259 1.00 97.69 295 CYS A CA 1
ATOM 2362 C C . CYS A 1 295 ? -6.636 3.373 6.159 1.00 97.69 295 CYS A C 1
ATOM 2364 O O . CYS A 1 295 ? -7.144 4.088 5.296 1.00 97.69 295 CYS A O 1
ATOM 2366 N N . TRP A 1 296 ? -5.692 3.818 6.987 1.00 96.75 296 TRP A N 1
ATOM 2367 C CA . TRP A 1 296 ? -5.265 5.214 7.043 1.00 96.75 296 TRP A CA 1
ATOM 2368 C C . TRP A 1 296 ? -4.157 5.573 6.042 1.00 96.75 296 TRP A C 1
ATOM 2370 O O . TRP A 1 296 ? -3.937 6.759 5.793 1.00 96.75 296 TRP A O 1
ATOM 2380 N N . ARG A 1 297 ? -3.513 4.589 5.385 1.00 96.19 297 ARG A N 1
ATOM 2381 C CA . ARG A 1 297 ? -2.329 4.812 4.526 1.00 96.19 297 ARG A CA 1
ATOM 2382 C C . ARG A 1 297 ? -2.491 5.896 3.468 1.00 96.19 297 ARG A C 1
ATOM 2384 O O . ARG A 1 297 ? -1.572 6.662 3.229 1.00 96.19 297 ARG A O 1
ATOM 2391 N N . ARG A 1 298 ? -3.662 5.973 2.834 1.00 92.12 298 ARG A N 1
ATOM 2392 C CA . ARG A 1 298 ? -3.925 6.949 1.767 1.00 92.12 298 ARG A CA 1
ATOM 2393 C C . ARG A 1 298 ? -4.241 8.328 2.329 1.00 92.12 298 ARG A C 1
ATOM 2395 O O . ARG A 1 298 ? -3.807 9.322 1.768 1.00 92.12 298 ARG A O 1
ATOM 2402 N N . LEU A 1 299 ? -4.994 8.374 3.428 1.00 92.56 299 LEU A N 1
ATOM 2403 C CA . LEU A 1 299 ? -5.421 9.626 4.049 1.00 92.56 299 LEU A CA 1
ATOM 2404 C C . LEU A 1 299 ? -4.256 10.347 4.739 1.00 92.56 299 LEU A C 1
ATOM 2406 O O . LEU A 1 299 ? -4.205 11.568 4.706 1.00 92.56 299 LEU A O 1
ATOM 2410 N N . MET A 1 300 ? -3.328 9.593 5.332 1.00 93.38 300 MET A N 1
ATOM 2411 C CA . MET A 1 300 ? -2.168 10.122 6.062 1.00 93.38 300 MET A CA 1
ATOM 2412 C C . MET A 1 300 ? -0.846 9.987 5.290 1.00 93.38 300 MET A C 1
ATOM 2414 O O . MET A 1 300 ? 0.219 10.214 5.862 1.00 93.38 300 MET A O 1
ATOM 2418 N N . ASN A 1 301 ? -0.903 9.572 4.017 1.00 94.44 301 ASN A N 1
ATOM 2419 C CA . ASN A 1 301 ? 0.265 9.279 3.180 1.00 94.44 301 ASN A CA 1
ATOM 2420 C C . ASN A 1 301 ? 1.300 8.373 3.886 1.00 94.44 301 ASN A C 1
ATOM 2422 O O . ASN A 1 301 ? 2.499 8.652 3.889 1.00 94.44 301 ASN A O 1
ATOM 2426 N N . LEU A 1 302 ? 0.825 7.300 4.531 1.00 97.44 302 LEU A N 1
ATOM 2427 C CA . LEU A 1 302 ? 1.684 6.385 5.277 1.00 97.44 302 LEU A CA 1
ATOM 2428 C C . LEU A 1 302 ? 2.514 5.529 4.321 1.00 97.44 302 LEU A C 1
ATOM 2430 O O . LEU A 1 302 ? 1.986 4.823 3.457 1.00 97.44 302 LEU A O 1
ATOM 2434 N N . ARG A 1 303 ? 3.823 5.546 4.545 1.00 97.62 303 ARG A N 1
ATOM 2435 C CA . ARG A 1 303 ? 4.822 4.725 3.867 1.00 97.62 303 ARG A CA 1
ATOM 2436 C C . ARG A 1 303 ? 5.543 3.845 4.883 1.00 97.62 303 ARG A C 1
ATOM 2438 O O . ARG A 1 303 ? 5.669 4.201 6.050 1.00 97.62 303 ARG A O 1
ATOM 2445 N N . LEU A 1 304 ? 6.027 2.693 4.447 1.00 98.31 304 LEU A N 1
ATOM 2446 C CA . LEU A 1 304 ? 6.543 1.627 5.297 1.00 98.31 304 LEU A CA 1
ATOM 2447 C C . LEU A 1 304 ? 7.987 1.287 4.948 1.00 98.31 304 LEU A C 1
ATOM 2449 O O . LEU A 1 304 ? 8.340 1.138 3.778 1.00 98.31 304 LEU A O 1
ATOM 2453 N N . PHE A 1 305 ? 8.791 1.093 5.987 1.00 98.12 305 PHE A N 1
ATOM 2454 C CA . PHE A 1 305 ? 10.076 0.417 5.910 1.00 98.12 305 PHE A CA 1
ATOM 2455 C C . PHE A 1 305 ? 10.056 -0.795 6.844 1.00 98.12 305 PHE A C 1
ATOM 2457 O O . PHE A 1 305 ? 9.698 -0.675 8.017 1.00 98.12 305 PHE A O 1
ATOM 2464 N N . ILE A 1 306 ? 10.449 -1.959 6.323 1.00 97.88 306 ILE A N 1
ATOM 2465 C CA . ILE A 1 306 ? 10.625 -3.190 7.100 1.00 97.88 306 ILE A CA 1
ATOM 2466 C C . ILE A 1 306 ? 12.123 -3.467 7.178 1.00 97.88 306 ILE A C 1
ATOM 2468 O O . ILE A 1 306 ? 12.775 -3.693 6.159 1.00 97.88 306 ILE A O 1
ATOM 2472 N N . GLY A 1 307 ? 12.661 -3.430 8.392 1.00 96.00 307 GLY A N 1
ATOM 2473 C CA . GLY A 1 307 ? 14.028 -3.826 8.679 1.00 96.00 307 GLY A CA 1
ATOM 2474 C C . GLY A 1 307 ? 14.107 -5.265 9.183 1.00 96.00 307 GLY A C 1
ATOM 2475 O O . GLY A 1 307 ? 13.175 -6.059 9.071 1.00 96.00 307 GLY A O 1
ATOM 2476 N N . ASN A 1 308 ? 15.248 -5.613 9.767 1.00 95.44 308 ASN A N 1
ATOM 2477 C CA . ASN A 1 308 ? 15.435 -6.921 10.378 1.00 95.44 308 ASN A CA 1
ATOM 2478 C C . ASN A 1 308 ? 14.657 -6.996 11.704 1.00 95.44 308 ASN A C 1
ATOM 2480 O O . ASN A 1 308 ? 15.099 -6.416 12.686 1.00 95.44 308 ASN A O 1
ATOM 2484 N N . ASP A 1 309 ? 13.520 -7.700 11.738 1.00 97.12 309 ASP A N 1
ATOM 2485 C CA . ASP A 1 309 ? 12.700 -7.912 12.952 1.00 97.12 309 ASP A CA 1
ATOM 2486 C C . ASP A 1 309 ? 12.116 -6.613 13.561 1.00 97.12 309 ASP A C 1
ATOM 2488 O O . ASP A 1 309 ? 11.840 -6.534 14.760 1.00 97.12 309 ASP A O 1
ATOM 2492 N N . PHE A 1 310 ? 11.939 -5.579 12.731 1.00 98.50 310 PHE A N 1
ATOM 2493 C CA . PHE A 1 310 ? 11.201 -4.358 13.063 1.00 98.50 310 PHE A CA 1
ATOM 2494 C C . PHE A 1 310 ? 10.601 -3.709 11.812 1.00 98.50 310 PHE A C 1
ATOM 2496 O O . PHE A 1 310 ? 11.055 -3.952 10.693 1.00 98.50 310 PHE A O 1
ATOM 2503 N N . PHE A 1 311 ? 9.624 -2.829 12.004 1.00 98.69 311 PHE A N 1
ATOM 2504 C CA . PHE A 1 311 ? 9.157 -1.910 10.972 1.00 98.69 311 PHE A CA 1
ATOM 2505 C C . PHE A 1 311 ? 8.998 -0.492 11.526 1.00 98.69 311 PHE A C 1
ATOM 2507 O O . PHE A 1 311 ? 8.869 -0.291 12.732 1.00 98.69 311 PHE A O 1
ATOM 2514 N N . ILE A 1 312 ? 9.013 0.495 10.635 1.00 98.56 312 ILE A N 1
ATOM 2515 C CA . ILE A 1 312 ? 8.728 1.903 10.930 1.00 98.56 312 ILE A CA 1
ATOM 2516 C C . ILE A 1 312 ? 7.826 2.461 9.831 1.00 98.56 312 ILE A C 1
ATOM 2518 O O . ILE A 1 312 ? 7.983 2.137 8.650 1.00 98.56 312 ILE A O 1
ATOM 2522 N N . VAL A 1 313 ? 6.876 3.301 10.234 1.00 98.50 313 VAL A N 1
ATOM 2523 C CA . VAL A 1 313 ? 5.933 3.968 9.336 1.00 98.50 313 VAL A CA 1
ATOM 2524 C C . VAL A 1 313 ? 6.263 5.454 9.292 1.00 98.50 313 VAL A C 1
ATOM 2526 O O . VAL A 1 313 ? 6.502 6.075 10.323 1.00 98.50 313 VAL A O 1
ATOM 2529 N N . LYS A 1 314 ? 6.287 6.022 8.092 1.00 97.75 314 LYS A N 1
ATOM 2530 C CA . LYS A 1 314 ? 6.472 7.447 7.833 1.00 97.75 314 LYS A CA 1
ATOM 2531 C C . LYS A 1 314 ? 5.151 8.024 7.334 1.00 97.75 314 LYS A C 1
ATOM 2533 O O . LYS A 1 314 ? 4.629 7.531 6.340 1.00 97.75 314 LYS A O 1
ATOM 2538 N N . GLY A 1 315 ? 4.618 9.030 8.016 1.00 95.88 315 GLY A N 1
ATOM 2539 C CA . GLY A 1 315 ? 3.545 9.885 7.507 1.00 95.88 315 GLY A CA 1
ATOM 2540 C C . GLY A 1 315 ? 4.104 11.110 6.780 1.00 95.88 315 GLY A C 1
ATOM 2541 O O . GLY A 1 315 ? 5.288 11.169 6.455 1.00 95.88 315 GLY A O 1
ATOM 2542 N N . GLU A 1 316 ? 3.256 12.108 6.543 1.00 90.25 316 GLU A N 1
ATOM 2543 C CA . GLU A 1 316 ? 3.649 13.337 5.837 1.00 90.25 316 GLU A CA 1
ATOM 2544 C C . GLU A 1 316 ? 4.731 14.137 6.590 1.00 90.25 316 GLU A C 1
ATOM 2546 O O . GLU A 1 316 ? 5.804 14.382 6.039 1.00 90.25 316 GLU A O 1
ATOM 2551 N N . ASP A 1 317 ? 4.495 14.438 7.873 1.00 90.00 317 ASP A N 1
ATOM 2552 C CA . ASP A 1 317 ? 5.373 15.301 8.686 1.00 90.00 317 ASP A CA 1
ATOM 2553 C C . ASP A 1 317 ? 6.079 14.579 9.847 1.00 90.00 317 ASP A C 1
ATOM 2555 O O . ASP A 1 317 ? 6.867 15.171 10.583 1.00 90.00 317 ASP A O 1
ATOM 2559 N N . ASN A 1 318 ? 5.767 13.306 10.074 1.00 95.25 318 ASN A N 1
ATOM 2560 C CA . ASN A 1 318 ? 6.245 12.554 11.232 1.00 95.25 318 ASN A CA 1
ATOM 2561 C C . ASN A 1 318 ? 6.438 11.074 10.899 1.00 95.25 318 ASN A C 1
ATOM 2563 O O . ASN A 1 318 ? 6.063 10.591 9.831 1.00 95.25 318 ASN A O 1
ATOM 2567 N N . TYR A 1 319 ? 7.024 10.355 11.842 1.00 97.75 319 TYR A N 1
ATOM 2568 C CA . TYR A 1 319 ? 7.103 8.906 11.841 1.00 97.75 319 TYR A CA 1
ATOM 2569 C C . TYR A 1 319 ? 6.234 8.372 12.970 1.00 97.75 319 TYR A C 1
ATOM 2571 O O . TYR A 1 319 ? 6.134 8.991 14.028 1.00 97.75 319 TYR A O 1
ATOM 2579 N N . PHE A 1 320 ? 5.660 7.193 12.786 1.00 98.00 320 PHE A N 1
ATOM 2580 C CA . PHE A 1 320 ? 5.181 6.422 13.925 1.00 98.00 320 PHE A CA 1
ATOM 2581 C C . PHE A 1 320 ? 6.403 5.762 14.561 1.00 98.00 320 PHE A C 1
ATOM 2583 O O . PHE A 1 320 ? 7.381 5.463 13.860 1.00 98.00 320 PHE A O 1
ATOM 2590 N N . CYS A 1 321 ? 6.387 5.538 15.874 1.00 96.75 321 CYS A N 1
ATOM 2591 C CA . CYS A 1 321 ? 7.522 4.888 16.509 1.00 96.75 321 CYS A CA 1
ATOM 2592 C C . CYS A 1 321 ? 7.746 3.480 15.908 1.00 96.75 321 CYS A C 1
ATOM 2594 O O . CYS A 1 321 ? 6.785 2.770 15.603 1.00 96.75 321 CYS A O 1
ATOM 2596 N N . PRO A 1 322 ? 9.003 3.059 15.693 1.00 97.75 322 PRO A N 1
ATOM 2597 C CA . PRO A 1 322 ? 9.308 1.704 15.272 1.00 97.75 322 PRO A CA 1
ATOM 2598 C C . PRO A 1 322 ? 8.688 0.643 16.185 1.00 97.75 322 PRO A C 1
ATOM 2600 O O . PRO A 1 322 ? 8.780 0.742 17.409 1.00 97.75 322 PRO A O 1
ATOM 2603 N N . VAL A 1 323 ? 8.159 -0.418 15.581 1.00 98.06 323 VAL A N 1
ATOM 2604 C CA . VAL A 1 323 ? 7.689 -1.617 16.283 1.00 98.06 323 VAL A CA 1
ATOM 2605 C C . VAL A 1 323 ? 8.615 -2.766 15.932 1.00 98.06 323 VAL A C 1
ATOM 2607 O O . VAL A 1 323 ? 8.816 -3.068 14.755 1.00 98.06 323 VAL A O 1
ATOM 2610 N N . GLY A 1 324 ? 9.188 -3.413 16.941 1.00 97.81 324 GLY A N 1
ATOM 2611 C CA . GLY A 1 324 ? 10.055 -4.566 16.742 1.00 97.81 324 GLY A CA 1
ATOM 2612 C C . GLY A 1 324 ? 11.148 -4.693 17.788 1.00 97.81 324 GLY A C 1
ATOM 2613 O O . GLY A 1 324 ? 11.067 -4.135 18.883 1.00 97.81 324 GLY A O 1
ATOM 2614 N N . LYS A 1 325 ? 12.203 -5.423 17.436 1.00 97.94 325 LYS A N 1
ATOM 2615 C CA . LYS A 1 325 ? 13.359 -5.625 18.305 1.00 97.94 325 LYS A CA 1
ATOM 2616 C C . LYS A 1 325 ? 14.127 -4.316 18.528 1.00 97.94 325 LYS A C 1
ATOM 2618 O O . LYS A 1 325 ? 14.614 -3.710 17.573 1.00 97.94 325 LYS A O 1
ATOM 2623 N N . SER A 1 326 ? 14.320 -3.946 19.795 1.00 97.50 326 SER A N 1
ATOM 2624 C CA . SER A 1 326 ? 14.962 -2.688 20.206 1.00 97.50 326 SER A CA 1
ATOM 2625 C C . SER A 1 326 ? 16.305 -2.421 19.551 1.00 97.50 326 SER A C 1
ATOM 2627 O O . SER A 1 326 ? 16.492 -1.370 18.944 1.00 97.50 326 SER A O 1
ATOM 2629 N N . ASP A 1 327 ? 17.219 -3.387 19.597 1.00 97.50 327 ASP A N 1
ATOM 2630 C CA . ASP A 1 327 ? 18.572 -3.210 19.062 1.00 97.50 327 ASP A CA 1
ATOM 2631 C C . ASP A 1 327 ? 18.580 -2.883 17.561 1.00 97.50 327 ASP A C 1
ATOM 2633 O O . ASP A 1 327 ? 19.502 -2.232 17.072 1.00 97.50 327 ASP A O 1
ATOM 2637 N N . GLU A 1 328 ? 17.576 -3.352 16.816 1.00 98.06 328 GLU A N 1
ATOM 2638 C CA . GLU A 1 328 ? 17.488 -3.175 15.366 1.00 98.06 328 GLU A CA 1
ATOM 2639 C C . GLU A 1 328 ? 16.984 -1.771 15.025 1.00 98.06 328 GLU A C 1
ATOM 2641 O O . GLU A 1 328 ? 17.647 -1.046 14.277 1.00 98.06 328 GLU A O 1
ATOM 2646 N N . TYR A 1 329 ? 15.870 -1.337 15.628 1.00 97.81 329 TYR A N 1
ATOM 2647 C CA . TYR A 1 329 ? 15.361 0.010 15.374 1.00 97.81 329 TYR A CA 1
ATOM 2648 C C . TYR A 1 329 ? 16.240 1.099 16.003 1.00 97.81 329 TYR A C 1
ATOM 2650 O O . TYR A 1 329 ? 16.339 2.188 15.442 1.00 97.81 329 TYR A O 1
ATOM 2658 N N . ILE A 1 330 ? 16.935 0.829 17.117 1.00 98.25 330 ILE A N 1
ATOM 2659 C CA . ILE A 1 330 ? 17.904 1.772 17.698 1.00 98.25 330 ILE A CA 1
ATOM 2660 C C . ILE A 1 330 ? 19.044 2.022 16.711 1.00 98.25 330 ILE A C 1
ATOM 2662 O O . ILE A 1 330 ? 19.386 3.178 16.463 1.00 98.25 330 ILE A O 1
ATOM 2666 N N . ARG A 1 331 ? 19.611 0.969 16.100 1.00 98.06 331 ARG A N 1
ATOM 2667 C CA . ARG A 1 331 ? 20.662 1.134 15.081 1.00 98.06 331 ARG A CA 1
ATOM 2668 C C . ARG A 1 331 ? 20.176 1.948 13.889 1.00 98.06 331 ARG A C 1
ATOM 2670 O O . ARG A 1 331 ? 20.915 2.807 13.412 1.00 98.06 331 ARG A O 1
ATOM 2677 N N . TYR A 1 332 ? 18.940 1.717 13.452 1.00 98.25 332 TYR A N 1
ATOM 2678 C CA . TYR A 1 332 ? 18.323 2.493 12.381 1.00 98.25 332 TYR A CA 1
ATOM 2679 C C . TYR A 1 332 ? 18.196 3.982 12.744 1.00 98.25 332 TYR A C 1
ATOM 2681 O O . TYR A 1 332 ? 18.641 4.837 11.980 1.00 98.25 332 TYR A O 1
ATOM 2689 N N . LEU A 1 333 ? 17.676 4.309 13.934 1.00 98.06 333 LEU A N 1
ATOM 2690 C CA . LEU A 1 333 ? 17.550 5.696 14.401 1.00 98.06 333 LEU A CA 1
ATOM 2691 C C . LEU A 1 333 ? 18.915 6.375 14.582 1.00 98.06 333 LEU A C 1
ATOM 2693 O O . LEU A 1 333 ? 19.097 7.506 14.140 1.00 98.06 333 LEU A O 1
ATOM 2697 N N . GLN A 1 334 ? 19.910 5.677 15.139 1.00 97.69 334 GLN A N 1
ATOM 2698 C CA . GLN A 1 334 ? 21.293 6.171 15.183 1.00 97.69 334 GLN A CA 1
ATOM 2699 C C . GLN A 1 334 ? 21.851 6.419 13.778 1.00 97.69 334 GLN A C 1
ATOM 2701 O O . GLN A 1 334 ? 22.633 7.345 13.571 1.00 97.69 334 GLN A O 1
ATOM 2706 N N . GLY A 1 335 ? 21.459 5.595 12.809 1.00 97.06 335 GLY A N 1
ATOM 2707 C CA . GLY A 1 335 ? 21.772 5.781 11.403 1.00 97.06 335 GLY A CA 1
ATOM 2708 C C . GLY A 1 335 ? 21.199 7.066 10.824 1.00 97.06 335 GLY A C 1
ATOM 2709 O O . GLY A 1 335 ? 21.945 7.833 10.218 1.00 97.06 335 GLY A O 1
ATOM 2710 N N . LEU A 1 336 ? 19.918 7.348 11.086 1.00 96.62 336 LEU A N 1
ATOM 2711 C CA . LEU A 1 336 ? 19.292 8.621 10.715 1.00 96.62 336 LEU A CA 1
ATOM 2712 C C . LEU A 1 336 ? 20.029 9.804 11.354 1.00 96.62 336 LEU A C 1
ATOM 2714 O O . LEU A 1 336 ? 20.360 10.759 10.657 1.00 96.62 336 LEU A O 1
ATOM 2718 N N . MET A 1 337 ? 20.377 9.712 12.643 1.00 95.75 337 MET A N 1
ATOM 2719 C CA . MET A 1 337 ? 21.140 10.758 13.338 1.00 95.75 337 MET A CA 1
ATOM 2720 C C . MET A 1 337 ? 22.529 10.975 12.719 1.00 95.75 337 MET A C 1
ATOM 2722 O O . MET A 1 337 ? 22.948 12.117 12.553 1.00 95.75 337 MET A O 1
ATOM 2726 N N . ARG A 1 338 ? 23.246 9.906 12.334 1.00 95.06 338 ARG A N 1
ATOM 2727 C CA . ARG A 1 338 ? 24.555 10.001 11.652 1.00 95.06 338 ARG A CA 1
ATOM 2728 C C . ARG A 1 338 ? 24.452 10.604 10.254 1.00 95.06 338 ARG A C 1
ATOM 2730 O O . ARG A 1 338 ? 25.367 11.299 9.830 1.00 95.06 338 ARG A O 1
ATOM 2737 N N . LEU A 1 339 ? 23.341 10.358 9.566 1.00 93.81 339 LEU A N 1
ATOM 2738 C CA . LEU A 1 339 ? 22.989 11.014 8.307 1.00 93.81 339 LEU A CA 1
ATOM 2739 C C . LEU A 1 339 ? 22.456 12.444 8.512 1.00 93.81 339 LEU A C 1
ATOM 2741 O O . LEU A 1 339 ? 22.090 13.096 7.538 1.00 93.81 339 LEU A O 1
ATOM 2745 N N . ASN A 1 340 ? 22.415 12.929 9.759 1.00 92.44 340 ASN A N 1
ATOM 2746 C CA . ASN A 1 340 ? 21.891 14.233 10.153 1.00 92.44 340 ASN A CA 1
ATOM 2747 C C . ASN A 1 340 ? 20.414 14.450 9.766 1.00 92.44 340 ASN A C 1
ATOM 2749 O O . ASN A 1 340 ? 19.976 15.566 9.504 1.00 92.44 340 ASN A O 1
ATOM 2753 N N . ILE A 1 341 ? 19.629 13.372 9.738 1.00 93.56 341 ILE A N 1
ATOM 2754 C CA . ILE A 1 341 ? 18.203 13.399 9.411 1.00 93.56 341 ILE A CA 1
ATOM 2755 C C . ILE A 1 341 ? 17.408 13.573 10.703 1.00 93.56 341 ILE A C 1
ATOM 2757 O O . ILE A 1 341 ? 17.429 12.708 11.581 1.00 93.56 341 ILE A O 1
ATOM 2761 N N . GLY A 1 342 ? 16.696 14.696 10.807 1.00 95.06 342 GLY A N 1
ATOM 2762 C CA . GLY A 1 342 ? 15.750 14.934 11.892 1.00 95.06 342 GLY A CA 1
ATOM 2763 C C . GLY A 1 342 ? 14.542 14.002 11.810 1.00 95.06 342 GLY A C 1
ATOM 2764 O O . GLY A 1 342 ? 14.110 13.615 10.722 1.00 95.06 342 GLY A O 1
ATOM 2765 N N . PHE A 1 343 ? 13.982 13.654 12.963 1.00 96.44 343 PHE A N 1
ATOM 2766 C CA . PHE A 1 343 ? 12.759 12.862 13.036 1.00 96.44 343 PHE A CA 1
ATOM 2767 C C . PHE A 1 343 ? 11.893 13.282 14.220 1.00 96.44 343 PHE A C 1
ATOM 2769 O O . PHE A 1 343 ? 12.397 13.657 15.279 1.00 96.44 343 PHE A O 1
ATOM 2776 N N . THR A 1 344 ? 10.584 13.145 14.036 1.00 97.88 344 THR A N 1
ATOM 2777 C CA . THR A 1 344 ? 9.568 13.260 15.081 1.00 97.88 344 THR A CA 1
ATOM 2778 C C . THR A 1 344 ? 8.796 11.950 15.098 1.00 97.88 344 THR A C 1
ATOM 2780 O O . THR A 1 344 ? 8.079 11.648 14.146 1.00 97.88 344 THR A O 1
ATOM 2783 N N . LEU A 1 345 ? 8.999 11.151 16.142 1.00 98.19 345 LEU A N 1
ATOM 2784 C CA . LEU A 1 345 ? 8.311 9.886 16.369 1.00 98.19 345 LEU A CA 1
ATOM 2785 C C . LEU A 1 345 ? 7.064 10.156 17.214 1.00 98.19 345 LEU A C 1
ATOM 2787 O O . LEU A 1 345 ? 7.184 10.641 18.337 1.00 98.19 345 LEU A O 1
ATOM 2791 N N . ARG A 1 346 ? 5.885 9.836 16.689 1.00 97.62 346 ARG A N 1
ATOM 2792 C CA . ARG A 1 346 ? 4.611 9.839 17.419 1.00 97.62 346 ARG A CA 1
ATOM 2793 C C . ARG A 1 346 ? 4.247 8.431 17.869 1.00 97.62 346 ARG A C 1
ATOM 2795 O O . ARG A 1 346 ? 4.854 7.459 17.414 1.00 97.62 346 ARG A O 1
ATOM 2802 N N . PHE A 1 347 ? 3.250 8.340 18.745 1.00 97.56 347 PHE A N 1
ATOM 2803 C CA . PHE A 1 347 ? 2.731 7.070 19.259 1.00 97.56 347 PHE A CA 1
ATOM 2804 C C . PHE A 1 347 ? 3.790 6.263 20.017 1.00 97.56 347 PHE A C 1
ATOM 2806 O O . PHE A 1 347 ? 3.827 5.039 19.958 1.00 97.56 347 PHE A O 1
ATOM 2813 N N . CYS A 1 348 ? 4.687 6.953 20.727 1.00 98.06 348 CYS A N 1
ATOM 2814 C CA . CYS A 1 348 ? 5.661 6.301 21.591 1.00 98.06 348 CYS A CA 1
ATOM 2815 C C . CYS A 1 348 ? 4.989 5.960 22.924 1.00 98.06 348 CYS A C 1
ATOM 2817 O O . CYS A 1 348 ? 4.566 6.872 23.627 1.00 98.06 348 CYS A O 1
ATOM 2819 N N . ASP A 1 349 ? 4.917 4.687 23.306 1.00 96.75 349 ASP A N 1
ATOM 2820 C CA . ASP A 1 349 ? 4.476 4.305 24.654 1.00 96.75 349 ASP A CA 1
ATOM 2821 C C . ASP A 1 349 ? 5.594 4.488 25.704 1.00 96.75 349 ASP A C 1
ATOM 2823 O O . ASP A 1 349 ? 6.754 4.770 25.385 1.00 96.75 349 ASP A O 1
ATOM 2827 N N . THR A 1 350 ? 5.257 4.341 26.989 1.00 96.25 350 THR A N 1
ATOM 2828 C CA . THR A 1 350 ? 6.213 4.523 28.098 1.00 96.25 350 THR A CA 1
ATOM 2829 C C . THR A 1 350 ? 7.410 3.569 28.034 1.00 96.25 350 THR A C 1
ATOM 2831 O O . THR A 1 350 ? 8.511 3.921 28.462 1.00 96.25 350 THR A O 1
ATOM 2834 N N . GLN A 1 351 ? 7.222 2.344 27.537 1.00 95.12 351 GLN A N 1
ATOM 2835 C CA . GLN A 1 351 ? 8.314 1.377 27.446 1.00 95.12 351 GLN A CA 1
ATOM 2836 C C . GLN A 1 351 ? 9.271 1.756 26.310 1.00 95.12 351 GLN A C 1
ATOM 2838 O O . GLN A 1 351 ? 10.495 1.647 26.461 1.00 95.12 351 GLN A O 1
ATOM 2843 N N . TYR A 1 352 ? 8.724 2.240 25.196 1.00 96.38 352 TYR A N 1
ATOM 2844 C CA . TYR A 1 352 ? 9.491 2.744 24.070 1.00 96.38 352 TYR A CA 1
ATOM 2845 C C . TYR A 1 352 ? 10.330 3.969 24.456 1.00 96.38 352 TYR A C 1
ATOM 2847 O O . TYR A 1 352 ? 11.539 3.972 24.214 1.00 96.38 352 TYR A O 1
ATOM 2855 N N . THR A 1 353 ? 9.730 4.977 25.103 1.00 96.25 353 THR A N 1
ATOM 2856 C CA . THR A 1 353 ? 10.447 6.202 25.505 1.00 96.25 353 THR A CA 1
ATOM 2857 C C . THR A 1 353 ? 11.621 5.893 26.422 1.00 96.25 353 THR A C 1
ATOM 2859 O O . THR A 1 353 ? 12.737 6.313 26.125 1.00 96.25 353 THR A O 1
ATOM 2862 N N . LYS A 1 354 ? 11.415 5.053 27.443 1.00 95.88 354 LYS A N 1
ATOM 2863 C CA . LYS A 1 354 ? 12.495 4.596 28.327 1.00 95.88 354 LYS A CA 1
ATOM 2864 C C . LYS A 1 354 ? 13.635 3.933 27.547 1.00 95.88 354 LYS A C 1
ATOM 2866 O O . LYS A 1 354 ? 14.804 4.230 27.770 1.00 95.88 354 LYS A O 1
ATOM 2871 N N . THR A 1 355 ? 13.292 3.041 26.618 1.00 96.38 355 THR A N 1
ATOM 2872 C CA . THR A 1 355 ? 14.279 2.323 25.798 1.00 96.38 355 THR A CA 1
ATOM 2873 C C . THR A 1 355 ? 15.098 3.291 24.943 1.00 96.38 355 THR A C 1
ATOM 2875 O O . THR A 1 355 ? 16.310 3.134 24.810 1.00 96.38 355 THR A O 1
ATOM 2878 N N . ILE A 1 356 ? 14.454 4.307 24.370 1.00 95.50 356 ILE A N 1
ATOM 2879 C CA . ILE A 1 356 ? 15.118 5.311 23.541 1.00 95.50 356 ILE A CA 1
ATOM 2880 C C . ILE A 1 356 ? 16.010 6.246 24.366 1.00 95.50 356 ILE A C 1
ATOM 2882 O O . ILE A 1 356 ? 17.143 6.490 23.954 1.00 95.50 356 ILE A O 1
ATOM 2886 N N . GLU A 1 357 ? 15.559 6.713 25.531 1.00 95.44 357 GLU A N 1
ATOM 2887 C CA . GLU A 1 357 ? 16.359 7.559 26.434 1.00 95.44 357 GLU A CA 1
ATOM 2888 C C . GLU A 1 357 ? 17.647 6.871 26.913 1.00 95.44 357 GLU A C 1
ATOM 2890 O O . GLU A 1 357 ? 18.667 7.528 27.118 1.00 95.44 357 GLU A O 1
ATOM 2895 N N . GLU A 1 358 ? 17.624 5.543 27.065 1.00 96.62 358 GLU A N 1
ATOM 2896 C CA . GLU A 1 358 ? 18.798 4.756 27.460 1.00 96.62 358 GLU A CA 1
ATOM 2897 C C . GLU A 1 358 ? 19.880 4.687 26.364 1.00 96.62 358 GLU A C 1
ATOM 2899 O O . GLU A 1 358 ? 21.058 4.507 26.680 1.00 96.62 358 GLU A O 1
ATOM 2904 N N . HIS A 1 359 ? 19.511 4.832 25.085 1.00 96.62 359 HIS A N 1
ATOM 2905 C CA . HIS A 1 359 ? 20.401 4.548 23.947 1.00 96.62 359 HIS A CA 1
ATOM 2906 C C . HIS A 1 359 ? 20.700 5.754 23.053 1.00 96.62 359 HIS A C 1
ATOM 2908 O O . HIS A 1 359 ? 21.695 5.737 22.319 1.00 96.62 359 HIS A O 1
ATOM 2914 N N . LEU A 1 360 ? 19.841 6.772 23.074 1.00 95.56 360 LEU A N 1
ATOM 2915 C CA . LEU A 1 360 ? 19.940 7.973 22.254 1.00 95.56 360 LEU A CA 1
ATOM 2916 C C . LEU A 1 360 ? 20.027 9.218 23.149 1.00 95.56 360 LEU A C 1
ATOM 2918 O O . LEU A 1 360 ? 19.547 9.248 24.280 1.00 95.56 360 LEU A O 1
ATOM 2922 N N . HIS A 1 361 ? 20.647 10.274 22.630 1.00 92.44 361 HIS A N 1
ATOM 2923 C CA . HIS A 1 361 ? 20.826 11.548 23.330 1.00 92.44 361 HIS A CA 1
ATOM 2924 C C . HIS A 1 361 ? 20.339 12.707 22.453 1.00 92.44 361 HIS A C 1
ATOM 2926 O O . HIS A 1 361 ? 20.184 12.542 21.244 1.00 92.44 361 HIS A O 1
ATOM 2932 N N . ASN A 1 362 ? 20.153 13.889 23.052 1.00 93.06 362 ASN A N 1
ATOM 2933 C CA . ASN A 1 362 ? 19.640 15.097 22.385 1.00 93.06 362 ASN A CA 1
ATOM 2934 C C . ASN A 1 362 ? 18.216 14.929 21.830 1.00 93.06 362 ASN A C 1
ATOM 2936 O O . ASN A 1 362 ? 17.926 15.326 20.702 1.00 93.06 362 ASN A O 1
ATOM 2940 N N . LEU A 1 363 ? 17.344 14.323 22.635 1.00 95.94 363 LEU A N 1
ATOM 2941 C CA . LEU A 1 363 ? 15.938 14.124 22.311 1.00 95.94 363 LEU A CA 1
ATOM 2942 C C . LEU A 1 363 ? 15.054 15.058 23.137 1.00 95.94 363 LEU A C 1
ATOM 2944 O O . LEU A 1 363 ? 15.313 15.284 24.318 1.00 95.94 363 LEU A O 1
ATOM 2948 N N . GLU A 1 364 ? 13.997 15.560 22.510 1.00 97.12 364 GLU A N 1
ATOM 2949 C CA . GLU A 1 364 ? 12.877 16.226 23.174 1.00 97.12 364 GLU A CA 1
ATOM 2950 C C . GLU A 1 364 ? 11.731 15.213 23.283 1.00 97.12 364 GLU A C 1
ATOM 2952 O O . GLU A 1 364 ? 11.330 14.637 22.271 1.00 97.12 364 GLU A O 1
ATOM 2957 N N . ILE A 1 365 ? 11.243 14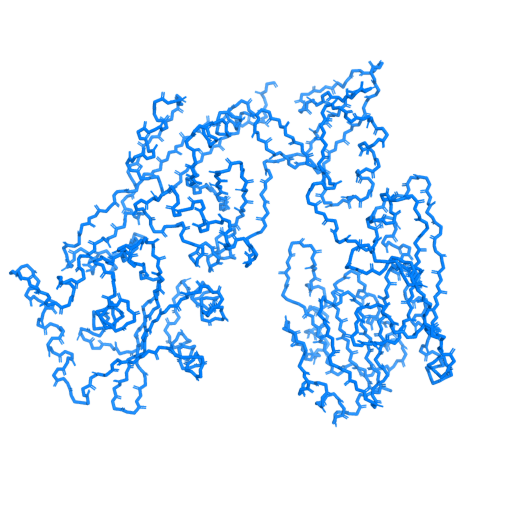.954 24.500 1.00 97.69 365 ILE A N 1
ATOM 2958 C CA . ILE A 1 365 ? 10.161 13.994 24.758 1.00 97.69 365 ILE A CA 1
ATOM 2959 C C . ILE A 1 365 ? 9.013 14.712 25.451 1.00 97.69 365 ILE A C 1
ATOM 2961 O O . ILE A 1 365 ? 9.190 15.291 26.523 1.00 97.69 365 ILE A O 1
ATOM 2965 N N . GLU A 1 366 ? 7.832 14.647 24.848 1.00 97.94 366 GLU A N 1
ATOM 2966 C CA . GLU A 1 366 ? 6.641 15.350 25.318 1.00 97.94 366 GLU A CA 1
ATOM 2967 C C . GLU A 1 366 ? 5.445 14.397 25.348 1.00 97.94 366 GLU A C 1
ATOM 2969 O O . GLU A 1 366 ? 5.262 13.589 24.438 1.00 97.94 366 GLU A O 1
ATOM 2974 N N . LEU A 1 367 ? 4.632 14.467 26.407 1.00 98.12 367 LEU A N 1
ATOM 2975 C CA . LEU A 1 367 ? 3.352 13.760 26.449 1.00 98.12 367 LEU A CA 1
ATOM 2976 C C . LEU A 1 367 ? 2.410 14.413 25.439 1.00 98.12 367 LEU A C 1
ATOM 2978 O O . LEU A 1 367 ? 2.185 15.620 25.517 1.00 98.12 367 LEU A O 1
ATOM 2982 N N . GLN A 1 368 ? 1.821 13.611 24.559 1.00 97.44 368 GLN A N 1
ATOM 2983 C CA . GLN A 1 368 ? 0.830 14.078 23.607 1.00 97.44 368 GLN A CA 1
ATOM 2984 C C . GLN A 1 368 ? -0.561 13.602 24.026 1.00 97.44 368 GLN A C 1
ATOM 2986 O O . GLN A 1 368 ? -0.976 12.480 23.743 1.00 97.44 368 GLN A O 1
ATOM 2991 N N . GLU A 1 369 ? -1.282 14.468 24.747 1.00 96.44 369 GLU A N 1
ATOM 2992 C CA . GLU A 1 369 ? -2.592 14.138 25.331 1.00 96.44 369 GLU A CA 1
ATOM 2993 C C . GLU A 1 369 ? -3.625 13.726 24.275 1.00 96.44 369 GLU A C 1
ATOM 2995 O O . GLU A 1 369 ? -4.443 12.843 24.528 1.00 96.44 369 GLU A O 1
ATOM 3000 N N . ASP A 1 370 ? -3.572 14.353 23.099 1.00 96.75 370 ASP A N 1
ATOM 3001 C CA . ASP A 1 370 ? -4.499 14.105 21.991 1.00 96.75 370 ASP A CA 1
ATOM 3002 C C . ASP A 1 370 ? -4.336 12.703 21.380 1.00 96.75 370 ASP A C 1
ATOM 3004 O O . ASP A 1 370 ? -5.300 12.194 20.815 1.00 96.75 370 ASP A O 1
ATOM 3008 N N . ASP A 1 371 ? -3.167 12.077 21.566 1.00 96.75 371 ASP A N 1
ATOM 3009 C CA . ASP A 1 371 ? -2.808 10.753 21.038 1.00 96.75 371 ASP A CA 1
ATOM 3010 C C . ASP A 1 371 ? -2.886 9.658 22.118 1.00 96.75 371 ASP A C 1
ATOM 3012 O O . ASP A 1 371 ? -2.441 8.532 21.908 1.00 96.75 371 ASP A O 1
ATOM 3016 N N . CYS A 1 372 ? -3.369 9.979 23.323 1.00 98.19 372 CYS A N 1
ATOM 3017 C CA . CYS A 1 372 ? -3.488 8.986 24.385 1.00 98.19 372 CYS A CA 1
ATOM 3018 C C . CYS A 1 372 ? -4.691 8.066 24.150 1.00 98.19 372 CYS A C 1
ATOM 3020 O O . CYS A 1 372 ? -5.832 8.522 24.027 1.00 98.19 372 CYS A O 1
ATOM 3022 N N . ASP A 1 373 ? -4.447 6.761 24.212 1.00 97.94 373 ASP A N 1
ATOM 3023 C CA . ASP A 1 373 ? -5.480 5.744 24.055 1.00 97.94 373 ASP A CA 1
ATOM 3024 C C . ASP A 1 373 ? -6.350 5.592 25.310 1.00 97.94 373 ASP A C 1
ATOM 3026 O O . ASP A 1 373 ? -5.914 5.786 26.451 1.00 97.94 373 ASP A O 1
ATOM 3030 N N . TYR A 1 374 ? -7.593 5.151 25.105 1.00 97.69 374 TYR A N 1
ATOM 3031 C CA . TYR A 1 374 ? -8.537 4.843 26.180 1.00 97.69 374 TYR A CA 1
ATOM 3032 C C . TYR A 1 374 ? -8.834 3.339 26.240 1.00 97.69 374 TYR A C 1
ATOM 3034 O O . TYR A 1 374 ? -9.548 2.793 25.399 1.00 97.69 374 TYR A O 1
ATOM 3042 N N . MET A 1 375 ? -8.354 2.676 27.292 1.00 96.31 375 MET A N 1
ATOM 3043 C CA . MET A 1 375 ? -8.509 1.239 27.524 1.00 96.31 375 MET A CA 1
ATOM 3044 C C . MET A 1 375 ? -9.625 0.936 28.534 1.00 96.31 375 MET A C 1
ATOM 3046 O O . MET A 1 375 ? -9.643 1.467 29.647 1.00 96.31 375 MET A O 1
ATOM 3050 N N . MET A 1 376 ? -10.539 0.037 28.172 1.00 94.00 376 MET A N 1
ATOM 3051 C CA . MET A 1 376 ? -11.664 -0.403 29.006 1.00 94.00 376 MET A CA 1
ATOM 3052 C C . MET A 1 376 ? -11.643 -1.913 29.219 1.00 94.00 376 MET A C 1
ATOM 3054 O O . MET A 1 376 ? -11.455 -2.668 28.272 1.00 94.00 376 MET A O 1
ATOM 3058 N N . GLU A 1 377 ? -11.930 -2.367 30.437 1.00 94.06 377 GLU A N 1
ATOM 3059 C CA . GLU A 1 377 ? -12.268 -3.773 30.686 1.00 94.06 377 GLU A CA 1
ATOM 3060 C C . GLU A 1 377 ? -13.636 -4.096 30.073 1.00 94.06 377 GLU A C 1
ATOM 3062 O O . GLU A 1 377 ? -14.624 -3.389 30.305 1.00 94.06 377 GLU A O 1
ATOM 3067 N N . ASN A 1 378 ? -13.721 -5.192 29.321 1.00 92.50 378 ASN A N 1
ATOM 3068 C CA . ASN A 1 378 ? -14.946 -5.584 28.630 1.00 92.50 378 ASN A CA 1
ATOM 3069 C C . ASN A 1 378 ? -16.074 -5.925 29.602 1.00 92.50 378 ASN A C 1
ATOM 3071 O O . ASN A 1 378 ? -17.223 -5.599 29.319 1.00 92.50 378 ASN A O 1
ATOM 3075 N N . GLN A 1 379 ? -15.756 -6.468 30.781 1.00 90.81 379 GLN A N 1
ATOM 3076 C CA . GLN A 1 379 ? -16.741 -6.687 31.842 1.00 90.81 379 GLN A CA 1
ATOM 3077 C C . GLN A 1 379 ? -17.364 -5.364 32.327 1.00 90.81 379 GLN A C 1
ATOM 3079 O O . GLN A 1 379 ? -18.580 -5.275 32.514 1.00 90.81 379 GLN A O 1
ATOM 3084 N N . ILE A 1 380 ? -16.555 -4.307 32.475 1.00 91.19 380 ILE A N 1
ATOM 3085 C CA . ILE A 1 380 ? -17.044 -2.972 32.848 1.00 91.19 380 ILE A CA 1
ATOM 3086 C C . ILE A 1 380 ? -17.873 -2.376 31.707 1.00 91.19 380 ILE A C 1
ATOM 3088 O O . ILE A 1 380 ? -18.929 -1.804 31.963 1.00 91.19 380 ILE A O 1
ATOM 3092 N N . LEU A 1 381 ? -17.444 -2.521 30.453 1.00 88.00 381 LEU A N 1
ATOM 3093 C CA . LEU A 1 381 ? -18.186 -2.025 29.289 1.00 88.00 381 LEU A CA 1
ATOM 3094 C C . LEU A 1 381 ? -19.535 -2.750 29.102 1.00 88.00 381 LEU A C 1
ATOM 3096 O O . LEU A 1 381 ? -20.524 -2.131 28.703 1.00 88.00 381 LEU A O 1
ATOM 3100 N N . GLU A 1 382 ? -19.593 -4.045 29.420 1.00 89.88 382 GLU A N 1
ATOM 3101 C CA . GLU A 1 382 ? -20.796 -4.874 29.323 1.00 89.88 382 GLU A CA 1
ATOM 3102 C C . GLU A 1 382 ? -21.827 -4.542 30.407 1.00 89.88 382 GLU A C 1
ATOM 3104 O O . GLU A 1 382 ? -23.012 -4.385 30.089 1.00 89.88 382 GLU A O 1
ATOM 3109 N N . ASN A 1 383 ? -21.394 -4.407 31.663 1.00 88.25 383 ASN A N 1
ATOM 3110 C CA . ASN A 1 383 ? -22.304 -4.259 32.803 1.00 88.25 383 ASN A CA 1
ATOM 3111 C C . ASN A 1 383 ? -22.444 -2.809 33.297 1.00 88.25 383 ASN A C 1
ATOM 3113 O O . ASN A 1 383 ? -23.384 -2.489 34.031 1.00 88.25 383 ASN A O 1
ATOM 3117 N N . LEU A 1 384 ? -21.520 -1.924 32.905 1.00 90.38 384 LEU A N 1
ATOM 3118 C CA . LEU A 1 384 ? -21.398 -0.543 33.390 1.00 90.38 384 LEU A CA 1
ATOM 3119 C C . LEU A 1 384 ? -21.452 -0.473 34.927 1.00 90.38 384 LEU A C 1
ATOM 3121 O O . LEU A 1 384 ? -22.169 0.347 35.523 1.00 90.38 384 LEU A O 1
ATOM 3125 N N . GLU A 1 385 ? -20.725 -1.395 35.563 1.00 85.50 385 GLU A N 1
ATOM 3126 C CA . GLU A 1 385 ? -20.633 -1.533 37.014 1.00 85.50 385 GLU A CA 1
ATOM 3127 C C . GLU A 1 385 ? -19.925 -0.331 37.657 1.00 85.50 385 GLU A C 1
ATOM 3129 O O . GLU A 1 385 ? -19.105 0.354 37.050 1.00 85.50 385 GLU A O 1
ATOM 3134 N N . GLY A 1 386 ? -20.266 -0.050 38.917 1.00 84.62 386 GLY A N 1
ATOM 3135 C CA .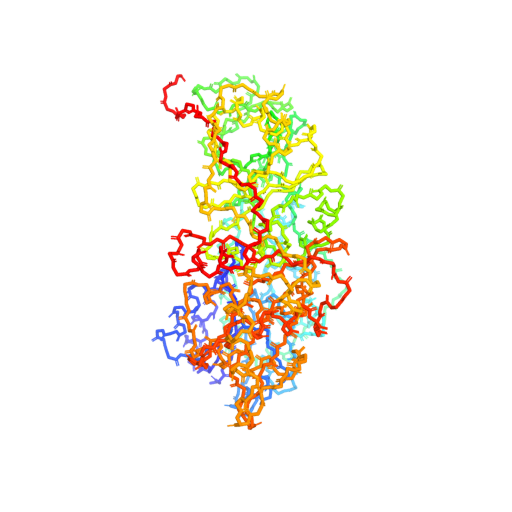 GLY A 1 386 ? -19.703 1.069 39.675 1.00 84.62 386 GLY A CA 1
ATOM 3136 C C . GLY A 1 386 ? -20.544 2.350 39.642 1.00 84.62 386 GLY A C 1
ATOM 3137 O O . GLY A 1 386 ? -21.326 2.620 38.727 1.00 84.62 386 GLY A O 1
ATOM 3138 N N . SER A 1 387 ? -20.407 3.159 40.696 1.00 87.88 387 SER A N 1
ATOM 3139 C CA . SER A 1 387 ? -21.201 4.382 40.901 1.00 87.88 387 SER A CA 1
ATOM 3140 C C . SER A 1 387 ? -20.895 5.476 39.875 1.00 87.88 387 SER A C 1
ATOM 3142 O O . SER A 1 387 ? -21.789 6.227 39.492 1.00 87.88 387 SER A O 1
ATOM 3144 N N . ARG A 1 388 ? -19.652 5.532 39.384 1.00 91.06 388 ARG A N 1
ATOM 3145 C CA . ARG A 1 388 ? -19.189 6.542 38.421 1.00 91.06 388 ARG A CA 1
ATOM 3146 C C . ARG A 1 388 ? -19.847 6.413 37.038 1.00 91.06 388 ARG A C 1
ATOM 3148 O O . ARG A 1 388 ? -20.027 7.413 36.357 1.00 91.06 388 ARG A O 1
ATOM 3155 N N . LEU A 1 389 ? -20.298 5.213 36.663 1.00 93.38 389 LEU A N 1
ATOM 3156 C CA . LEU A 1 389 ? -20.948 4.936 35.375 1.00 93.38 389 LEU A CA 1
ATOM 3157 C C . LEU A 1 389 ? -22.482 5.024 35.416 1.00 93.38 389 LEU A C 1
ATOM 3159 O O . LEU A 1 389 ? -23.142 4.677 34.437 1.00 93.38 389 LEU A O 1
ATOM 3163 N N . HIS A 1 390 ? -23.076 5.510 36.514 1.00 91.75 390 HIS A N 1
ATOM 3164 C CA . HIS A 1 390 ? -24.534 5.573 36.673 1.00 91.75 390 HIS A CA 1
ATOM 3165 C C . HIS A 1 390 ? -25.240 6.285 35.507 1.00 91.75 390 HIS A C 1
ATOM 3167 O O . HIS A 1 390 ? -26.199 5.750 34.952 1.00 91.75 390 HIS A O 1
ATOM 3173 N N . ASN A 1 391 ? -24.727 7.442 35.075 1.00 92.19 391 ASN A N 1
ATOM 3174 C CA . ASN A 1 391 ? -25.313 8.194 33.960 1.00 92.19 391 ASN A CA 1
ATOM 3175 C C . ASN A 1 391 ? -25.260 7.409 32.642 1.00 92.19 391 ASN A C 1
ATOM 3177 O O . ASN A 1 391 ? -26.244 7.375 31.912 1.00 92.19 391 ASN A O 1
ATOM 3181 N N . LYS A 1 392 ? -24.156 6.701 32.372 1.00 94.12 392 LYS A N 1
ATOM 3182 C CA . LYS A 1 392 ? -24.015 5.850 31.181 1.00 94.12 392 LYS A CA 1
ATOM 3183 C C . LYS A 1 392 ? -24.960 4.665 31.203 1.00 94.12 392 LYS A C 1
ATOM 3185 O O . LYS A 1 392 ? -25.553 4.334 30.180 1.00 94.12 392 LYS A O 1
ATOM 3190 N N . ARG A 1 393 ? -25.151 4.067 32.378 1.00 94.62 393 ARG A N 1
ATOM 3191 C CA . ARG A 1 393 ? -26.117 2.986 32.576 1.00 94.62 393 ARG A CA 1
ATOM 3192 C C . ARG A 1 393 ? -27.547 3.469 32.334 1.00 94.62 393 ARG A C 1
ATOM 3194 O O . ARG A 1 393 ? -28.318 2.752 31.703 1.00 94.62 393 ARG A O 1
ATOM 3201 N N . ASN A 1 394 ? -27.878 4.687 32.765 1.00 93.94 394 ASN A N 1
ATOM 3202 C CA . ASN A 1 394 ? -29.175 5.312 32.492 1.00 93.94 394 ASN A CA 1
ATOM 3203 C C . ASN A 1 394 ? -29.368 5.602 30.997 1.00 93.94 394 ASN A C 1
ATOM 3205 O O . ASN A 1 394 ? -30.426 5.281 30.463 1.00 93.94 394 ASN A O 1
ATOM 3209 N N . ASP A 1 395 ? -28.362 6.158 30.315 1.00 94.19 395 ASP A N 1
ATOM 3210 C CA . ASP A 1 395 ? -28.422 6.419 28.870 1.00 94.19 395 ASP A CA 1
ATOM 3211 C C . ASP A 1 395 ? -28.596 5.118 28.072 1.00 94.19 395 ASP A C 1
ATOM 3213 O O . ASP A 1 395 ? -29.456 5.037 27.196 1.00 94.19 395 ASP A O 1
ATOM 3217 N N . LEU A 1 396 ? -27.836 4.071 28.415 1.00 94.69 396 LEU A N 1
ATOM 3218 C CA . LEU A 1 396 ? -27.963 2.753 27.792 1.00 94.69 396 LEU A CA 1
ATOM 3219 C C . LEU A 1 396 ? -29.340 2.131 28.066 1.00 94.69 396 LEU A C 1
ATOM 3221 O O . LEU A 1 396 ? -29.986 1.653 27.140 1.00 94.69 396 LEU A O 1
ATOM 3225 N N . SER A 1 397 ? -29.817 2.169 29.313 1.00 94.69 397 SER A N 1
ATOM 3226 C CA . SER A 1 397 ? -31.135 1.628 29.691 1.00 94.69 397 SER A CA 1
ATOM 3227 C C . SER A 1 397 ? -32.276 2.376 29.003 1.00 94.69 397 SER A C 1
ATOM 3229 O O . SER A 1 397 ? -33.268 1.774 28.599 1.00 94.69 397 SER A O 1
ATOM 3231 N N . HIS A 1 398 ? -32.130 3.689 28.824 1.00 94.62 398 HIS A N 1
ATOM 3232 C CA . HIS A 1 398 ? -33.063 4.486 28.042 1.00 94.62 398 HIS A CA 1
ATOM 3233 C C . HIS A 1 398 ? -33.088 4.024 26.584 1.00 94.62 398 HIS A C 1
ATOM 3235 O O . HIS A 1 398 ? -34.169 3.818 26.050 1.00 94.62 398 HIS A O 1
ATOM 3241 N N . TYR A 1 399 ? -31.925 3.820 25.958 1.00 95.69 399 TYR A N 1
ATOM 3242 C CA . TYR A 1 399 ? -31.848 3.367 24.568 1.00 95.69 399 TYR A CA 1
ATOM 3243 C C . TYR A 1 399 ? -32.428 1.959 24.372 1.00 95.69 399 TYR A C 1
ATOM 3245 O O . TYR A 1 399 ? -33.223 1.737 23.464 1.00 95.69 399 TYR A O 1
ATOM 3253 N N . VAL A 1 400 ? -32.086 1.025 25.264 1.00 94.88 400 VAL A N 1
ATOM 3254 C CA . VAL A 1 400 ? -32.558 -0.370 25.214 1.00 94.88 400 VAL A CA 1
ATOM 3255 C C . VAL A 1 400 ? -34.059 -0.478 25.491 1.00 94.88 400 VAL A C 1
ATOM 3257 O O . VAL A 1 400 ? -34.725 -1.309 24.890 1.00 94.88 400 VAL A O 1
ATOM 3260 N N . SER A 1 401 ? -34.623 0.371 26.357 1.00 94.56 401 SER A N 1
ATOM 3261 C CA . SER A 1 401 ? -36.061 0.327 26.674 1.00 94.56 401 SER A CA 1
ATOM 3262 C C . SER A 1 401 ? -36.962 0.957 25.606 1.00 94.56 401 SER A C 1
ATOM 3264 O O . SER A 1 401 ? -38.189 0.885 25.716 1.00 94.56 401 SER A O 1
ATOM 3266 N N . GLN A 1 402 ? -36.389 1.567 24.564 1.00 91.75 402 GLN A N 1
ATOM 3267 C CA . GLN A 1 402 ? -37.179 2.107 23.467 1.00 91.75 402 GLN A CA 1
ATOM 3268 C C . GLN A 1 402 ? -37.863 1.011 22.650 1.00 91.75 402 GLN A C 1
ATOM 3270 O O . GLN A 1 402 ? -37.372 -0.104 22.520 1.00 91.75 402 GLN A O 1
ATOM 3275 N N . THR A 1 403 ? -38.994 1.359 22.033 1.00 91.00 403 THR A N 1
ATOM 3276 C CA . THR A 1 403 ? -39.697 0.492 21.081 1.00 91.00 403 THR A CA 1
ATOM 3277 C C . THR A 1 403 ? -39.592 1.086 19.672 1.00 91.00 403 THR A C 1
ATOM 3279 O O . THR A 1 403 ? -39.961 2.247 19.492 1.00 91.00 403 THR A O 1
ATOM 3282 N N . PRO A 1 404 ? -39.128 0.333 18.659 1.00 93.19 404 PRO A N 1
ATOM 3283 C CA . PRO A 1 404 ? -38.591 -1.029 18.743 1.00 93.19 404 PRO A CA 1
ATOM 3284 C C . PRO A 1 404 ? -37.249 -1.103 19.489 1.00 93.19 404 PRO A C 1
ATOM 3286 O O . PRO A 1 404 ? -36.431 -0.186 19.352 1.00 93.19 404 PRO A O 1
ATOM 3289 N N . GLU A 1 405 ? -37.037 -2.208 20.212 1.00 94.81 405 GLU A N 1
ATOM 3290 C CA . GLU A 1 405 ? -35.786 -2.507 20.924 1.00 94.81 405 GLU A CA 1
ATOM 3291 C C . GLU A 1 405 ? -34.622 -2.642 19.924 1.00 94.81 405 GLU A C 1
ATOM 3293 O O . GLU A 1 405 ? -34.803 -3.245 18.856 1.00 94.81 405 GLU A O 1
ATOM 3298 N N . PRO A 1 406 ? -33.434 -2.088 20.227 1.00 96.38 406 PRO A N 1
ATOM 3299 C CA . PRO A 1 406 ? -32.258 -2.264 19.388 1.00 96.38 406 PRO A CA 1
ATOM 3300 C C . PRO A 1 406 ? -31.729 -3.703 19.457 1.00 96.38 406 PRO A C 1
ATOM 3302 O O . PRO A 1 406 ? -31.577 -4.278 20.535 1.00 96.38 406 PRO A O 1
ATOM 3305 N N . GLN A 1 407 ? -31.389 -4.268 18.300 1.00 96.38 407 GLN A N 1
ATOM 3306 C CA . GLN A 1 407 ? -30.818 -5.609 18.169 1.00 96.38 407 GLN A CA 1
ATOM 3307 C C . GLN A 1 407 ? -29.490 -5.547 17.428 1.00 96.38 407 GLN A C 1
ATOM 3309 O O . GLN A 1 407 ? -29.411 -4.962 16.348 1.00 96.38 407 GLN A O 1
ATOM 3314 N N . ALA A 1 408 ? -28.458 -6.164 17.997 1.00 96.81 408 ALA A N 1
ATOM 3315 C CA . ALA A 1 408 ? -27.153 -6.280 17.367 1.00 96.81 408 ALA A CA 1
ATOM 3316 C C . ALA A 1 408 ? -26.976 -7.642 16.694 1.00 96.81 408 ALA A C 1
ATOM 3318 O O . ALA A 1 408 ? -27.348 -8.680 17.239 1.00 96.81 408 ALA A O 1
ATOM 3319 N N . GLU A 1 409 ? -26.348 -7.638 15.529 1.00 96.88 409 GLU A N 1
ATOM 3320 C CA . GLU A 1 409 ? -25.979 -8.843 14.795 1.00 96.88 409 GLU A CA 1
ATOM 3321 C C . GLU A 1 409 ? -24.621 -8.663 14.120 1.00 96.88 409 GLU A C 1
ATOM 3323 O O . GLU A 1 409 ? -24.171 -7.541 13.897 1.00 96.88 409 GLU A O 1
ATOM 3328 N N . LEU A 1 410 ? -23.951 -9.770 13.799 1.00 97.88 410 LEU A N 1
ATOM 3329 C CA . LEU A 1 410 ? -22.631 -9.730 13.174 1.00 97.88 410 LEU A CA 1
ATOM 3330 C C . LEU A 1 410 ? -22.694 -9.142 11.761 1.00 97.88 410 LEU A C 1
ATOM 3332 O O . LEU A 1 410 ? -23.600 -9.447 10.981 1.00 97.88 410 LEU A O 1
ATOM 3336 N N . ILE A 1 411 ? -21.673 -8.361 11.412 1.00 98.19 411 ILE A N 1
ATOM 3337 C CA . ILE A 1 411 ? -21.420 -7.982 10.022 1.00 98.19 411 ILE A CA 1
ATOM 3338 C C . ILE A 1 411 ? -21.004 -9.242 9.253 1.00 98.19 411 ILE A C 1
ATOM 3340 O O . ILE A 1 411 ? -20.013 -9.889 9.593 1.00 98.19 411 ILE A O 1
ATOM 3344 N N . THR A 1 412 ? -21.759 -9.574 8.207 1.00 96.31 412 THR A N 1
ATOM 3345 C CA . THR A 1 412 ? -21.413 -10.609 7.225 1.00 96.31 412 THR A CA 1
ATOM 3346 C C . THR A 1 412 ? -21.132 -9.967 5.873 1.00 96.31 412 THR A C 1
ATOM 3348 O O . THR A 1 412 ? -21.494 -8.811 5.632 1.00 96.31 412 THR A O 1
ATOM 3351 N N . LYS A 1 413 ? -20.515 -10.721 4.960 1.00 93.62 413 LYS A N 1
ATOM 3352 C CA . LYS A 1 413 ? -20.193 -10.254 3.609 1.00 93.62 413 LYS A CA 1
ATOM 3353 C C . LYS A 1 413 ? -21.413 -9.707 2.862 1.00 93.62 413 LYS A C 1
ATOM 3355 O O . LYS A 1 413 ? -21.313 -8.689 2.184 1.00 93.62 413 LYS A O 1
ATOM 3360 N N . GLU A 1 414 ? -22.570 -10.341 3.029 1.00 95.44 414 GLU A N 1
ATOM 3361 C CA . GLU A 1 414 ? -23.835 -9.958 2.390 1.00 95.44 414 GLU A CA 1
ATOM 3362 C C . GLU A 1 414 ? -24.399 -8.642 2.943 1.00 95.44 414 GLU A C 1
ATOM 3364 O O . GLU A 1 414 ? -25.209 -7.998 2.282 1.00 95.44 414 GLU A O 1
ATOM 3369 N N . LYS A 1 415 ? -23.975 -8.233 4.146 1.00 96.50 415 LYS A N 1
ATOM 3370 C CA . LYS A 1 415 ? -24.448 -7.024 4.835 1.00 96.50 415 LYS A CA 1
ATOM 3371 C C . LYS A 1 415 ? -23.471 -5.850 4.753 1.00 96.50 415 LYS A C 1
ATOM 3373 O O . LYS A 1 415 ? -23.792 -4.770 5.243 1.00 96.50 415 LYS A O 1
ATOM 3378 N N . LEU A 1 416 ? -22.312 -6.002 4.105 1.00 96.88 416 LEU A N 1
ATOM 3379 C CA . LEU A 1 416 ? -21.346 -4.905 3.940 1.00 96.88 416 LEU A CA 1
ATOM 3380 C C . LEU A 1 416 ? -21.922 -3.714 3.161 1.00 96.88 416 LEU A C 1
ATOM 3382 O O . LEU A 1 416 ? -21.550 -2.576 3.439 1.00 96.88 416 LEU A O 1
ATOM 3386 N N . SER A 1 417 ? -22.865 -3.941 2.239 1.00 96.31 417 SER A N 1
ATOM 3387 C CA . SER A 1 417 ? -23.571 -2.845 1.560 1.00 96.31 417 SER A CA 1
ATOM 3388 C C . SER A 1 417 ? -24.383 -1.992 2.537 1.00 96.31 417 SER A C 1
ATOM 3390 O O . SER A 1 417 ? -24.392 -0.775 2.414 1.00 96.31 417 SER A O 1
ATOM 3392 N N . ILE A 1 418 ? -24.985 -2.605 3.559 1.00 97.19 418 ILE A N 1
ATOM 3393 C CA . ILE A 1 418 ? -25.751 -1.903 4.598 1.00 97.19 418 ILE A CA 1
ATOM 3394 C C . ILE A 1 418 ? -24.813 -1.084 5.491 1.00 97.19 418 ILE A C 1
ATOM 3396 O O . ILE A 1 418 ? -25.101 0.068 5.806 1.00 97.19 418 ILE A O 1
ATOM 3400 N N . VAL A 1 419 ? -23.657 -1.645 5.868 1.00 97.44 419 VAL A N 1
ATOM 3401 C CA . VAL A 1 419 ? -22.613 -0.897 6.594 1.00 97.44 419 VAL A CA 1
ATOM 3402 C C . VAL A 1 419 ? -22.198 0.335 5.786 1.00 97.44 419 VAL A C 1
ATOM 3404 O O . VAL A 1 419 ? -22.116 1.438 6.327 1.00 97.44 419 VAL A O 1
ATOM 3407 N N . LYS A 1 420 ? -22.008 0.161 4.471 1.00 96.00 420 LYS A N 1
ATOM 3408 C CA . LYS A 1 420 ? -21.662 1.250 3.555 1.00 96.00 420 LYS A CA 1
ATOM 3409 C C . LYS A 1 420 ? -22.750 2.324 3.480 1.00 96.00 420 LYS A C 1
ATOM 3411 O O . LYS A 1 420 ? -22.404 3.500 3.496 1.00 96.00 420 LYS A O 1
ATOM 3416 N N . GLU A 1 421 ? -24.028 1.946 3.450 1.00 95.94 421 GLU A N 1
ATOM 3417 C CA . GLU A 1 421 ? -25.158 2.887 3.461 1.00 95.94 421 GLU A CA 1
ATOM 3418 C C . GLU A 1 421 ? -25.178 3.755 4.729 1.00 95.94 421 GLU A C 1
ATOM 3420 O O . GLU A 1 421 ? -25.347 4.971 4.639 1.00 95.94 421 GLU A O 1
ATOM 3425 N N . ILE A 1 422 ? -24.960 3.156 5.906 1.00 96.00 422 ILE A N 1
ATOM 3426 C CA . ILE A 1 422 ? -24.889 3.906 7.171 1.00 96.00 422 ILE A CA 1
ATOM 3427 C C . ILE A 1 422 ? -23.676 4.841 7.157 1.00 96.00 422 ILE A C 1
ATOM 3429 O O . ILE A 1 422 ? -23.822 6.024 7.448 1.00 96.00 422 ILE A O 1
ATOM 3433 N N . SER A 1 423 ? -22.506 4.329 6.760 1.00 95.31 423 SER A N 1
ATOM 3434 C CA . SER A 1 423 ? -21.268 5.107 6.604 1.00 95.31 423 SER A CA 1
ATOM 3435 C C . SER A 1 423 ? -21.472 6.318 5.680 1.00 95.31 423 SER A C 1
ATOM 3437 O O . SER A 1 423 ? -21.095 7.441 6.020 1.00 95.31 423 SER A O 1
ATOM 3439 N N . ASP A 1 424 ? -22.158 6.131 4.545 1.00 94.06 424 ASP A N 1
ATOM 3440 C CA . ASP A 1 424 ? -22.493 7.210 3.611 1.00 94.06 424 ASP A CA 1
ATOM 3441 C C . ASP A 1 424 ? -23.444 8.259 4.193 1.00 94.06 424 ASP A C 1
ATOM 3443 O O . ASP A 1 424 ? -23.362 9.432 3.822 1.00 94.06 424 ASP A O 1
ATOM 3447 N N . ALA A 1 425 ? -24.341 7.857 5.090 1.00 92.62 425 ALA A N 1
ATOM 3448 C CA . ALA A 1 425 ? -25.273 8.759 5.755 1.00 92.62 425 ALA A CA 1
ATOM 3449 C C . ALA A 1 425 ? -24.637 9.525 6.931 1.00 92.62 425 ALA A C 1
ATOM 3451 O O . ALA A 1 425 ? -25.173 10.552 7.345 1.00 92.62 425 AL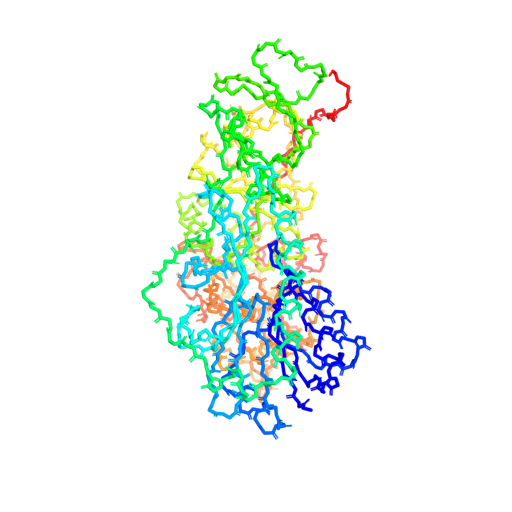A A O 1
ATOM 3452 N N . SER A 1 426 ? -23.499 9.059 7.458 1.00 88.94 426 SER A N 1
ATOM 3453 C CA . SER A 1 426 ? -22.828 9.617 8.641 1.00 88.94 426 SER A CA 1
ATOM 3454 C C . SER A 1 426 ? -21.366 10.010 8.384 1.00 88.94 426 SER A C 1
ATOM 3456 O O . SER A 1 426 ? -20.499 9.770 9.229 1.00 88.94 426 SER A O 1
ATOM 3458 N N . LYS A 1 427 ? -21.074 10.585 7.210 1.00 89.00 427 LYS A N 1
ATOM 3459 C CA . LYS A 1 427 ? -19.702 10.926 6.793 1.00 89.00 427 LYS A CA 1
ATOM 3460 C C . LYS A 1 427 ? -19.017 11.856 7.794 1.00 89.00 427 LYS A C 1
ATOM 3462 O O . LYS A 1 427 ? -19.539 12.920 8.122 1.00 89.00 427 LYS A O 1
ATOM 3467 N N . GLY A 1 428 ? -17.830 11.453 8.236 1.00 86.56 428 GLY A N 1
ATOM 3468 C CA . GLY A 1 428 ? -16.915 12.247 9.054 1.00 86.56 428 GLY A CA 1
ATOM 3469 C C . GLY A 1 428 ? -15.555 12.421 8.377 1.00 86.56 428 GLY A C 1
ATOM 3470 O O . GLY A 1 428 ? -15.372 12.030 7.224 1.00 86.56 428 GLY A O 1
ATOM 3471 N N . ALA A 1 429 ? -14.596 12.997 9.104 1.00 87.06 429 ALA A N 1
ATOM 3472 C CA . ALA A 1 429 ? -13.215 13.155 8.634 1.00 87.06 429 ALA A CA 1
ATOM 3473 C C . ALA A 1 429 ? -12.511 11.805 8.371 1.00 87.06 429 ALA A C 1
ATOM 3475 O O . ALA A 1 429 ? -11.659 11.705 7.496 1.00 87.06 429 ALA A O 1
ATOM 3476 N N . ASP A 1 430 ? -12.931 10.761 9.081 1.00 89.75 430 ASP A N 1
ATOM 3477 C CA . ASP A 1 430 ? -12.460 9.374 9.007 1.00 89.75 430 ASP A CA 1
ATOM 3478 C C . ASP A 1 430 ? -13.073 8.560 7.850 1.00 89.75 430 ASP A C 1
ATOM 3480 O O . ASP A 1 430 ? -12.662 7.426 7.602 1.00 89.75 430 ASP A O 1
ATOM 3484 N N . TYR A 1 431 ? -14.038 9.119 7.107 1.00 93.38 431 TYR A N 1
ATOM 3485 C CA . TYR A 1 431 ? -14.777 8.402 6.060 1.00 93.38 431 TYR A CA 1
ATOM 3486 C C . TYR A 1 431 ? -13.889 7.710 4.996 1.00 93.38 431 TYR A C 1
ATOM 3488 O O . TYR A 1 431 ? -14.237 6.596 4.584 1.00 93.38 431 TYR A O 1
ATOM 3496 N N . PRO A 1 432 ? -12.757 8.288 4.530 1.00 94.31 432 PRO A N 1
ATOM 3497 C CA . PRO A 1 432 ? -11.861 7.594 3.603 1.00 94.31 432 PRO A CA 1
ATOM 3498 C C . PRO A 1 432 ? -11.261 6.307 4.189 1.00 94.31 432 PRO A C 1
ATOM 3500 O O . PRO A 1 432 ? -11.285 5.271 3.521 1.00 94.31 432 PRO A O 1
ATOM 3503 N N . ALA A 1 433 ? -10.784 6.348 5.438 1.00 96.06 433 ALA A N 1
ATOM 3504 C CA . ALA A 1 433 ? -10.211 5.187 6.119 1.00 96.06 433 ALA A CA 1
ATOM 3505 C C . ALA A 1 433 ? -11.288 4.139 6.443 1.00 96.06 433 ALA A C 1
ATOM 3507 O O . ALA A 1 433 ? -11.110 2.948 6.186 1.00 96.06 433 ALA A O 1
ATOM 3508 N N . GLU A 1 434 ? -12.457 4.586 6.900 1.00 96.62 434 GLU A N 1
ATOM 3509 C CA . GLU A 1 434 ? -13.622 3.729 7.137 1.00 96.62 434 GLU A CA 1
ATOM 3510 C C . GLU A 1 434 ? -14.076 3.009 5.853 1.00 96.62 434 GLU A C 1
ATOM 3512 O O . GLU A 1 434 ? -14.401 1.819 5.864 1.00 96.62 434 GLU A O 1
ATOM 3517 N N . SER A 1 435 ? -14.054 3.702 4.712 1.00 95.19 435 SER A N 1
ATOM 3518 C CA . SER A 1 435 ? -14.409 3.113 3.417 1.00 95.19 435 SER A CA 1
ATOM 3519 C C . SER A 1 435 ? -13.423 2.020 2.986 1.00 95.19 435 SER A C 1
ATOM 3521 O O . SER A 1 435 ? -13.852 0.996 2.446 1.00 95.19 435 SER A O 1
ATOM 3523 N N . GLU A 1 436 ? -12.122 2.195 3.245 1.00 96.00 436 GLU A N 1
ATOM 3524 C CA . GLU A 1 436 ? -11.115 1.143 3.041 1.00 96.00 436 GLU A CA 1
ATOM 3525 C C . GLU A 1 436 ? -11.392 -0.065 3.956 1.00 96.00 436 GLU A C 1
ATOM 3527 O O . GLU A 1 436 ? -11.375 -1.204 3.480 1.00 96.00 436 GLU A O 1
ATOM 3532 N N . ALA A 1 437 ? -11.742 0.168 5.226 1.00 97.44 437 ALA A N 1
ATOM 3533 C CA . ALA A 1 437 ? -12.086 -0.886 6.182 1.00 97.44 437 ALA A CA 1
ATOM 3534 C C . ALA A 1 437 ? -13.285 -1.727 5.716 1.00 97.44 437 ALA A C 1
ATOM 3536 O O . ALA A 1 437 ? -13.229 -2.957 5.732 1.00 97.44 437 ALA A O 1
ATOM 3537 N N . ILE A 1 438 ? -14.353 -1.085 5.232 1.00 97.44 438 ILE A N 1
ATOM 3538 C CA . ILE A 1 438 ? -15.541 -1.771 4.698 1.00 97.44 438 ILE A CA 1
ATOM 3539 C C . ILE A 1 438 ? -15.192 -2.551 3.421 1.00 97.44 438 ILE A C 1
ATOM 3541 O O . ILE A 1 438 ? -15.596 -3.705 3.265 1.00 97.44 438 ILE A O 1
ATOM 3545 N N . LYS A 1 439 ? -14.412 -1.950 2.512 1.00 94.81 439 LYS A N 1
ATOM 3546 C CA . LYS A 1 439 ? -14.006 -2.567 1.236 1.00 94.81 439 LYS A CA 1
ATOM 3547 C C . LYS A 1 439 ? -13.145 -3.815 1.438 1.00 94.81 439 LYS A C 1
ATOM 3549 O O . LYS A 1 439 ? -13.300 -4.793 0.705 1.00 94.81 439 LYS A O 1
ATOM 3554 N N . TYR A 1 440 ? -12.244 -3.790 2.417 1.00 96.12 440 TYR A N 1
ATOM 3555 C CA . TYR A 1 440 ? -11.281 -4.862 2.676 1.00 96.12 440 TYR A CA 1
ATOM 3556 C C . TYR A 1 440 ? -11.570 -5.649 3.960 1.00 96.12 440 TYR A C 1
ATOM 3558 O O . TYR A 1 440 ? -10.694 -6.368 4.435 1.00 96.12 440 TYR A O 1
ATOM 3566 N N . PHE A 1 441 ? -12.802 -5.582 4.472 1.00 97.62 441 PHE A N 1
ATOM 3567 C CA . PHE A 1 441 ? -13.218 -6.100 5.779 1.00 97.62 441 PHE A CA 1
ATOM 3568 C C . PHE A 1 441 ? -12.654 -7.489 6.122 1.00 97.62 441 PHE A C 1
ATOM 3570 O O . PHE A 1 441 ? -11.912 -7.646 7.091 1.00 97.62 441 PHE A O 1
ATOM 3577 N N . GLU A 1 442 ? -12.918 -8.492 5.278 1.00 95.75 442 GLU A N 1
ATOM 3578 C CA . GLU A 1 442 ? -12.424 -9.862 5.486 1.00 95.75 442 GLU A CA 1
ATOM 3579 C C . GLU A 1 442 ? -10.895 -9.958 5.348 1.00 95.75 442 GLU A C 1
ATOM 3581 O O . GLU A 1 442 ? -10.229 -10.613 6.151 1.00 95.75 442 GLU A O 1
ATOM 3586 N N . LYS A 1 443 ? -10.316 -9.269 4.353 1.00 95.25 443 LYS A N 1
ATOM 3587 C CA . LYS A 1 443 ? -8.869 -9.299 4.073 1.00 95.25 443 LYS A CA 1
ATOM 3588 C C . LYS A 1 443 ? -8.037 -8.637 5.166 1.00 95.25 443 LYS A C 1
ATOM 3590 O O . LYS A 1 443 ? -6.872 -8.993 5.323 1.00 95.25 443 LYS A O 1
ATOM 3595 N N . LEU A 1 444 ? -8.629 -7.716 5.919 1.00 96.88 444 LEU A N 1
ATOM 3596 C CA . LEU A 1 444 ? -8.035 -7.069 7.086 1.00 96.88 444 LEU A CA 1
ATOM 3597 C C . LEU A 1 444 ? -8.329 -7.828 8.390 1.00 96.88 444 LEU A C 1
ATOM 3599 O O . LEU A 1 444 ? -7.782 -7.489 9.432 1.00 96.88 444 LEU A O 1
ATOM 3603 N N . GLY A 1 445 ? -9.135 -8.897 8.342 1.00 95.25 445 GLY A N 1
ATOM 3604 C CA . GLY A 1 445 ? -9.525 -9.670 9.524 1.00 95.25 445 GLY A CA 1
ATOM 3605 C C . GLY A 1 445 ? -10.404 -8.887 10.494 1.00 95.25 445 GLY A C 1
ATOM 3606 O O . GLY A 1 445 ? -10.396 -9.180 11.689 1.00 95.25 445 GLY A O 1
ATOM 3607 N N . LEU A 1 446 ? -11.136 -7.899 9.979 1.00 97.75 446 LEU A N 1
ATOM 3608 C CA . LEU A 1 446 ? -12.057 -7.094 10.761 1.00 97.75 446 LEU A CA 1
ATOM 3609 C C . LEU A 1 446 ? -13.273 -7.926 11.168 1.00 97.75 446 LEU A C 1
ATOM 3611 O O . LEU A 1 446 ? -13.691 -8.867 10.489 1.00 97.75 446 LEU A O 1
ATOM 3615 N N . ARG A 1 447 ? -13.845 -7.558 12.308 1.00 97.75 447 ARG A N 1
ATOM 3616 C CA . ARG A 1 447 ? -15.109 -8.074 12.832 1.00 97.75 447 ARG A CA 1
ATOM 3617 C C . ARG A 1 447 ? -15.953 -6.899 13.284 1.00 97.75 447 ARG A C 1
ATOM 3619 O O . ARG A 1 447 ? -15.450 -5.800 13.473 1.00 97.75 447 ARG A O 1
ATOM 3626 N N . GLY A 1 448 ? -17.246 -7.106 13.457 1.00 97.94 448 GLY A N 1
ATOM 3627 C CA . GLY A 1 448 ? -18.098 -6.012 13.883 1.00 97.94 448 GLY A CA 1
ATOM 3628 C C . GLY A 1 448 ? -19.557 -6.387 13.963 1.00 97.94 448 GLY A C 1
ATOM 3629 O O . GLY A 1 448 ? -19.940 -7.531 13.696 1.00 97.94 448 GLY A O 1
ATOM 3630 N N . VAL A 1 449 ? -20.360 -5.398 14.326 1.00 98.38 449 VAL A N 1
ATOM 3631 C CA . VAL A 1 449 ? -21.805 -5.533 14.480 1.00 98.38 449 VAL A CA 1
ATOM 3632 C C . VAL A 1 449 ? -22.550 -4.460 13.702 1.00 98.38 449 VAL A C 1
ATOM 3634 O O . VAL A 1 449 ? -22.077 -3.335 13.560 1.00 98.38 449 VAL A O 1
ATOM 3637 N N . LEU A 1 450 ? -23.744 -4.819 13.246 1.00 98.12 450 LEU A N 1
ATOM 3638 C CA . LEU A 1 450 ? -24.798 -3.915 12.810 1.00 98.12 450 LEU A CA 1
ATOM 3639 C C . LEU A 1 450 ? -25.874 -3.864 13.891 1.00 98.12 450 LEU A C 1
ATOM 3641 O O . LEU A 1 450 ? -26.209 -4.890 14.483 1.00 98.12 450 LEU A O 1
ATOM 3645 N N . VAL A 1 451 ? -26.437 -2.682 14.121 1.00 97.69 451 VAL A N 1
ATOM 3646 C CA . VAL A 1 451 ? -27.562 -2.480 15.036 1.00 97.69 451 VAL A CA 1
ATOM 3647 C C . VAL A 1 451 ? -28.805 -2.148 14.232 1.00 97.69 451 VAL A C 1
ATOM 3649 O O . VAL A 1 451 ? -28.815 -1.204 13.437 1.00 97.69 451 VAL A O 1
ATOM 3652 N N . LYS A 1 452 ? -29.862 -2.925 14.456 1.00 95.88 452 LYS A N 1
ATOM 3653 C CA . LYS A 1 452 ? -31.181 -2.765 13.853 1.00 95.88 452 LYS A CA 1
ATOM 3654 C C . LYS A 1 452 ? -32.172 -2.241 14.889 1.00 95.88 452 LYS A C 1
ATOM 3656 O O . LYS A 1 452 ? -32.198 -2.721 16.018 1.00 95.88 452 LYS A O 1
ATOM 3661 N N . ARG A 1 453 ? -33.031 -1.303 14.487 1.00 93.62 453 ARG A N 1
ATOM 3662 C CA . ARG A 1 453 ? -34.245 -0.902 15.207 1.00 93.62 453 ARG A CA 1
ATOM 3663 C C . ARG A 1 453 ? -35.463 -1.151 14.326 1.00 93.62 453 ARG A C 1
ATOM 3665 O O . ARG A 1 453 ? -35.636 -0.515 13.284 1.00 93.62 453 ARG A O 1
ATOM 3672 N N . GLY A 1 454 ? -36.304 -2.099 14.736 1.00 91.75 454 GLY A N 1
ATOM 3673 C CA . GLY A 1 454 ? -37.436 -2.560 13.930 1.00 91.75 454 GLY A CA 1
ATOM 3674 C C . GLY A 1 454 ? -36.940 -3.153 12.614 1.00 91.75 454 GLY A C 1
ATOM 3675 O O . GLY A 1 454 ? -36.228 -4.156 12.622 1.00 91.75 454 GLY A O 1
ATOM 3676 N N . ASP A 1 455 ? -37.262 -2.502 11.495 1.00 91.69 455 ASP A N 1
ATOM 3677 C CA . ASP A 1 455 ? -36.842 -2.919 10.151 1.00 91.69 455 ASP A CA 1
ATOM 3678 C C . ASP A 1 455 ? -35.660 -2.142 9.565 1.00 91.69 455 ASP A C 1
ATOM 3680 O O . ASP A 1 455 ? -35.241 -2.417 8.444 1.00 91.69 455 ASP A O 1
ATOM 3684 N N . ARG A 1 456 ? -35.070 -1.215 10.327 1.00 93.75 456 ARG A N 1
ATOM 3685 C CA . ARG A 1 456 ? -34.006 -0.332 9.836 1.00 93.75 456 ARG A CA 1
ATOM 3686 C C . ARG A 1 456 ? -32.698 -0.569 10.572 1.00 93.75 456 ARG A C 1
ATOM 3688 O O . ARG A 1 456 ? -32.685 -0.633 11.797 1.00 93.75 456 ARG A O 1
ATOM 3695 N N . TYR A 1 457 ? -31.599 -0.635 9.833 1.00 96.94 457 TYR A N 1
ATOM 3696 C CA . TYR A 1 457 ? -30.263 -0.564 10.415 1.00 96.94 457 TYR A CA 1
ATOM 3697 C C . TYR A 1 457 ? -29.895 0.888 10.704 1.00 96.94 457 TYR A C 1
ATOM 3699 O O . TYR A 1 457 ? -30.159 1.769 9.886 1.00 96.94 457 TYR A O 1
ATOM 3707 N N . VAL A 1 458 ? -29.344 1.134 11.890 1.00 96.31 458 VAL A N 1
ATOM 3708 C CA . VAL A 1 458 ? -29.136 2.490 12.417 1.00 96.31 458 VAL A CA 1
ATOM 3709 C C . VAL A 1 458 ? -27.717 2.753 12.911 1.00 96.31 458 VAL A C 1
ATOM 3711 O O . VAL A 1 458 ? -27.321 3.912 13.026 1.00 96.31 458 VAL A O 1
ATOM 3714 N N . SER A 1 459 ? -26.933 1.712 13.184 1.00 97.38 459 SER A N 1
ATOM 3715 C CA . SER A 1 459 ? -25.554 1.867 13.651 1.00 97.38 459 SER A CA 1
ATOM 3716 C C . SER A 1 459 ? -24.692 0.687 13.223 1.00 97.38 459 SER A C 1
ATOM 3718 O O . SER A 1 459 ? -25.205 -0.410 12.991 1.00 97.38 459 SER A O 1
ATOM 3720 N N . PHE A 1 460 ? -23.380 0.890 13.183 1.00 98.00 460 PHE A N 1
ATOM 3721 C CA . PHE A 1 460 ? -22.408 -0.197 13.110 1.00 98.00 460 PHE A CA 1
ATOM 3722 C C . PHE A 1 460 ? -21.177 0.116 13.956 1.00 98.00 460 PHE A C 1
ATOM 3724 O O . PHE A 1 460 ? -20.882 1.280 14.230 1.00 98.00 460 PHE A O 1
ATOM 3731 N N . ALA A 1 461 ? -20.451 -0.933 14.334 1.00 98.06 461 ALA A N 1
ATOM 3732 C CA . ALA A 1 461 ? -19.096 -0.819 14.855 1.00 98.06 461 ALA A CA 1
ATOM 3733 C C . ALA A 1 461 ? -18.194 -1.894 14.248 1.00 98.06 461 ALA A C 1
ATOM 3735 O O . ALA A 1 461 ? -18.624 -3.034 14.060 1.00 98.06 461 ALA A O 1
ATOM 3736 N N . ILE A 1 462 ? -16.951 -1.517 13.957 1.00 98.31 462 ILE A N 1
ATOM 3737 C CA . ILE A 1 462 ? -15.900 -2.349 13.374 1.00 98.31 462 ILE A CA 1
ATOM 3738 C C . ILE A 1 462 ? -14.724 -2.395 14.347 1.00 98.31 462 ILE A C 1
ATOM 3740 O O . ILE A 1 462 ? -14.308 -1.376 14.893 1.00 98.31 462 ILE A O 1
ATOM 3744 N N . ALA A 1 463 ? -14.192 -3.591 14.548 1.00 98.00 463 ALA A N 1
ATOM 3745 C CA . ALA A 1 463 ? -13.113 -3.897 15.462 1.00 98.00 463 ALA A CA 1
ATOM 3746 C C . ALA A 1 463 ? -12.136 -4.909 14.850 1.00 98.00 463 ALA A C 1
ATOM 3748 O O . ALA A 1 463 ? -12.463 -5.630 13.902 1.00 98.00 463 ALA A O 1
ATOM 3749 N N . SER A 1 464 ? -10.945 -5.005 15.430 1.00 97.00 464 SER A N 1
ATOM 3750 C CA . SER A 1 464 ? -9.979 -6.057 15.119 1.00 97.00 464 SER A CA 1
ATOM 3751 C C . SER A 1 464 ? -9.274 -6.550 16.379 1.00 97.00 464 SER A C 1
ATOM 3753 O O . SER A 1 464 ? -9.464 -6.028 17.481 1.00 97.00 464 SER A O 1
ATOM 3755 N N . GLU A 1 465 ? -8.497 -7.617 16.222 1.00 96.06 465 GLU A N 1
ATOM 3756 C CA . GLU A 1 465 ? -7.551 -8.022 17.251 1.00 96.06 465 GLU A CA 1
ATOM 3757 C C . GLU A 1 465 ? -6.451 -6.970 17.382 1.00 96.06 465 GLU A C 1
ATOM 3759 O O . GLU A 1 465 ? -5.765 -6.684 16.403 1.00 96.06 465 GLU A O 1
ATOM 3764 N N . MET A 1 466 ? -6.243 -6.464 18.596 1.00 95.25 466 MET A N 1
ATOM 3765 C CA . MET A 1 466 ? -5.030 -5.730 18.925 1.00 95.25 466 MET A CA 1
ATOM 3766 C C . MET A 1 466 ? -4.014 -6.718 19.483 1.00 95.25 466 MET A C 1
ATOM 3768 O O . MET A 1 466 ? -3.015 -7.006 18.855 1.00 95.25 466 MET A O 1
ATOM 3772 N N . GLN A 1 467 ? -4.279 -7.349 20.616 1.00 92.81 467 GLN A N 1
ATOM 3773 C CA . GLN A 1 467 ? -3.393 -8.359 21.201 1.00 92.81 467 GLN A CA 1
ATOM 3774 C C . GLN A 1 467 ? -4.206 -9.589 21.600 1.00 92.81 467 GLN A C 1
ATOM 3776 O O . GLN A 1 467 ? -5.429 -9.600 21.465 1.00 92.81 467 GLN A O 1
ATOM 3781 N N . SER A 1 468 ? -3.560 -10.628 22.131 1.00 91.19 468 SER A N 1
ATOM 3782 C CA . SER A 1 468 ? -4.236 -11.883 22.490 1.00 91.19 468 SER A CA 1
ATOM 3783 C C . SER A 1 468 ? -5.456 -11.696 23.405 1.00 91.19 468 SER A C 1
ATOM 3785 O O . SER A 1 468 ? -6.422 -12.444 23.276 1.00 91.19 468 SER A O 1
ATOM 3787 N N . ASN A 1 469 ? -5.437 -10.694 24.294 1.00 94.69 469 ASN A N 1
ATOM 3788 C CA . ASN A 1 469 ? -6.530 -10.365 25.217 1.00 94.69 469 ASN A CA 1
ATOM 3789 C C . ASN A 1 469 ? -7.115 -8.948 25.028 1.00 94.69 469 ASN A C 1
ATOM 3791 O O . ASN A 1 469 ? -7.996 -8.561 25.797 1.00 94.69 469 ASN A O 1
ATOM 3795 N N . ILE A 1 470 ? -6.688 -8.200 24.003 1.00 96.25 470 ILE A N 1
ATOM 3796 C CA . ILE A 1 470 ? -7.142 -6.826 23.732 1.00 96.25 470 ILE A CA 1
ATOM 3797 C C . ILE A 1 470 ? -7.733 -6.738 22.321 1.00 96.25 470 ILE A C 1
ATOM 3799 O O . ILE A 1 470 ? -7.074 -7.093 21.343 1.00 96.25 470 ILE A O 1
ATOM 3803 N N . MET A 1 471 ? -8.957 -6.229 22.198 1.00 96.25 471 MET A N 1
ATOM 3804 C CA . MET A 1 471 ? -9.513 -5.796 20.912 1.00 96.25 471 MET A CA 1
ATOM 3805 C C . MET A 1 471 ? -9.298 -4.298 20.699 1.00 96.25 471 MET A C 1
ATOM 3807 O O . MET A 1 471 ? -9.267 -3.541 21.664 1.00 96.25 471 MET A O 1
ATOM 3811 N N . GLN A 1 472 ? -9.233 -3.870 19.443 1.00 97.31 472 GLN A N 1
ATOM 3812 C CA . GLN A 1 472 ? -9.238 -2.458 19.057 1.00 97.31 472 GLN A CA 1
ATOM 3813 C C . GLN A 1 472 ? -10.549 -2.121 18.352 1.00 97.31 472 GLN A C 1
ATOM 3815 O O . GLN A 1 472 ? -10.963 -2.839 17.436 1.00 97.31 472 GLN A O 1
ATOM 3820 N N . GLY A 1 473 ? -11.224 -1.063 18.800 1.00 96.19 473 GLY A N 1
ATOM 3821 C CA . GLY A 1 473 ? -12.433 -0.538 18.168 1.00 96.19 473 GLY A CA 1
ATOM 3822 C C . GLY A 1 473 ? -12.110 0.592 17.193 1.00 96.19 473 GLY A C 1
ATOM 3823 O O . GLY A 1 473 ? -11.982 1.723 17.634 1.00 96.19 473 GLY A O 1
ATOM 3824 N N . HIS A 1 474 ? -12.058 0.280 15.894 1.00 96.12 474 HIS A N 1
ATOM 3825 C CA . HIS A 1 474 ? -11.627 1.205 14.829 1.00 96.12 474 HIS A CA 1
ATOM 3826 C C . HIS A 1 474 ? -12.678 2.252 14.466 1.00 96.12 474 HIS A C 1
ATOM 3828 O O . HIS A 1 474 ? -12.412 3.443 14.388 1.00 96.12 474 HIS A O 1
ATOM 3834 N N . PHE A 1 475 ? -13.905 1.805 14.190 1.00 96.06 475 PHE A N 1
ATOM 3835 C CA . PHE A 1 475 ? -14.956 2.682 13.670 1.00 96.06 475 PHE A CA 1
ATOM 3836 C C . PHE A 1 475 ? -16.275 2.376 14.357 1.00 96.06 475 PHE A C 1
ATOM 3838 O O . PHE A 1 475 ? -16.645 1.215 14.523 1.00 96.06 475 PHE A O 1
ATOM 3845 N N . SER A 1 476 ? -17.015 3.417 14.727 1.00 95.12 476 SER A N 1
ATOM 3846 C CA . SER A 1 476 ? -18.360 3.291 15.282 1.00 95.12 476 SER A CA 1
ATOM 3847 C C . SER A 1 476 ? -19.217 4.464 14.829 1.00 95.12 476 SER A C 1
ATOM 3849 O O . SER A 1 476 ? -18.954 5.611 15.193 1.00 95.12 476 SER A O 1
ATOM 3851 N N . LYS A 1 477 ? -20.282 4.178 14.079 1.00 94.75 477 LYS A N 1
ATOM 3852 C CA . LYS A 1 477 ? -21.197 5.191 13.541 1.00 94.75 477 LYS A CA 1
ATOM 3853 C C . LYS A 1 477 ? -22.633 4.896 13.915 1.00 94.75 477 LYS A C 1
ATOM 3855 O O . LYS A 1 477 ? -23.050 3.743 14.012 1.00 94.75 477 LYS A O 1
ATOM 3860 N N . THR A 1 478 ? -23.404 5.964 14.078 1.00 93.50 478 THR A N 1
ATOM 3861 C CA . THR A 1 478 ? -24.846 5.901 14.292 1.00 93.50 478 THR A CA 1
ATOM 3862 C C . THR A 1 478 ? -25.534 7.025 13.527 1.00 93.50 478 THR A C 1
ATOM 3864 O O . THR A 1 478 ? -25.081 8.167 13.563 1.00 93.50 478 THR A O 1
ATOM 3867 N N . VAL A 1 479 ? -26.631 6.698 12.845 1.00 93.25 479 VAL A N 1
ATOM 3868 C CA . VAL A 1 479 ? -27.601 7.680 12.330 1.00 93.25 479 VAL A CA 1
ATOM 3869 C C . VAL A 1 479 ? -28.758 7.899 13.311 1.00 93.25 479 VAL A C 1
ATOM 3871 O O . VAL A 1 479 ? -29.604 8.762 13.093 1.00 93.25 479 VAL A O 1
ATOM 3874 N N . ASP A 1 480 ? -28.798 7.121 14.394 1.00 86.50 480 ASP A N 1
ATOM 3875 C CA . ASP A 1 480 ? -29.714 7.314 15.512 1.00 86.50 480 ASP A CA 1
ATOM 3876 C C . ASP A 1 480 ? -29.155 8.391 16.454 1.00 86.50 480 ASP A C 1
ATOM 3878 O O . ASP A 1 480 ? -28.060 8.232 17.003 1.00 86.50 480 ASP A O 1
ATOM 3882 N N . SER A 1 481 ? -29.896 9.491 16.614 1.00 87.12 481 SER A N 1
ATOM 3883 C CA . SER A 1 481 ? -29.539 10.621 17.483 1.00 87.12 481 SER A CA 1
ATOM 3884 C C . SER A 1 481 ? -29.913 10.401 18.950 1.00 87.12 481 SER A C 1
ATOM 3886 O O . SER A 1 481 ? -29.676 11.279 19.784 1.00 87.12 481 SER A O 1
ATOM 3888 N N . ASP A 1 482 ? -30.535 9.269 19.277 1.00 90.25 482 ASP A N 1
ATOM 3889 C CA . ASP A 1 482 ? -30.966 8.980 20.634 1.00 90.25 482 ASP A CA 1
ATOM 3890 C C . ASP A 1 482 ? -29.785 8.816 21.594 1.00 90.25 482 ASP A C 1
ATOM 3892 O O . ASP A 1 482 ? -28.770 8.165 21.314 1.00 90.25 482 ASP A O 1
ATOM 3896 N N . ARG A 1 483 ? -29.945 9.368 22.802 1.00 91.62 483 ARG A N 1
ATOM 3897 C CA . ARG A 1 483 ? -28.964 9.165 23.871 1.00 91.62 483 ARG A CA 1
ATOM 3898 C C . ARG A 1 483 ? -28.797 7.669 24.151 1.00 91.62 483 ARG A C 1
ATOM 3900 O O . ARG A 1 483 ? -29.781 6.945 24.293 1.00 91.62 483 ARG A O 1
ATOM 3907 N N . GLY A 1 484 ? -27.543 7.239 24.252 1.00 93.75 484 GLY A N 1
ATOM 3908 C CA . GLY A 1 484 ? -27.165 5.845 24.485 1.00 93.75 484 GLY A CA 1
ATOM 3909 C C . GLY A 1 484 ? -26.852 5.039 23.220 1.00 93.75 484 GLY A C 1
ATOM 3910 O O . GLY A 1 484 ? -26.178 4.020 23.353 1.00 93.75 484 GLY A O 1
ATOM 3911 N N . ALA A 1 485 ? -27.221 5.502 22.017 1.00 94.81 485 ALA A N 1
ATOM 3912 C CA . ALA A 1 485 ? -26.999 4.759 20.769 1.00 94.81 485 ALA A CA 1
ATOM 3913 C C . ALA A 1 485 ? -25.516 4.422 20.518 1.00 94.81 485 ALA A C 1
ATOM 3915 O O . ALA A 1 485 ? -25.161 3.258 20.328 1.00 94.81 485 ALA A O 1
ATOM 3916 N N . SER A 1 486 ? -24.622 5.416 20.610 1.00 93.88 486 SER A N 1
ATOM 3917 C CA . SER A 1 486 ? -23.174 5.211 20.426 1.00 93.88 486 SER A CA 1
ATOM 3918 C C . SER A 1 486 ? -22.584 4.229 21.443 1.00 93.88 486 SER A C 1
ATOM 3920 O O . SER A 1 486 ? -21.768 3.384 21.094 1.00 93.88 486 SER A O 1
ATOM 3922 N N . LEU A 1 487 ? -23.019 4.304 22.705 1.00 95.25 487 LEU A N 1
ATOM 3923 C CA . LEU A 1 487 ? -22.551 3.383 23.741 1.00 95.25 487 LEU A CA 1
ATOM 3924 C C . LEU A 1 487 ? -23.076 1.962 23.505 1.00 95.25 487 LEU A C 1
ATOM 3926 O O . LEU A 1 487 ? -22.338 1.000 23.703 1.00 95.25 487 LEU A O 1
ATOM 3930 N N . TYR A 1 488 ? -24.330 1.831 23.064 1.00 96.50 488 TYR A N 1
ATOM 3931 C CA . TYR A 1 488 ? -24.929 0.540 22.749 1.00 96.50 488 TYR A CA 1
ATOM 3932 C C . TYR A 1 488 ? -24.140 -0.185 21.659 1.00 96.50 488 TYR A C 1
ATOM 3934 O O . TYR A 1 488 ? -23.803 -1.348 21.851 1.00 96.50 488 TYR A O 1
ATOM 3942 N N . VAL A 1 489 ? -23.812 0.481 20.545 1.00 96.62 489 VAL A N 1
ATOM 3943 C CA . VAL A 1 489 ? -23.121 -0.180 19.426 1.00 96.62 489 VAL A CA 1
ATOM 3944 C C . VAL A 1 489 ? -21.677 -0.570 19.770 1.00 96.62 489 VAL A C 1
ATOM 3946 O O . VAL A 1 489 ? -21.254 -1.675 19.432 1.00 96.62 489 VAL A O 1
ATOM 3949 N N . ILE A 1 490 ? -20.955 0.264 20.530 1.00 95.38 490 ILE A N 1
ATOM 3950 C CA . ILE A 1 490 ? -19.606 -0.055 21.032 1.00 95.38 490 ILE A CA 1
ATOM 3951 C C . ILE A 1 490 ? -19.656 -1.282 21.954 1.00 95.38 490 ILE A C 1
ATOM 3953 O O . ILE A 1 490 ? -18.923 -2.249 21.745 1.00 95.38 490 ILE A O 1
ATOM 3957 N N . ARG A 1 491 ? -20.578 -1.288 22.927 1.00 95.06 491 ARG A N 1
ATOM 3958 C CA . ARG A 1 491 ? -20.811 -2.430 23.827 1.00 95.06 491 ARG A CA 1
ATOM 3959 C C . ARG A 1 491 ? -21.220 -3.685 23.060 1.00 95.06 491 ARG A C 1
ATOM 3961 O O . ARG A 1 491 ? -20.724 -4.768 23.336 1.00 95.06 491 ARG A O 1
ATOM 3968 N N . ALA A 1 492 ? -22.130 -3.561 22.098 1.00 95.81 492 ALA A N 1
ATOM 3969 C CA . ALA A 1 492 ? -22.592 -4.684 21.294 1.00 95.81 492 ALA A CA 1
ATOM 3970 C C . ALA A 1 492 ? -21.440 -5.328 20.510 1.00 95.81 492 ALA A C 1
ATOM 3972 O O . ALA A 1 492 ? -21.388 -6.555 20.394 1.00 95.81 492 ALA A O 1
ATOM 3973 N N . CYS A 1 493 ? -20.502 -4.515 20.016 1.00 96.38 493 CYS A N 1
ATOM 3974 C CA . CYS A 1 493 ? -19.317 -4.990 19.317 1.00 96.38 493 CYS A CA 1
ATOM 3975 C C . CYS A 1 493 ? -18.434 -5.857 20.224 1.00 96.38 493 CYS A C 1
ATOM 3977 O O . CYS A 1 493 ? -18.102 -6.985 19.844 1.00 96.38 493 CYS A O 1
ATOM 3979 N N . SER A 1 494 ? -18.133 -5.387 21.441 1.00 93.31 494 SER A N 1
ATOM 3980 C CA . SER A 1 494 ? -17.293 -6.135 22.383 1.00 93.31 494 SER A CA 1
ATOM 3981 C C . SER A 1 494 ? -17.931 -7.463 22.806 1.00 93.31 494 SER A C 1
ATOM 3983 O O . SER A 1 494 ? -17.268 -8.498 22.778 1.00 93.31 494 SER A O 1
ATOM 3985 N N . VAL A 1 495 ? -19.235 -7.483 23.099 1.00 90.38 495 VAL A N 1
ATOM 3986 C CA . VAL A 1 495 ? -19.916 -8.692 23.611 1.00 90.38 495 VAL A CA 1
ATOM 3987 C C . VAL A 1 495 ? -20.322 -9.694 22.526 1.00 90.38 495 VAL A C 1
ATOM 3989 O O . VAL A 1 495 ? -20.451 -10.886 22.811 1.00 90.38 495 VAL A O 1
ATOM 3992 N N . THR A 1 496 ? -20.535 -9.239 21.286 1.00 88.88 496 THR A N 1
ATOM 3993 C CA . THR A 1 496 ? -21.071 -10.085 20.201 1.00 88.88 496 THR A CA 1
ATOM 3994 C C . THR A 1 496 ? -19.984 -10.512 19.224 1.00 88.88 496 THR A C 1
ATOM 3996 O O . THR A 1 496 ? -19.836 -11.701 18.946 1.00 88.88 496 THR A O 1
ATOM 3999 N N . ALA A 1 497 ? -19.211 -9.559 18.697 1.00 85.62 497 ALA A N 1
ATOM 4000 C CA . ALA A 1 497 ? -18.203 -9.834 17.673 1.00 85.62 497 ALA A CA 1
ATOM 4001 C C . ALA A 1 497 ? -16.851 -10.248 18.269 1.00 85.62 497 ALA A C 1
ATOM 4003 O O . ALA A 1 497 ? -16.098 -10.991 17.632 1.00 85.62 497 ALA A O 1
ATOM 4004 N N . MET A 1 498 ? -16.566 -9.795 19.494 1.00 90.44 498 MET A N 1
ATOM 4005 C CA . MET A 1 498 ? -15.232 -9.815 20.098 1.00 90.44 498 MET A CA 1
ATOM 4006 C C . MET A 1 498 ? -15.228 -10.393 21.527 1.00 90.44 498 MET A C 1
ATOM 4008 O O . MET A 1 498 ? -14.336 -10.116 22.321 1.00 90.44 498 MET A O 1
ATOM 4012 N N . LYS A 1 499 ? -16.186 -11.275 21.845 1.00 86.62 499 LYS A N 1
ATOM 4013 C CA . LYS A 1 499 ? -16.420 -11.816 23.200 1.00 86.62 499 LYS A CA 1
ATOM 4014 C C . LYS A 1 499 ? -15.202 -12.470 23.876 1.00 86.62 499 LYS A C 1
ATOM 4016 O O . LYS A 1 499 ? -15.190 -12.628 25.090 1.00 86.62 499 LYS A O 1
ATOM 4021 N N . LYS A 1 500 ? -14.201 -12.904 23.100 1.00 92.44 500 LYS A N 1
ATOM 4022 C CA . LYS A 1 500 ? -13.000 -13.575 23.627 1.00 92.44 500 LYS A CA 1
ATOM 4023 C C . LYS A 1 500 ? -11.990 -12.624 24.287 1.00 92.44 500 LYS A C 1
ATOM 4025 O O . LYS A 1 500 ? -11.098 -13.118 24.965 1.00 92.44 500 LYS A O 1
ATOM 4030 N N . TYR A 1 501 ? -12.077 -11.315 24.044 1.00 95.12 501 TYR A N 1
ATOM 4031 C CA . TYR A 1 501 ? -11.104 -10.347 24.557 1.00 95.12 501 TYR A CA 1
ATOM 4032 C C . TYR A 1 501 ? -11.528 -9.818 25.925 1.00 95.12 501 TYR A C 1
ATOM 4034 O O . TYR A 1 501 ? -12.716 -9.644 26.196 1.00 95.12 501 TYR A O 1
ATOM 4042 N N . GLU A 1 502 ? -10.549 -9.535 26.776 1.00 95.69 502 GLU A N 1
ATOM 4043 C CA . GLU A 1 502 ? -10.762 -9.023 28.132 1.00 95.69 502 GLU A CA 1
ATOM 4044 C C . GLU A 1 502 ? -10.844 -7.496 28.152 1.00 95.69 502 GLU A C 1
ATOM 4046 O O . GLU A 1 502 ? -11.554 -6.930 28.981 1.00 95.69 502 GLU A O 1
ATOM 4051 N N . TYR A 1 503 ? -10.168 -6.834 27.210 1.00 96.38 503 TYR A N 1
ATOM 4052 C CA . TYR A 1 503 ? -10.102 -5.380 27.118 1.00 96.38 503 TYR A CA 1
ATOM 4053 C C . TYR A 1 503 ? -10.484 -4.882 25.725 1.00 96.38 503 TYR A C 1
ATOM 4055 O O . TYR A 1 503 ? -10.248 -5.557 24.719 1.00 96.38 503 TYR A O 1
ATOM 4063 N N . THR A 1 504 ? -11.030 -3.670 25.676 1.00 95.94 504 THR A N 1
ATOM 4064 C CA . THR A 1 504 ? -11.209 -2.875 24.461 1.00 95.94 504 THR A CA 1
ATOM 4065 C C . THR A 1 504 ? -10.326 -1.640 24.544 1.00 95.94 504 THR A C 1
ATOM 4067 O O . THR A 1 504 ? -10.542 -0.785 25.406 1.00 95.94 504 THR A O 1
ATOM 4070 N N . ASN A 1 505 ? -9.382 -1.523 23.615 1.00 97.12 505 ASN A N 1
ATOM 4071 C CA . ASN A 1 505 ? -8.768 -0.252 23.278 1.00 97.12 505 ASN A CA 1
ATOM 4072 C C . ASN A 1 505 ? -9.737 0.518 22.368 1.00 97.12 505 ASN A C 1
ATOM 4074 O O . ASN A 1 505 ? -10.129 0.029 21.305 1.00 97.12 505 ASN A O 1
ATOM 4078 N N . MET A 1 506 ? -10.188 1.681 22.831 1.00 95.62 506 MET A N 1
ATOM 4079 C CA . MET A 1 506 ? -11.125 2.542 22.109 1.00 95.62 506 MET A CA 1
ATOM 4080 C C . MET A 1 506 ? -10.418 3.611 21.269 1.00 95.62 506 MET A C 1
ATOM 4082 O O . MET A 1 506 ? -11.115 4.502 20.786 1.00 95.62 506 MET A O 1
ATOM 4086 N N . GLU A 1 507 ? -9.091 3.541 21.127 1.00 96.00 507 GLU A N 1
ATOM 4087 C CA . GLU A 1 507 ? -8.219 4.497 20.423 1.00 96.00 507 GLU A CA 1
ATOM 4088 C C . GLU A 1 507 ? -8.162 5.878 21.107 1.00 96.00 507 GLU A C 1
ATOM 4090 O O . GLU A 1 507 ? -8.745 6.077 22.189 1.00 96.00 507 GLU A O 1
ATOM 4095 N N . ASP A 1 508 ? -7.510 6.851 20.473 1.00 95.69 508 ASP A N 1
ATOM 4096 C CA . ASP A 1 508 ? -7.331 8.225 20.949 1.00 95.69 508 ASP A CA 1
ATOM 4097 C C . ASP A 1 508 ? -8.532 9.149 20.651 1.00 95.69 508 ASP A C 1
ATOM 4099 O O . ASP A 1 508 ? -9.484 8.793 19.949 1.00 95.69 508 ASP A O 1
ATOM 4103 N N . ASP A 1 509 ? -8.571 10.338 21.255 1.00 95.44 509 ASP A N 1
ATOM 4104 C CA . ASP A 1 509 ? -9.662 11.296 21.026 1.00 95.44 509 ASP A CA 1
ATOM 4105 C C . ASP A 1 509 ? -9.378 12.359 19.951 1.00 95.44 509 ASP A C 1
ATOM 4107 O O . ASP A 1 509 ? -10.266 13.176 19.675 1.00 95.44 509 ASP A O 1
ATOM 4111 N N . MET A 1 510 ? -8.193 12.332 19.334 1.00 93.38 510 MET A N 1
ATOM 4112 C CA . MET A 1 510 ? -7.697 13.262 18.315 1.00 93.38 510 MET A CA 1
ATOM 4113 C C . MET A 1 510 ? -7.819 14.746 18.705 1.00 93.38 510 MET A C 1
ATOM 4115 O O . MET A 1 510 ? -7.976 15.614 17.842 1.00 93.38 510 MET A O 1
ATOM 4119 N N . GLY A 1 511 ? -7.882 15.065 20.002 1.00 94.12 511 GLY A N 1
ATOM 4120 C CA . GLY A 1 511 ? -8.150 16.427 20.475 1.00 94.12 511 GLY A CA 1
ATOM 4121 C C . GLY A 1 511 ? -9.601 16.889 20.280 1.00 94.12 511 GLY A C 1
ATOM 4122 O O . GLY A 1 511 ? -9.932 18.046 20.556 1.00 94.12 511 GLY A O 1
ATOM 4123 N N . ILE A 1 512 ? -10.512 16.015 19.832 1.00 94.31 512 ILE A N 1
ATOM 4124 C CA . ILE A 1 512 ? -11.909 16.363 19.551 1.00 94.31 512 ILE A CA 1
ATOM 4125 C C . ILE A 1 512 ? -12.678 16.504 20.877 1.00 94.31 512 ILE A C 1
ATOM 4127 O O . ILE A 1 512 ? -12.961 15.501 21.543 1.00 94.31 512 ILE A O 1
ATOM 4131 N N . PRO A 1 513 ? -13.160 17.709 21.259 1.00 95.19 513 PRO A N 1
ATOM 4132 C CA . PRO A 1 513 ? -13.711 17.934 22.602 1.00 95.19 513 PRO A CA 1
ATOM 4133 C C . PRO A 1 513 ? -14.960 17.101 22.928 1.00 95.19 513 PRO A C 1
ATOM 4135 O O . PRO A 1 513 ? -15.238 16.779 24.085 1.00 95.19 513 PRO A O 1
ATOM 4138 N N . GLY A 1 514 ? -15.771 16.775 21.916 1.00 92.38 514 GLY A N 1
ATOM 4139 C CA . GLY A 1 514 ? -16.925 15.885 22.070 1.00 92.38 514 GLY A CA 1
ATOM 4140 C C . GLY A 1 514 ? -16.514 14.442 22.365 1.00 92.38 514 GLY A C 1
ATOM 4141 O O . GLY A 1 514 ? -17.058 13.830 23.286 1.00 92.38 514 GLY A O 1
ATOM 4142 N N . LEU A 1 515 ? -15.525 13.937 21.623 1.00 92.31 515 LEU A N 1
ATOM 4143 C CA . LEU A 1 515 ? -15.013 12.576 21.750 1.00 92.31 515 LEU A CA 1
ATOM 4144 C C . LEU A 1 515 ? -14.258 12.392 23.070 1.00 92.31 515 LEU A C 1
ATOM 4146 O O . LEU A 1 515 ? -14.566 11.459 23.810 1.00 92.31 515 LEU A O 1
ATOM 4150 N N . ARG A 1 516 ? -13.392 13.348 23.432 1.00 95.62 516 ARG A N 1
ATOM 4151 C CA . ARG A 1 516 ? -12.694 13.387 24.726 1.00 95.62 516 ARG A CA 1
ATOM 4152 C C . ARG A 1 516 ? -13.666 13.290 25.895 1.00 95.62 516 ARG A C 1
ATOM 4154 O O . ARG A 1 516 ? -13.549 12.404 26.739 1.00 95.62 516 ARG A O 1
ATOM 4161 N N . ARG A 1 517 ? -14.702 14.142 25.917 1.00 94.88 517 ARG A N 1
ATOM 4162 C CA . ARG A 1 517 ? -15.740 14.100 26.964 1.00 94.88 517 ARG A CA 1
ATOM 4163 C C . ARG A 1 517 ? -16.458 12.752 27.013 1.00 94.88 517 ARG A C 1
ATOM 4165 O O . ARG A 1 517 ? -16.733 12.254 28.105 1.00 94.88 517 ARG A O 1
ATOM 4172 N N . PHE A 1 518 ? -16.765 12.155 25.860 1.00 93.25 518 PHE A N 1
ATOM 4173 C CA . PHE A 1 518 ? -17.377 10.829 25.804 1.00 93.25 518 PHE A CA 1
ATOM 4174 C C . PHE A 1 518 ? -16.457 9.757 26.407 1.00 93.25 518 PHE A C 1
ATOM 4176 O O . PHE A 1 518 ? -16.888 9.064 27.331 1.00 93.25 518 PHE A O 1
ATOM 4183 N N . LYS A 1 519 ? -15.199 9.660 25.969 1.00 94.19 519 LYS A N 1
ATOM 4184 C CA . LYS A 1 519 ? -14.255 8.636 26.443 1.00 94.19 519 LYS A CA 1
ATOM 4185 C C . LYS A 1 519 ? -13.896 8.807 27.923 1.00 94.19 519 LYS A C 1
ATOM 4187 O O . LYS A 1 519 ? -13.987 7.851 28.689 1.00 94.19 519 LYS A O 1
ATOM 4192 N N . GLN A 1 520 ? -13.641 10.036 28.377 1.00 93.12 520 GLN A N 1
ATOM 4193 C CA . GLN A 1 520 ? -13.396 10.331 29.797 1.00 93.12 520 GLN A CA 1
ATOM 4194 C C . GLN A 1 520 ? -14.591 9.974 30.691 1.00 93.12 520 GLN A C 1
ATOM 4196 O O . GLN A 1 520 ? -14.414 9.498 31.812 1.00 93.12 520 GLN A O 1
ATOM 4201 N N . SER A 1 521 ? -15.822 10.146 30.197 1.00 93.38 521 SER A N 1
ATOM 4202 C CA . SER A 1 521 ? -17.031 9.777 30.946 1.00 93.38 521 SER A CA 1
ATOM 4203 C C . SER A 1 521 ? -17.253 8.264 31.089 1.00 93.38 521 SER A C 1
ATOM 4205 O O . SER A 1 521 ? -18.151 7.855 31.825 1.00 93.38 521 SER A O 1
ATOM 4207 N N . LEU A 1 522 ? -16.454 7.437 30.402 1.00 92.25 522 LEU A N 1
ATOM 4208 C CA . LEU A 1 522 ? -16.388 5.988 30.614 1.00 92.25 522 LEU A CA 1
ATOM 4209 C C . LEU A 1 522 ? -15.379 5.602 31.705 1.00 92.25 522 LEU A C 1
ATOM 4211 O O . LEU A 1 522 ? -15.334 4.441 32.093 1.00 92.25 522 LEU A O 1
ATOM 4215 N N . HIS A 1 523 ? -14.605 6.562 32.229 1.00 92.06 523 HIS A N 1
ATOM 4216 C CA . HIS A 1 523 ? -13.554 6.321 33.223 1.00 92.06 523 HIS A CA 1
ATOM 4217 C C . HIS A 1 523 ? -12.552 5.235 32.799 1.00 92.06 523 HIS A C 1
ATOM 4219 O O . HIS A 1 523 ? -12.056 4.486 33.640 1.00 92.06 523 HIS A O 1
ATOM 4225 N N . ALA A 1 524 ? -12.268 5.170 31.497 1.00 92.44 524 ALA A N 1
ATOM 4226 C CA . ALA A 1 524 ? -11.278 4.274 30.924 1.00 92.44 524 ALA A CA 1
ATOM 4227 C C . ALA A 1 524 ? -9.874 4.574 31.468 1.00 92.44 524 ALA A C 1
ATOM 4229 O O . ALA A 1 524 ? -9.557 5.716 31.821 1.00 92.44 524 ALA A O 1
ATOM 4230 N N . LYS A 1 525 ? -9.023 3.547 31.509 1.00 95.31 525 LYS A N 1
ATOM 4231 C CA . LYS A 1 525 ? -7.594 3.716 31.773 1.00 95.31 525 LYS A CA 1
ATOM 4232 C C . LYS A 1 525 ? -6.980 4.439 30.574 1.00 95.31 525 LYS A C 1
ATOM 4234 O O . LYS A 1 525 ? -7.102 3.962 29.452 1.00 95.31 525 LYS A O 1
ATOM 4239 N N . ILE A 1 526 ? -6.314 5.560 30.826 1.00 97.25 526 ILE A N 1
ATOM 4240 C CA . ILE A 1 526 ? -5.557 6.277 29.798 1.00 97.25 526 ILE A CA 1
ATOM 4241 C C . ILE A 1 526 ? -4.213 5.569 29.614 1.00 97.25 526 ILE A C 1
ATOM 4243 O O . ILE A 1 526 ? -3.517 5.302 30.599 1.00 97.25 526 ILE A O 1
ATOM 4247 N N . VAL A 1 527 ? -3.872 5.255 28.369 1.00 97.56 527 VAL A N 1
ATOM 4248 C CA . VAL A 1 527 ? -2.557 4.750 27.969 1.00 97.56 527 VAL A CA 1
ATOM 4249 C C . VAL A 1 527 ? -1.789 5.934 27.373 1.00 97.56 527 VAL A C 1
ATOM 4251 O O . VAL A 1 527 ? -2.254 6.519 26.395 1.00 97.56 527 VAL A O 1
ATOM 4254 N N . PRO A 1 528 ? -0.678 6.364 27.993 1.00 97.88 528 PRO A N 1
ATOM 4255 C CA . PRO A 1 528 ? 0.019 7.571 27.575 1.00 97.88 528 PRO A CA 1
ATOM 4256 C C . PRO A 1 528 ? 0.729 7.368 26.234 1.00 97.88 528 PRO A C 1
ATOM 4258 O O . PRO A 1 528 ? 1.375 6.345 26.013 1.00 97.88 528 PRO A O 1
ATOM 4261 N N . SER A 1 529 ? 0.654 8.391 25.388 1.00 98.25 529 SER A N 1
ATOM 4262 C CA . SER A 1 529 ? 1.383 8.487 24.127 1.00 98.25 529 SER A CA 1
ATOM 4263 C C . SER A 1 529 ? 2.321 9.685 24.171 1.00 98.25 529 SER A C 1
ATOM 4265 O O . SER A 1 529 ? 1.951 10.766 24.634 1.00 98.25 529 SER A O 1
ATOM 4267 N N . TYR A 1 530 ? 3.553 9.491 23.722 1.00 98.50 530 TYR A N 1
ATOM 4268 C CA . TYR A 1 530 ? 4.590 10.510 23.713 1.00 98.50 530 TYR A CA 1
ATOM 4269 C C . TYR A 1 530 ? 5.040 10.813 22.286 1.00 98.50 530 TYR A C 1
ATOM 4271 O O . TYR A 1 530 ? 5.043 9.949 21.403 1.00 98.50 530 TYR A O 1
ATOM 4279 N N . THR A 1 531 ? 5.481 12.050 22.090 1.00 98.25 531 THR A N 1
ATOM 4280 C CA . THR A 1 531 ? 6.237 12.472 20.916 1.00 98.25 531 THR A CA 1
ATOM 4281 C C . THR A 1 531 ? 7.715 12.544 21.278 1.00 98.25 531 THR A C 1
ATOM 4283 O O . THR A 1 531 ? 8.074 13.181 22.266 1.00 98.25 531 THR A O 1
ATOM 4286 N N . VAL A 1 532 ? 8.572 11.905 20.481 1.00 98.12 532 VAL A N 1
ATOM 4287 C CA . VAL A 1 532 ? 10.034 11.939 20.623 1.00 98.12 532 VAL A CA 1
ATOM 4288 C C . VAL A 1 532 ? 10.633 12.627 19.404 1.00 98.12 532 VAL A C 1
ATOM 4290 O O . VAL A 1 532 ? 10.502 12.139 18.283 1.00 98.12 532 VAL A O 1
ATOM 4293 N N . THR A 1 533 ? 11.320 13.746 19.612 1.00 97.81 533 THR A N 1
ATOM 4294 C CA . THR A 1 533 ? 11.895 14.553 18.533 1.00 97.81 533 THR A CA 1
ATOM 4295 C C . THR A 1 533 ? 13.412 14.615 18.626 1.00 97.81 533 THR A C 1
ATOM 4297 O O . THR A 1 533 ? 13.975 14.968 19.661 1.00 97.81 533 THR A O 1
ATOM 4300 N N . PHE A 1 534 ? 14.072 14.339 17.503 1.00 96.25 534 PHE A N 1
ATOM 4301 C CA . PHE A 1 534 ? 15.468 14.672 17.254 1.00 96.25 534 PHE A CA 1
ATOM 4302 C C . PHE A 1 534 ? 15.531 15.784 16.204 1.00 96.25 534 PHE A C 1
ATOM 4304 O O . PHE A 1 534 ? 15.179 15.580 15.037 1.00 96.25 534 PHE A O 1
ATOM 4311 N N . LYS A 1 535 ? 16.003 16.967 16.607 1.00 88.81 535 LYS A N 1
ATOM 4312 C CA . LYS A 1 535 ? 16.270 18.079 15.689 1.00 88.81 535 LYS A CA 1
ATOM 4313 C C . LYS A 1 535 ? 17.592 17.808 14.970 1.00 88.81 535 LYS A C 1
ATOM 4315 O O . LYS A 1 535 ? 18.657 18.145 15.478 1.00 88.81 535 LYS A O 1
ATOM 4320 N N . GLY A 1 536 ? 17.520 17.166 13.806 1.00 76.00 536 GLY A N 1
ATOM 4321 C CA . GLY A 1 536 ? 18.659 17.095 12.889 1.00 76.00 536 GLY A CA 1
ATOM 4322 C C . GLY A 1 536 ? 19.057 18.494 12.411 1.00 76.00 536 GLY A C 1
ATOM 4323 O O . GLY A 1 536 ? 18.258 19.432 12.465 1.00 76.00 536 GLY A O 1
ATOM 4324 N N . GLY A 1 537 ? 20.286 18.659 11.933 1.00 60.88 537 GLY A N 1
ATOM 4325 C CA . GLY A 1 537 ? 20.650 19.857 11.184 1.00 60.88 537 GLY A CA 1
ATOM 4326 C C . GLY A 1 537 ? 20.027 19.791 9.791 1.00 60.88 537 GLY A C 1
ATOM 4327 O O . GLY A 1 537 ? 20.170 18.779 9.111 1.00 60.88 537 GLY A O 1
ATOM 4328 N N . CYS A 1 538 ? 19.354 20.854 9.340 1.00 42.88 538 CYS A N 1
ATOM 4329 C CA . CYS A 1 538 ? 19.050 21.007 7.917 1.00 42.88 538 CYS A CA 1
ATOM 4330 C C . CYS A 1 538 ? 20.332 20.742 7.118 1.00 42.88 538 CYS A C 1
ATOM 4332 O O . CYS A 1 538 ? 21.331 21.432 7.314 1.00 42.88 538 CYS A O 1
ATOM 4334 N N . GLY A 1 539 ? 20.311 19.739 6.240 1.00 40.19 539 GLY A N 1
ATOM 4335 C CA . GLY A 1 539 ? 21.362 19.484 5.260 1.00 40.19 539 GLY A CA 1
ATOM 4336 C C . GLY A 1 539 ? 21.401 20.597 4.216 1.00 40.19 539 GLY A C 1
ATOM 4337 O O . GLY A 1 539 ? 20.974 20.415 3.085 1.00 40.19 539 GLY 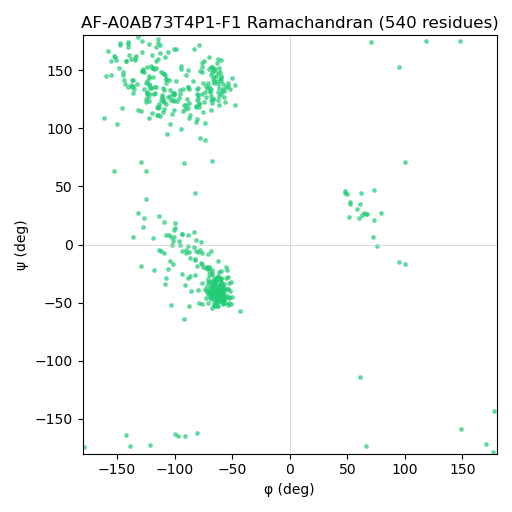A O 1
ATOM 4338 N N . SER A 1 540 ? 21.877 21.764 4.625 1.00 35.47 540 SER A N 1
ATOM 4339 C CA . SER A 1 540 ? 22.403 22.840 3.798 1.00 35.47 540 SER A CA 1
ATOM 4340 C C . SER A 1 540 ? 23.221 23.715 4.747 1.00 35.47 540 SER A C 1
ATOM 4342 O O . SER A 1 540 ? 22.631 24.383 5.590 1.00 35.47 540 SER A O 1
ATOM 4344 N N . GLU A 1 541 ? 24.547 23.675 4.601 1.00 33.44 541 GLU A N 1
ATOM 4345 C CA . GLU A 1 541 ? 25.589 24.320 5.431 1.00 33.44 541 GLU A CA 1
ATOM 4346 C C . GLU A 1 541 ? 26.287 23.404 6.453 1.00 33.44 541 GLU A C 1
ATOM 4348 O O . GLU A 1 541 ? 26.158 23.561 7.666 1.00 33.44 541 GLU A O 1
ATOM 4353 N N . GLN A 1 542 ? 27.118 22.492 5.936 1.00 31.23 542 GLN A N 1
ATOM 4354 C CA . GLN A 1 542 ? 28.532 22.388 6.326 1.00 31.23 542 GLN A CA 1
ATOM 4355 C C . GLN A 1 542 ? 29.351 21.745 5.207 1.00 31.23 542 GLN A C 1
ATOM 4357 O O . GLN A 1 542 ? 28.841 20.795 4.569 1.00 31.23 542 GLN A O 1
#

Solvent-accessible surface area (backbone atoms only — not comparable to full-atom values): 29161 Å² total; per-residue (Å²): 95,34,27,34,40,31,28,26,43,90,47,46,68,48,57,57,49,42,49,75,73,59,34,46,66,67,38,38,38,35,52,67,69,54,96,88,56,46,24,66,63,54,54,50,52,27,60,76,69,71,33,53,70,43,50,58,86,66,45,65,67,55,48,54,48,40,52,75,72,55,30,49,34,31,49,30,28,74,51,96,62,85,62,65,87,59,98,76,37,52,44,31,34,52,41,65,17,44,67,44,44,45,27,59,86,44,34,57,36,50,23,50,72,68,74,38,62,37,13,30,21,36,20,36,66,46,100,50,88,78,57,25,33,39,45,49,70,49,78,38,82,66,58,97,83,53,27,35,59,63,48,47,54,54,38,44,57,48,45,40,53,53,50,50,60,40,69,77,42,49,70,64,40,61,74,64,36,42,75,57,72,90,62,40,78,40,74,62,80,52,72,72,71,36,50,53,57,54,80,40,40,61,68,58,52,52,45,40,48,22,24,34,45,93,73,35,37,32,36,73,52,66,71,30,51,28,32,35,70,38,68,49,80,35,52,68,94,50,81,86,89,74,86,53,57,72,44,61,32,61,56,22,36,39,36,39,75,37,68,45,79,49,61,41,79,74,55,84,82,48,44,68,62,53,48,52,33,40,72,76,34,69,69,94,58,71,81,72,38,60,50,51,47,55,28,38,21,77,84,48,53,37,23,37,35,77,60,77,61,24,37,38,38,35,39,82,88,38,26,45,46,67,44,34,46,61,76,46,51,49,43,30,53,53,13,34,51,74,71,35,48,55,48,38,26,34,74,26,34,71,70,53,49,56,55,43,62,76,76,53,79,80,66,50,78,44,80,34,76,40,60,24,26,34,36,36,50,40,68,45,61,69,67,39,64,62,79,86,26,47,69,59,45,50,30,36,51,55,39,54,71,36,87,59,48,66,43,75,44,71,64,44,86,89,44,46,65,57,55,48,52,53,48,69,76,54,68,56,95,57,41,70,28,52,49,43,43,64,75,39,27,75,85,55,59,48,42,18,25,37,30,29,42,72,95,40,77,39,33,36,20,37,29,36,74,64,50,96,47,29,29,31,48,78,47,75,51,57,78,53,85,55,64,26,45,71,59,46,39,55,35,45,20,46,66,68,55,40,58,84,35,52,29,36,34,55,41,48,40,75,66,37,70,68,50,40,53,53,52,58,62,67,68,41,49,75,44,69,17,24,35,42,32,36,84,37,59,74,95,73,89,129

Organism: NCBI:txid1337051

Mean predicted aligned error: 5.74 Å